Protein AF-A0A929EUP9-F1 (afdb_monomer_lite)

Secondary structure (DSSP, 8-state):
-------PPPPHHHHHHHHHHHTT--HHHHGGGGT--HHHHHHHHHHHHHHHHHHHHTHHHHS---TTSBPTTTT-SBGGGTHHHHHHHHHHHTTT-------------S-HHHHHHHHHHHTT-HHHHHHHHHHHHTT-TT-HHHHHHHHHHHHHTT-HHHHHHHHHHHHHHHHHHHHHHHHHSS-TTS-TT---S---PPPHHHHHHHHHHHHHHHHHHHHS-SSPPHHHHHHHHHHHGGG-TTT----HHHHHHHHHHHHHHHHHHHHHH-GGGHHHHHHHTTS--TGGGGHHHHHTTS--HHHHHHHHHHHTT--HHHHHHHHHHHHHTGGGGHHHHHHHHTS-GGGGGGGHHHHHHTTS---TTHHHHHHHHTT-SSHHHHHHHHHHHHHTT-GGGHHHHHHHHHHTT--HHHHHHHHHHHHHHHHT-

Structure (mmCIF, N/CA/C/O backbone):
data_AF-A0A929EUP9-F1
#
_entry.id   AF-A0A929EUP9-F1
#
loop_
_atom_site.group_PDB
_atom_site.id
_atom_site.type_symbol
_atom_site.label_atom_id
_atom_site.label_alt_id
_atom_site.label_comp_id
_atom_site.label_asym_id
_atom_site.label_entity_id
_atom_site.label_seq_id
_atom_site.pdbx_PDB_ins_code
_atom_site.Cartn_x
_atom_site.Cartn_y
_atom_site.Cartn_z
_atom_site.occupancy
_atom_site.B_iso_or_equiv
_atom_site.auth_seq_id
_atom_site.auth_comp_id
_atom_site.auth_asym_id
_atom_site.auth_atom_id
_atom_site.pdbx_PDB_model_num
ATOM 1 N N . MET A 1 1 ? 38.931 -21.159 -28.386 1.00 38.53 1 MET A N 1
ATOM 2 C CA . MET A 1 1 ? 38.441 -22.359 -27.683 1.00 38.53 1 MET A CA 1
ATOM 3 C C . MET A 1 1 ? 38.674 -22.171 -26.197 1.00 38.53 1 MET A C 1
ATOM 5 O O . MET A 1 1 ? 39.786 -22.392 -25.753 1.00 38.53 1 MET A O 1
ATOM 9 N N . THR A 1 2 ? 37.642 -21.732 -25.485 1.00 30.33 2 THR A N 1
ATOM 10 C CA . THR A 1 2 ? 37.364 -22.009 -24.064 1.00 30.33 2 THR A CA 1
ATOM 11 C C . THR A 1 2 ? 35.873 -21.713 -23.930 1.00 30.33 2 THR A C 1
ATOM 13 O O . THR A 1 2 ? 35.467 -20.565 -24.103 1.00 30.33 2 THR A O 1
ATOM 16 N N . GLY A 1 3 ? 35.066 -22.769 -23.839 1.00 29.06 3 GLY A N 1
ATOM 17 C CA . GLY A 1 3 ? 33.610 -22.702 -23.905 1.00 29.06 3 GLY A CA 1
ATOM 18 C C . GLY A 1 3 ? 33.009 -22.044 -22.670 1.00 29.06 3 GLY A C 1
ATOM 19 O O . GLY A 1 3 ? 33.471 -22.262 -21.555 1.00 29.06 3 GLY A O 1
ATOM 20 N N . THR A 1 4 ? 31.974 -21.240 -22.878 1.00 31.95 4 THR A N 1
ATOM 21 C CA . THR A 1 4 ? 31.010 -20.888 -21.838 1.00 31.95 4 THR A CA 1
ATOM 22 C C . THR A 1 4 ? 30.019 -22.041 -21.746 1.00 31.95 4 THR A C 1
ATOM 24 O O . THR A 1 4 ? 29.118 -22.153 -22.574 1.00 31.95 4 THR A O 1
ATOM 27 N N . GLU A 1 5 ? 30.252 -22.949 -20.802 1.00 34.91 5 GLU A N 1
ATOM 28 C CA . GLU A 1 5 ? 29.296 -23.997 -20.451 1.00 34.91 5 GLU A CA 1
ATOM 29 C C . GLU A 1 5 ? 28.011 -23.370 -19.893 1.00 34.91 5 GLU A C 1
ATOM 31 O O . GLU A 1 5 ? 28.046 -22.418 -19.109 1.00 34.91 5 GLU A O 1
ATOM 36 N N . ASN A 1 6 ? 26.876 -23.918 -20.326 1.00 35.62 6 ASN A N 1
ATOM 37 C CA . ASN A 1 6 ? 25.557 -23.704 -19.743 1.00 35.62 6 ASN A CA 1
ATOM 38 C C . ASN A 1 6 ? 25.628 -23.944 -18.228 1.00 35.62 6 ASN A C 1
ATOM 40 O O . ASN A 1 6 ? 25.787 -25.083 -17.797 1.00 35.62 6 ASN A O 1
ATOM 44 N N . GLN A 1 7 ? 25.497 -22.898 -17.411 1.00 40.84 7 GLN A N 1
ATOM 45 C CA . GLN A 1 7 ? 25.284 -23.085 -15.977 1.00 40.84 7 GLN A CA 1
ATOM 46 C C . GLN A 1 7 ? 23.821 -23.481 -15.757 1.00 40.84 7 GLN A C 1
ATOM 48 O O . GLN A 1 7 ? 22.925 -22.634 -15.755 1.00 40.84 7 GLN A O 1
ATOM 53 N N . GLU A 1 8 ? 23.583 -24.786 -15.623 1.00 44.03 8 GLU A N 1
ATOM 54 C CA . GLU A 1 8 ? 22.341 -25.329 -15.076 1.00 44.03 8 GLU A CA 1
ATOM 55 C C . GLU A 1 8 ? 22.069 -24.697 -13.702 1.00 44.03 8 GLU A C 1
ATOM 57 O O . GLU A 1 8 ? 22.981 -24.514 -12.892 1.00 44.03 8 GLU A O 1
ATOM 62 N N . LYS A 1 9 ? 20.807 -24.331 -13.435 1.00 50.84 9 LYS A N 1
ATOM 63 C CA . LYS A 1 9 ? 20.396 -23.863 -12.104 1.00 50.84 9 LYS A CA 1
ATOM 64 C C . LYS A 1 9 ? 20.738 -24.959 -11.079 1.00 50.84 9 LYS A C 1
ATOM 66 O O . LYS A 1 9 ? 20.392 -26.113 -11.337 1.00 50.84 9 LYS A O 1
ATOM 71 N N . PRO A 1 10 ? 21.377 -24.625 -9.940 1.00 63.28 10 PRO A N 1
ATOM 72 C CA . PRO A 1 10 ? 21.731 -25.623 -8.937 1.00 63.28 10 PRO A CA 1
ATOM 73 C C . PRO A 1 10 ? 20.479 -26.372 -8.466 1.00 63.28 10 PRO A C 1
ATOM 75 O O . PRO A 1 10 ? 19.405 -25.773 -8.344 1.00 63.28 10 PRO A O 1
ATOM 78 N N . SER A 1 11 ? 20.611 -27.681 -8.213 1.00 74.44 11 SER A N 1
ATOM 79 C CA . SER A 1 11 ? 19.519 -28.464 -7.626 1.00 74.44 11 SER A CA 1
ATOM 80 C C . SER A 1 11 ? 19.137 -27.889 -6.263 1.00 74.44 11 SER A C 1
ATOM 82 O O . SER A 1 11 ? 19.916 -27.173 -5.629 1.00 74.44 11 SER A O 1
ATOM 84 N N . LYS A 1 12 ? 17.929 -28.207 -5.792 1.00 69.75 12 LYS A N 1
ATOM 85 C CA . LYS A 1 12 ? 17.449 -27.730 -4.493 1.00 69.75 12 LYS A CA 1
ATOM 86 C C . LYS A 1 12 ? 18.395 -28.130 -3.353 1.00 69.75 12 LYS A C 1
ATOM 88 O O . LYS A 1 12 ? 18.677 -27.290 -2.506 1.00 69.75 12 LYS A O 1
ATOM 93 N N . GLU A 1 13 ? 18.938 -29.352 -3.372 1.00 71.69 13 GLU A N 1
ATOM 94 C CA . GLU A 1 13 ? 19.883 -29.793 -2.338 1.00 71.69 13 GLU A CA 1
ATOM 95 C C . GLU A 1 13 ? 21.207 -29.016 -2.401 1.00 71.69 13 GLU A C 1
ATOM 97 O O . GLU A 1 13 ? 21.739 -28.613 -1.370 1.00 71.69 13 GLU A O 1
ATOM 102 N N . VAL A 1 14 ? 21.717 -28.740 -3.607 1.00 80.50 14 VAL A N 1
ATOM 103 C CA . VAL A 1 14 ? 22.942 -27.944 -3.797 1.00 80.50 14 VAL A CA 1
ATOM 104 C C . VAL A 1 14 ? 22.726 -26.492 -3.365 1.00 80.50 14 VAL A C 1
ATOM 106 O O . VAL A 1 14 ? 23.603 -25.901 -2.742 1.00 80.50 14 VAL A O 1
ATOM 109 N N . LEU A 1 15 ? 21.554 -25.918 -3.642 1.00 77.31 15 LEU A N 1
ATOM 110 C CA . LEU A 1 15 ? 21.199 -24.572 -3.198 1.00 77.31 15 LEU A CA 1
ATOM 111 C C . LEU A 1 15 ? 21.109 -24.477 -1.669 1.00 77.31 15 LEU A C 1
ATOM 113 O O . LEU A 1 15 ? 21.605 -23.514 -1.093 1.00 77.31 15 LEU A O 1
ATOM 117 N N . GLU A 1 16 ? 20.513 -25.470 -1.007 1.00 76.06 16 GLU A N 1
ATOM 118 C CA . GLU A 1 16 ? 20.456 -25.538 0.458 1.00 76.06 16 GLU A CA 1
ATOM 119 C C . GLU A 1 16 ? 21.857 -25.672 1.074 1.00 76.06 16 GLU A C 1
ATOM 121 O O . GLU A 1 16 ? 22.168 -24.971 2.035 1.00 76.06 16 GLU A O 1
ATOM 126 N N . ALA A 1 17 ? 22.736 -26.489 0.485 1.00 77.06 17 ALA A N 1
ATOM 127 C CA . ALA A 1 17 ? 24.129 -26.606 0.918 1.00 77.06 17 ALA A CA 1
ATOM 128 C C . ALA A 1 17 ? 24.923 -25.301 0.735 1.00 77.06 17 ALA A C 1
ATOM 130 O O . ALA A 1 17 ? 25.685 -24.919 1.622 1.00 77.06 17 ALA A O 1
ATOM 131 N N . ILE A 1 18 ? 24.710 -24.587 -0.377 1.00 79.38 18 ILE A N 1
ATOM 132 C CA . ILE A 1 18 ? 25.283 -23.253 -0.600 1.00 79.38 18 ILE A CA 1
ATOM 133 C C . ILE A 1 18 ? 24.827 -22.284 0.498 1.00 79.38 18 ILE A C 1
ATOM 135 O O . ILE A 1 18 ? 25.647 -21.573 1.070 1.00 79.38 18 ILE A O 1
ATOM 139 N N . LEU A 1 19 ? 23.529 -22.254 0.817 1.00 72.75 19 LEU A N 1
ATOM 140 C CA . LEU A 1 19 ? 22.991 -21.349 1.837 1.00 72.75 19 LEU A CA 1
ATOM 141 C C . LEU A 1 19 ? 23.551 -21.655 3.232 1.00 72.75 19 LEU A C 1
ATOM 143 O O . LEU A 1 19 ? 23.944 -20.724 3.926 1.00 72.75 19 LEU A O 1
ATOM 147 N N . GLN A 1 20 ? 23.685 -22.932 3.604 1.00 72.50 20 GLN A N 1
ATOM 148 C CA . GLN A 1 20 ? 24.290 -23.327 4.883 1.00 72.50 20 GLN A CA 1
ATOM 149 C C . GLN A 1 20 ? 25.752 -22.876 5.004 1.00 72.50 20 GLN A C 1
ATOM 151 O O . GLN A 1 20 ? 26.173 -22.441 6.073 1.00 72.50 20 GLN A O 1
ATOM 156 N N . VAL A 1 21 ? 26.527 -22.941 3.914 1.00 73.81 21 VAL A N 1
ATOM 157 C CA . VAL A 1 21 ? 27.906 -22.424 3.890 1.00 73.81 21 VAL A CA 1
ATOM 158 C C . VAL A 1 21 ? 27.926 -20.897 4.012 1.00 73.81 21 VAL A C 1
ATOM 160 O O . VAL A 1 21 ? 28.718 -20.353 4.777 1.00 73.81 21 VAL A O 1
ATOM 163 N N . VAL A 1 22 ? 27.022 -20.195 3.322 1.00 70.44 22 VAL A N 1
ATOM 164 C CA . VAL A 1 22 ? 26.893 -18.726 3.405 1.00 70.44 22 VAL A CA 1
ATOM 165 C C . VAL A 1 22 ? 26.478 -18.257 4.805 1.00 70.44 22 VAL A C 1
ATOM 167 O O . VAL A 1 22 ? 26.899 -17.190 5.244 1.00 70.44 22 VAL A O 1
ATOM 170 N N . GLU A 1 23 ? 25.698 -19.057 5.528 1.00 63.09 23 GLU A N 1
ATOM 171 C CA . GLU A 1 23 ? 25.285 -18.806 6.916 1.00 63.09 23 GLU A CA 1
ATOM 172 C C . GLU A 1 23 ? 26.379 -19.137 7.954 1.00 63.09 23 GLU A C 1
ATOM 174 O O . GLU A 1 23 ? 26.149 -19.016 9.158 1.00 63.09 23 GLU A O 1
ATOM 179 N N . GLY A 1 24 ? 27.585 -19.508 7.505 1.00 60.47 24 GLY A N 1
ATOM 180 C CA . GLY A 1 24 ? 28.748 -19.771 8.359 1.00 60.47 24 GLY A CA 1
ATOM 181 C C . GLY A 1 24 ? 28.980 -21.247 8.690 1.00 60.47 24 GLY A C 1
ATOM 182 O O . GLY A 1 24 ? 29.793 -21.559 9.560 1.00 60.47 24 GLY A O 1
ATOM 183 N N . GLY A 1 25 ? 28.280 -22.165 8.020 1.00 73.00 25 GLY A N 1
ATOM 184 C CA . GLY A 1 25 ? 28.493 -23.604 8.147 1.00 73.00 25 GLY A CA 1
ATOM 185 C C . GLY A 1 25 ? 29.810 -24.075 7.517 1.00 73.00 25 GLY A C 1
ATOM 186 O O . GLY A 1 25 ? 30.283 -23.512 6.531 1.00 73.00 25 GLY A O 1
ATOM 187 N N . ASN A 1 26 ? 30.405 -25.133 8.077 1.00 81.88 26 ASN A N 1
ATOM 188 C CA . ASN A 1 26 ? 31.692 -25.672 7.628 1.00 81.88 26 ASN A CA 1
ATOM 189 C C . ASN A 1 26 ? 31.560 -26.414 6.275 1.00 81.88 26 ASN A C 1
ATOM 191 O O . ASN A 1 26 ? 30.918 -27.470 6.229 1.00 81.88 26 ASN A O 1
ATOM 195 N N . PRO A 1 27 ? 32.205 -25.947 5.185 1.00 77.88 27 PRO A N 1
ATOM 196 C CA . PRO A 1 27 ? 32.137 -26.608 3.880 1.00 77.88 27 PRO A CA 1
ATOM 197 C C . PRO A 1 27 ? 32.634 -28.060 3.889 1.00 77.88 27 PRO A C 1
ATOM 199 O O . PRO A 1 27 ? 32.141 -28.866 3.102 1.00 77.88 27 PRO A O 1
ATOM 202 N N . GLU A 1 28 ? 33.565 -28.419 4.782 1.00 85.31 28 GLU A N 1
ATOM 203 C CA . GLU A 1 28 ? 34.079 -29.794 4.9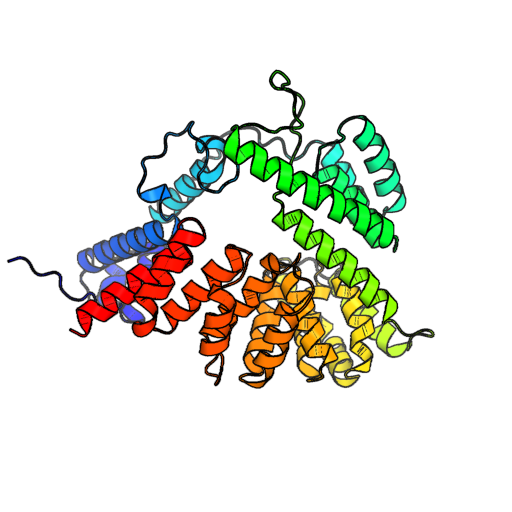01 1.00 85.31 28 GLU A CA 1
ATOM 204 C C . GLU A 1 28 ? 33.029 -30.785 5.431 1.00 85.31 28 GLU A C 1
ATOM 206 O O . GLU A 1 28 ? 33.095 -31.976 5.130 1.00 85.31 28 GLU A O 1
ATOM 211 N N . GLU A 1 29 ? 32.034 -30.299 6.175 1.00 81.44 29 GLU A N 1
ATOM 212 C CA . GLU A 1 29 ? 30.949 -31.112 6.738 1.00 81.44 29 GLU A CA 1
ATOM 213 C C . GLU A 1 29 ? 29.713 -31.140 5.831 1.00 81.44 29 GLU A C 1
ATOM 215 O O . GLU A 1 29 ? 28.975 -32.126 5.805 1.00 81.44 29 GLU A O 1
ATOM 220 N N . ILE A 1 30 ? 29.492 -30.069 5.065 1.00 83.06 30 ILE A N 1
ATOM 221 C CA . ILE A 1 30 ? 28.288 -29.877 4.248 1.00 83.06 30 ILE A CA 1
ATOM 222 C C . ILE A 1 30 ? 28.460 -30.471 2.843 1.00 83.06 30 ILE A C 1
ATOM 224 O O . ILE A 1 30 ? 27.531 -31.088 2.319 1.00 83.06 30 ILE A O 1
ATOM 228 N N . ALA A 1 31 ? 29.644 -30.342 2.234 1.0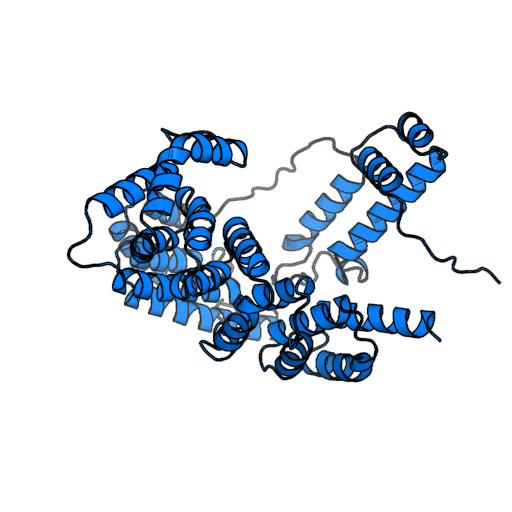0 86.25 31 ALA A N 1
ATOM 229 C CA . ALA A 1 31 ? 29.890 -30.784 0.858 1.00 86.25 31 ALA A CA 1
ATOM 230 C C . ALA A 1 31 ? 29.639 -32.287 0.600 1.00 86.25 31 ALA A C 1
ATOM 232 O O . ALA A 1 31 ? 29.034 -32.606 -0.432 1.00 86.25 31 ALA A O 1
ATOM 233 N N . PRO A 1 32 ? 29.962 -33.218 1.527 1.00 90.25 32 PRO A N 1
ATOM 234 C CA . PRO A 1 32 ? 29.643 -34.635 1.349 1.00 90.25 32 PRO A CA 1
ATOM 235 C C . PRO A 1 32 ? 28.140 -34.923 1.200 1.00 90.25 32 PRO A C 1
ATOM 237 O O . PRO A 1 32 ? 27.776 -35.858 0.488 1.00 90.25 32 PRO A O 1
ATOM 240 N N . ASN A 1 33 ? 27.265 -34.113 1.813 1.00 86.06 33 ASN A N 1
ATOM 241 C CA . ASN A 1 33 ? 25.807 -34.316 1.791 1.00 86.06 33 ASN A CA 1
ATOM 242 C C . ASN A 1 33 ? 25.190 -34.067 0.410 1.00 86.06 33 ASN A C 1
ATOM 244 O O . ASN A 1 33 ? 24.115 -34.582 0.108 1.00 86.06 33 ASN A O 1
ATOM 248 N N . VAL A 1 34 ? 25.887 -33.305 -0.432 1.00 84.88 34 VAL A N 1
ATOM 249 C CA . VAL A 1 34 ? 25.492 -32.999 -1.813 1.00 84.88 34 VAL A CA 1
ATOM 250 C C . VAL A 1 34 ? 26.440 -33.619 -2.841 1.00 84.88 34 VAL A C 1
ATOM 252 O O . VAL A 1 34 ? 26.381 -33.292 -4.023 1.00 84.88 34 VAL A O 1
ATOM 255 N N . GLY A 1 35 ? 27.315 -34.534 -2.404 1.00 86.62 35 GLY A N 1
ATOM 256 C CA . GLY A 1 35 ? 28.262 -35.233 -3.274 1.00 86.62 35 GLY A CA 1
ATOM 257 C C . GLY A 1 35 ? 29.318 -34.323 -3.910 1.00 86.62 35 GLY A C 1
ATOM 258 O O . GLY A 1 35 ? 29.815 -34.643 -4.989 1.00 86.62 35 GLY A O 1
ATOM 259 N N . MET A 1 36 ? 29.644 -33.197 -3.270 1.00 84.19 36 MET A N 1
ATOM 260 C CA . MET A 1 36 ? 30.631 -32.224 -3.741 1.00 84.19 36 MET A CA 1
ATOM 261 C C . MET A 1 36 ? 31.908 -32.267 -2.902 1.00 84.19 36 MET A C 1
ATOM 263 O O . MET A 1 36 ? 31.907 -32.695 -1.748 1.00 84.19 36 MET A O 1
ATOM 267 N N . ASP A 1 37 ? 33.004 -31.782 -3.479 1.00 92.31 37 ASP A N 1
ATOM 268 C CA . ASP A 1 37 ? 34.200 -31.447 -2.711 1.00 92.31 37 ASP A CA 1
ATOM 269 C C . ASP A 1 37 ? 34.022 -30.112 -1.958 1.00 92.31 37 ASP A C 1
ATOM 271 O O . ASP A 1 37 ? 33.328 -29.203 -2.422 1.00 92.31 37 ASP A O 1
ATOM 275 N N . ALA A 1 38 ? 34.674 -29.976 -0.800 1.00 81.38 38 ALA A N 1
ATOM 276 C CA . ALA A 1 38 ? 34.570 -28.792 0.052 1.00 81.38 38 ALA A CA 1
ATOM 277 C C . ALA A 1 38 ? 35.045 -27.507 -0.647 1.00 81.38 38 ALA A C 1
ATOM 279 O O . ALA A 1 38 ? 34.415 -26.460 -0.494 1.00 81.38 38 ALA A O 1
ATOM 280 N N . GLN A 1 39 ? 36.107 -27.574 -1.464 1.00 83.31 39 GLN A N 1
ATOM 281 C CA . GLN A 1 39 ? 36.567 -26.419 -2.242 1.00 83.31 39 GLN A CA 1
ATOM 282 C C . GLN A 1 39 ? 35.589 -26.075 -3.364 1.00 83.31 39 GLN A C 1
ATOM 284 O O . GLN A 1 39 ? 35.393 -24.899 -3.666 1.00 83.31 39 GLN A O 1
ATOM 289 N N . GLN A 1 40 ? 34.953 -27.082 -3.968 1.00 81.44 40 GLN A N 1
ATOM 290 C CA . GLN A 1 40 ? 33.934 -26.867 -4.996 1.00 81.44 40 GLN A CA 1
ATOM 291 C C . GLN A 1 40 ? 32.691 -26.189 -4.416 1.00 81.44 40 GLN A C 1
ATOM 293 O O . GLN A 1 40 ? 32.207 -25.219 -4.999 1.00 81.44 40 GLN A O 1
ATOM 298 N N . LEU A 1 41 ? 32.204 -26.648 -3.258 1.00 82.44 41 LEU A N 1
ATOM 299 C CA . LEU A 1 41 ? 31.053 -26.041 -2.592 1.00 82.44 41 LEU A CA 1
ATOM 300 C C . LEU A 1 41 ? 31.367 -24.622 -2.097 1.00 82.44 41 LEU A C 1
ATOM 302 O O . LEU A 1 41 ? 30.536 -23.730 -2.261 1.00 82.44 41 LEU A O 1
ATOM 306 N N . ALA A 1 42 ? 32.567 -24.383 -1.559 1.00 77.00 42 ALA A N 1
ATOM 307 C CA . ALA A 1 42 ? 33.007 -23.046 -1.157 1.00 77.00 42 ALA A CA 1
ATOM 308 C C . ALA A 1 42 ? 33.059 -22.080 -2.355 1.00 77.00 42 ALA A C 1
ATOM 310 O O . ALA A 1 42 ? 32.447 -21.016 -2.316 1.00 77.00 42 ALA A O 1
ATOM 311 N N . ALA A 1 43 ? 33.686 -22.486 -3.466 1.00 79.25 43 ALA A N 1
ATOM 312 C CA . ALA A 1 43 ? 33.773 -21.662 -4.673 1.00 79.25 43 ALA A CA 1
ATOM 313 C C . ALA A 1 43 ? 32.394 -21.381 -5.300 1.00 79.25 43 ALA A C 1
ATOM 315 O O . ALA A 1 43 ? 32.143 -20.291 -5.821 1.00 79.25 43 ALA A O 1
ATOM 316 N N . LEU A 1 44 ? 31.486 -22.359 -5.245 1.00 79.31 44 LEU A N 1
ATOM 317 C CA . LEU A 1 44 ? 30.114 -22.204 -5.720 1.00 79.31 44 LEU A CA 1
ATOM 318 C C . LEU A 1 44 ? 29.308 -21.261 -4.817 1.00 79.31 44 LEU A C 1
ATOM 320 O O . LEU A 1 44 ? 28.549 -20.434 -5.323 1.00 79.31 44 LEU A O 1
ATOM 324 N N . SER A 1 45 ? 29.520 -21.340 -3.503 1.00 76.31 45 SER A N 1
ATOM 325 C CA . SER A 1 45 ? 28.910 -20.440 -2.520 1.00 76.31 45 SER A CA 1
ATOM 326 C C . SER A 1 45 ? 29.385 -18.999 -2.714 1.00 76.31 45 SER A C 1
ATOM 328 O O . SER A 1 45 ? 28.556 -18.093 -2.794 1.00 76.31 45 SER A O 1
ATOM 330 N N . ASP A 1 46 ? 30.687 -18.793 -2.929 1.00 74.19 46 ASP A N 1
ATOM 331 C CA . ASP A 1 46 ? 31.271 -17.486 -3.257 1.00 74.19 46 ASP A CA 1
ATOM 332 C C . ASP A 1 46 ? 30.695 -16.911 -4.560 1.00 74.19 46 ASP A C 1
ATOM 334 O O . ASP A 1 46 ? 30.309 -15.741 -4.626 1.00 74.19 46 ASP A O 1
ATOM 338 N N . SER A 1 47 ? 30.581 -17.740 -5.603 1.00 75.12 47 SER A N 1
ATOM 339 C CA . SER A 1 47 ? 29.979 -17.343 -6.881 1.00 75.12 47 SER A CA 1
ATOM 340 C C . SER A 1 47 ? 28.496 -16.989 -6.733 1.00 75.12 47 SER A C 1
ATOM 342 O O . SER A 1 47 ? 28.028 -16.037 -7.358 1.00 75.12 47 SER A O 1
ATOM 344 N N . TYR A 1 48 ? 27.750 -17.727 -5.908 1.00 73.88 48 TYR A N 1
ATOM 345 C CA . TYR A 1 48 ? 26.334 -17.472 -5.637 1.00 73.88 48 TYR A CA 1
ATOM 346 C C . TYR A 1 48 ? 26.131 -16.160 -4.870 1.00 73.88 48 TYR A C 1
ATOM 348 O O . TYR A 1 48 ? 25.290 -15.339 -5.244 1.00 73.88 48 TYR A O 1
ATOM 356 N N . VAL A 1 49 ? 26.956 -15.913 -3.851 1.00 64.62 49 VAL A N 1
ATOM 357 C CA . VAL A 1 49 ? 27.016 -14.644 -3.115 1.00 64.62 49 VAL A CA 1
ATOM 358 C C . VAL A 1 49 ? 27.341 -13.484 -4.054 1.00 64.62 49 VAL A C 1
ATOM 360 O O . VAL A 1 49 ? 26.644 -12.470 -4.036 1.00 64.62 49 VAL A O 1
ATOM 363 N N . GLN A 1 50 ? 28.340 -13.638 -4.924 1.00 64.81 50 GLN A N 1
ATOM 364 C CA . GLN A 1 50 ? 28.737 -12.611 -5.888 1.00 64.81 50 GLN A CA 1
ATOM 365 C C . GLN A 1 50 ? 27.632 -12.319 -6.916 1.00 64.81 50 GLN A C 1
ATOM 367 O O . GLN A 1 50 ? 27.333 -11.158 -7.199 1.00 64.81 50 GLN A O 1
ATOM 372 N N . GLN A 1 51 ? 26.965 -13.350 -7.436 1.00 67.38 51 GLN A N 1
ATOM 373 C CA . GLN A 1 51 ? 25.848 -13.196 -8.369 1.00 67.38 51 GLN A CA 1
ATOM 374 C C . GLN A 1 51 ? 24.646 -12.506 -7.703 1.00 67.38 51 GLN A C 1
ATOM 376 O O . GLN A 1 51 ? 24.035 -11.604 -8.285 1.00 67.38 51 GLN A O 1
ATOM 381 N N . LYS A 1 52 ? 24.328 -12.878 -6.457 1.00 63.41 52 LYS A N 1
ATOM 382 C CA . LYS A 1 52 ? 23.261 -12.255 -5.662 1.00 63.41 52 LYS A CA 1
ATOM 383 C C . LYS A 1 52 ? 23.606 -10.805 -5.302 1.00 63.41 52 LYS A C 1
ATOM 385 O O . LYS A 1 52 ? 22.737 -9.942 -5.397 1.00 63.41 52 LYS A O 1
ATOM 390 N N . TYR A 1 53 ? 24.869 -10.509 -4.984 1.00 56.19 53 TYR A N 1
ATOM 391 C CA . TYR A 1 53 ? 25.389 -9.155 -4.752 1.00 56.19 53 TYR A CA 1
ATOM 392 C C . TYR A 1 53 ? 25.196 -8.249 -5.976 1.00 56.19 53 TYR A C 1
ATOM 394 O O . TYR A 1 53 ? 24.675 -7.139 -5.864 1.00 56.19 53 TYR A O 1
ATOM 402 N N . GLU A 1 54 ? 25.573 -8.732 -7.162 1.00 59.75 54 GLU A N 1
ATOM 403 C CA . GLU A 1 54 ? 25.418 -7.996 -8.421 1.00 59.75 54 GLU A CA 1
ATOM 404 C C . GLU A 1 54 ? 23.946 -7.794 -8.798 1.00 59.75 54 GLU A C 1
ATOM 406 O O . GLU A 1 54 ? 23.576 -6.728 -9.297 1.00 59.75 54 GLU A O 1
ATOM 411 N N . SER A 1 55 ? 23.096 -8.782 -8.507 1.00 59.38 55 SER A N 1
ATOM 412 C CA . SER A 1 55 ? 21.649 -8.685 -8.702 1.00 59.38 55 SER A CA 1
ATOM 413 C C . SER A 1 55 ? 20.984 -7.689 -7.748 1.00 59.38 55 SER A C 1
ATOM 415 O O . SER A 1 55 ? 20.065 -6.988 -8.162 1.00 59.38 55 SER A O 1
ATOM 417 N N . LEU A 1 56 ? 21.416 -7.621 -6.484 1.00 53.56 56 LEU A N 1
ATOM 418 C CA . LEU A 1 56 ? 20.822 -6.750 -5.461 1.00 53.56 56 LEU A CA 1
ATOM 419 C C . LEU A 1 56 ? 21.233 -5.278 -5.610 1.00 53.56 56 LEU A C 1
ATOM 421 O O . LEU A 1 56 ? 20.479 -4.391 -5.219 1.00 53.56 56 LEU A O 1
ATOM 425 N N . LEU A 1 57 ? 22.421 -5.006 -6.158 1.00 54.25 57 LEU A N 1
ATOM 426 C CA . LEU A 1 57 ? 23.003 -3.657 -6.197 1.00 54.25 57 LEU A CA 1
ATOM 427 C C . LEU A 1 57 ? 23.057 -3.028 -7.595 1.00 54.25 57 LEU A C 1
ATOM 429 O O . LEU A 1 57 ? 23.357 -1.837 -7.718 1.00 54.25 57 LEU A O 1
ATOM 433 N N . GLY A 1 58 ? 22.776 -3.796 -8.651 1.00 62.28 58 GLY A N 1
ATOM 434 C CA . GLY A 1 58 ? 22.678 -3.289 -10.021 1.00 62.28 58 GLY A CA 1
ATOM 435 C C . GLY A 1 58 ? 23.910 -2.486 -10.474 1.00 62.28 58 GLY A C 1
ATOM 436 O O . GLY A 1 58 ? 25.057 -2.868 -10.236 1.00 62.28 58 GLY A O 1
ATOM 437 N N . GLU A 1 59 ? 23.697 -1.346 -11.143 1.00 47.72 59 GLU A N 1
ATOM 438 C CA . GLU A 1 59 ? 24.782 -0.493 -11.667 1.00 47.72 59 GLU A CA 1
ATOM 439 C C . GLU A 1 59 ? 25.710 0.091 -10.588 1.00 47.72 59 GLU A C 1
ATOM 441 O O . GLU A 1 59 ? 26.867 0.402 -10.887 1.00 47.72 59 GLU A O 1
ATOM 446 N N . ALA A 1 60 ? 25.255 0.189 -9.332 1.00 50.12 60 ALA A N 1
ATOM 447 C CA . ALA A 1 60 ? 26.061 0.695 -8.218 1.00 50.12 60 ALA A CA 1
ATOM 448 C C . ALA A 1 60 ? 27.213 -0.253 -7.837 1.00 50.12 60 ALA A C 1
ATOM 450 O O . ALA A 1 60 ? 28.212 0.193 -7.278 1.00 50.12 60 ALA A O 1
ATOM 451 N N . ALA A 1 61 ? 27.105 -1.548 -8.164 1.00 51.94 61 ALA A N 1
ATOM 452 C CA . ALA A 1 61 ? 28.213 -2.496 -8.044 1.00 51.94 61 ALA A CA 1
ATOM 453 C C . ALA A 1 61 ? 29.206 -2.397 -9.220 1.00 51.94 61 ALA A C 1
ATOM 455 O O . ALA A 1 61 ? 30.388 -2.697 -9.048 1.00 51.94 61 ALA A O 1
ATOM 456 N N . LYS A 1 62 ? 28.747 -1.956 -10.403 1.00 48.47 62 LYS A N 1
ATOM 457 C CA . LYS A 1 62 ? 29.546 -1.890 -11.643 1.00 48.47 62 LYS A CA 1
ATOM 458 C C . LYS A 1 62 ? 30.306 -0.576 -11.815 1.00 48.47 62 LYS A C 1
ATOM 460 O O . LYS A 1 62 ? 31.397 -0.573 -12.382 1.00 48.47 62 LYS A O 1
ATOM 465 N N . ARG A 1 63 ? 29.772 0.541 -11.316 1.00 53.31 63 ARG A N 1
ATOM 466 C CA . ARG A 1 63 ? 30.499 1.816 -11.240 1.00 53.31 63 ARG A CA 1
ATOM 467 C C . ARG A 1 63 ? 31.201 1.902 -9.890 1.00 53.31 63 ARG A C 1
ATOM 469 O O . ARG A 1 63 ? 30.561 1.799 -8.851 1.00 53.31 63 ARG A O 1
ATOM 476 N N . LYS A 1 64 ? 32.519 2.126 -9.887 1.00 57.25 64 LYS A N 1
ATOM 477 C CA . LYS A 1 64 ? 33.261 2.532 -8.682 1.00 57.25 64 LYS A CA 1
ATOM 478 C C . LYS A 1 64 ? 32.806 3.940 -8.267 1.00 57.25 64 LYS A C 1
ATOM 480 O O . LYS A 1 64 ? 33.521 4.903 -8.514 1.00 57.25 64 LYS A O 1
ATOM 485 N N . ILE A 1 65 ? 31.612 4.048 -7.685 1.00 68.12 65 ILE A N 1
ATOM 486 C CA . ILE A 1 65 ? 31.071 5.301 -7.156 1.00 68.12 65 ILE A CA 1
ATOM 487 C C . ILE A 1 65 ? 32.016 5.824 -6.076 1.00 68.12 65 ILE A C 1
ATOM 489 O O . ILE A 1 65 ? 32.368 5.120 -5.123 1.00 68.12 65 ILE A O 1
ATOM 493 N N . GLY A 1 66 ? 32.432 7.076 -6.223 1.00 72.94 66 GLY A N 1
ATOM 494 C CA . GLY A 1 66 ? 33.225 7.778 -5.229 1.00 72.94 66 GLY A CA 1
ATOM 495 C C . GLY A 1 66 ? 32.421 7.997 -3.945 1.00 72.94 66 GLY A C 1
ATOM 496 O O . GLY A 1 66 ? 31.256 8.373 -3.973 1.00 72.94 66 GLY A O 1
ATOM 497 N N . ARG A 1 67 ? 33.046 7.834 -2.770 1.00 73.62 67 ARG A N 1
ATOM 498 C CA . ARG A 1 67 ? 32.383 7.989 -1.449 1.00 73.62 67 ARG A CA 1
ATOM 499 C C . ARG A 1 67 ? 31.639 9.326 -1.271 1.00 73.62 67 ARG A C 1
ATOM 501 O O . ARG A 1 67 ? 30.686 9.398 -0.499 1.00 73.62 67 ARG A O 1
ATOM 508 N N . ASN A 1 68 ? 32.081 10.389 -1.942 1.00 74.44 68 ASN A N 1
ATOM 509 C CA . ASN A 1 68 ? 31.463 11.717 -1.877 1.00 74.44 68 ASN A CA 1
ATOM 510 C C . ASN A 1 68 ? 30.500 12.017 -3.038 1.00 74.44 68 ASN A C 1
ATOM 512 O O . ASN A 1 68 ? 29.893 13.084 -3.012 1.00 74.44 68 ASN A O 1
ATOM 516 N N . GLU A 1 69 ? 30.372 11.128 -4.025 1.00 78.62 69 GLU A N 1
ATOM 517 C CA . GLU A 1 69 ? 29.448 11.301 -5.150 1.00 78.62 69 GLU A CA 1
ATOM 518 C C . GLU A 1 69 ? 27.989 11.148 -4.691 1.00 78.62 69 GLU A C 1
ATOM 520 O O . GLU A 1 69 ? 27.741 10.520 -3.656 1.00 78.62 69 GLU A O 1
ATOM 525 N N . PRO A 1 70 ? 27.018 11.719 -5.422 1.00 74.25 70 PRO A N 1
ATOM 526 C CA . PRO A 1 70 ? 25.599 11.509 -5.158 1.00 74.25 70 PRO A CA 1
ATOM 527 C C . PRO A 1 70 ? 25.231 10.023 -5.176 1.00 74.25 70 PRO A C 1
ATOM 529 O O . PRO A 1 70 ? 25.707 9.251 -6.008 1.00 74.25 70 PRO A O 1
ATOM 532 N N . CYS A 1 71 ? 24.386 9.605 -4.237 1.00 76.94 71 CYS A N 1
ATOM 533 C CA . CYS A 1 71 ? 23.962 8.217 -4.146 1.00 76.94 71 CYS A CA 1
ATOM 534 C C . CYS A 1 71 ? 22.984 7.859 -5.277 1.00 76.94 71 CYS A C 1
ATOM 536 O O . CYS A 1 71 ? 21.935 8.485 -5.414 1.00 76.94 71 CYS A O 1
ATOM 538 N N . THR A 1 72 ? 23.263 6.786 -6.020 1.00 72.12 72 THR A N 1
ATOM 539 C CA . THR A 1 72 ? 22.430 6.319 -7.147 1.00 72.12 72 THR A CA 1
ATOM 540 C C . THR A 1 72 ? 21.066 5.758 -6.756 1.00 72.12 72 THR A C 1
ATOM 542 O O . THR A 1 72 ? 20.248 5.501 -7.628 1.00 72.12 72 THR A O 1
ATOM 545 N N . CYS A 1 73 ? 20.777 5.604 -5.462 1.00 65.75 73 CYS A N 1
ATOM 546 C CA . CYS A 1 73 ? 19.433 5.248 -4.991 1.00 65.75 73 CYS A CA 1
ATOM 547 C C . CYS A 1 73 ? 18.409 6.393 -5.105 1.00 65.75 73 CYS A C 1
ATOM 549 O O . CYS A 1 73 ? 17.266 6.214 -4.705 1.00 65.75 73 CYS A O 1
ATOM 551 N N . GLY A 1 74 ? 18.826 7.577 -5.573 1.00 56.16 74 GLY A N 1
ATOM 552 C CA . GLY A 1 74 ? 17.943 8.734 -5.743 1.00 56.16 74 GLY A CA 1
ATOM 553 C C . GLY A 1 74 ? 17.731 9.573 -4.480 1.00 56.16 74 GLY A C 1
ATOM 554 O O . GLY A 1 74 ? 16.983 10.537 -4.516 1.00 56.16 74 GLY A O 1
ATOM 555 N N . SER A 1 75 ? 18.415 9.267 -3.372 1.00 65.88 75 SER A N 1
ATOM 556 C CA . SER A 1 75 ? 18.242 9.983 -2.095 1.00 65.88 75 SER A CA 1
ATOM 557 C C . SER A 1 75 ? 18.898 11.365 -2.017 1.00 65.88 75 SER A C 1
ATOM 559 O O . SER A 1 75 ? 18.811 12.013 -0.976 1.00 65.88 75 SER A O 1
ATOM 561 N N . GLY A 1 76 ? 19.680 11.762 -3.026 1.00 66.62 76 GLY A N 1
ATOM 562 C CA . GLY A 1 76 ? 20.470 13.002 -3.042 1.00 66.62 76 GLY A CA 1
ATOM 563 C C . GLY A 1 76 ? 21.649 13.062 -2.055 1.00 66.62 76 GLY A C 1
ATOM 564 O O . GLY A 1 76 ? 22.621 13.793 -2.236 1.00 66.62 76 GLY A O 1
ATOM 565 N N . LYS A 1 77 ? 21.664 12.225 -1.020 1.00 73.31 77 LYS A N 1
ATOM 566 C CA . LYS A 1 77 ? 22.775 12.152 -0.065 1.00 73.31 77 LYS A CA 1
ATOM 567 C C . LYS A 1 77 ? 24.064 11.701 -0.763 1.00 73.31 77 LYS A C 1
ATOM 569 O O . LYS A 1 77 ? 24.044 10.865 -1.667 1.00 73.31 77 LYS A O 1
ATOM 574 N N . LYS A 1 78 ? 25.218 12.175 -0.273 1.00 72.31 78 LYS A N 1
ATOM 575 C CA . LYS A 1 78 ? 26.530 11.600 -0.639 1.00 72.31 78 LYS A CA 1
ATOM 576 C C . LYS A 1 78 ? 26.487 10.092 -0.404 1.00 72.31 78 LYS A C 1
ATOM 578 O O . LYS A 1 78 ? 25.973 9.668 0.630 1.00 72.31 78 LYS A O 1
ATOM 583 N N . TYR A 1 79 ? 27.067 9.292 -1.293 1.00 76.31 79 TYR A N 1
ATOM 584 C CA . TYR A 1 79 ? 27.038 7.832 -1.219 1.00 76.31 79 TYR A CA 1
ATOM 585 C C . TYR A 1 79 ? 27.464 7.323 0.166 1.00 76.31 79 TYR A C 1
ATOM 587 O O . TYR A 1 79 ? 26.755 6.512 0.762 1.00 76.31 79 TYR A O 1
ATOM 595 N N . LYS A 1 80 ? 28.515 7.913 0.761 1.00 71.06 80 LYS A N 1
ATOM 596 C CA . LYS A 1 80 ? 28.966 7.613 2.136 1.00 71.06 80 LYS A CA 1
ATOM 597 C C . LYS A 1 80 ? 27.938 7.847 3.247 1.00 71.06 80 LYS A C 1
ATOM 599 O O . LYS A 1 80 ? 28.046 7.233 4.299 1.00 71.06 80 LYS A O 1
ATOM 604 N N . LYS A 1 81 ? 26.978 8.746 3.027 1.00 73.25 81 LYS A N 1
ATOM 605 C CA . LYS A 1 81 ? 25.901 9.116 3.960 1.00 73.25 81 LYS A CA 1
ATOM 606 C C . LYS A 1 81 ? 24.574 8.415 3.642 1.00 73.25 81 LYS A C 1
ATOM 608 O O . LYS A 1 81 ? 23.552 8.738 4.240 1.00 73.25 81 LYS A O 1
ATOM 613 N N . CYS A 1 82 ? 24.561 7.514 2.665 1.00 78.44 82 CYS A N 1
ATOM 614 C CA . CYS A 1 82 ? 23.359 6.808 2.254 1.00 78.44 82 CYS A CA 1
ATOM 615 C C . CYS A 1 82 ? 23.652 5.325 2.053 1.00 78.44 82 CYS A C 1
ATOM 617 O O . CYS A 1 82 ? 23.810 4.597 3.031 1.00 78.44 82 CYS A O 1
ATOM 619 N N . CYS A 1 83 ? 23.735 4.863 0.809 1.00 75.75 83 CYS A N 1
ATOM 620 C CA . CYS A 1 83 ? 23.805 3.438 0.544 1.00 75.75 83 CYS A CA 1
ATOM 621 C C . CYS A 1 83 ? 25.179 2.826 0.804 1.00 75.75 83 CYS A C 1
ATOM 623 O O . CYS A 1 83 ? 25.233 1.612 0.930 1.00 75.75 83 CYS A O 1
ATOM 625 N N . LEU A 1 84 ? 26.261 3.605 0.964 1.00 77.25 84 LEU A N 1
ATOM 626 C CA . LEU A 1 84 ? 27.587 3.033 1.235 1.00 77.25 84 LEU A CA 1
ATOM 627 C C . LEU A 1 84 ? 27.565 2.132 2.471 1.00 77.25 84 LEU A C 1
ATOM 629 O O . LEU A 1 84 ? 28.002 0.999 2.365 1.00 77.25 84 LEU A O 1
ATOM 633 N N . ARG A 1 85 ? 26.992 2.584 3.594 1.00 68.31 85 ARG A N 1
ATOM 634 C CA . ARG A 1 85 ? 26.904 1.771 4.820 1.00 68.31 85 ARG A CA 1
ATOM 635 C C . ARG A 1 85 ? 26.031 0.535 4.628 1.00 68.31 85 ARG A C 1
ATOM 637 O O . ARG A 1 85 ? 26.366 -0.527 5.125 1.00 68.31 85 ARG A O 1
ATOM 644 N N . LYS A 1 86 ? 24.928 0.647 3.878 1.00 64.62 86 LYS A N 1
ATOM 645 C CA . LYS A 1 86 ? 24.074 -0.506 3.539 1.00 64.62 86 LYS A CA 1
ATOM 646 C C . LYS A 1 86 ? 24.834 -1.516 2.675 1.00 64.62 86 LYS A C 1
ATOM 648 O O . LYS A 1 86 ? 24.699 -2.714 2.877 1.00 64.62 86 LYS A O 1
ATOM 653 N N . HIS A 1 87 ? 25.654 -1.030 1.747 1.00 69.44 87 HIS A N 1
ATOM 654 C CA . HIS A 1 87 ? 26.471 -1.852 0.861 1.00 69.44 87 HIS A CA 1
ATOM 655 C C . HIS A 1 87 ? 27.681 -2.451 1.595 1.00 69.44 87 HIS A C 1
ATOM 657 O O . HIS A 1 87 ? 28.021 -3.596 1.336 1.00 69.44 87 HIS A O 1
ATOM 663 N N . GLU A 1 88 ? 28.318 -1.715 2.510 1.00 64.38 88 GLU A N 1
ATOM 664 C CA . GLU A 1 88 ? 29.395 -2.191 3.393 1.00 64.38 88 GLU A CA 1
ATOM 665 C C . GLU A 1 88 ? 28.857 -3.250 4.360 1.00 64.38 88 GLU A C 1
ATOM 667 O O . GLU A 1 88 ? 29.381 -4.355 4.380 1.00 64.38 88 GLU A O 1
ATOM 672 N N . LYS A 1 89 ? 27.716 -2.997 5.010 1.00 58.78 89 LYS A N 1
ATOM 673 C CA . LYS A 1 89 ? 27.023 -3.963 5.872 1.00 58.78 89 LYS A CA 1
ATOM 674 C C . LYS A 1 89 ? 26.594 -5.223 5.119 1.00 58.78 89 LYS A C 1
ATOM 676 O O . LYS A 1 89 ? 26.712 -6.317 5.651 1.00 58.78 89 LYS A O 1
ATOM 681 N N . LEU A 1 90 ? 26.126 -5.091 3.873 1.00 59.75 90 LEU A N 1
ATOM 682 C CA . LEU A 1 90 ? 25.819 -6.237 3.011 1.00 59.75 90 LEU A CA 1
ATOM 683 C C . LEU A 1 90 ? 27.093 -6.996 2.599 1.00 59.75 90 LEU A C 1
ATOM 685 O O . LEU A 1 90 ? 27.071 -8.217 2.530 1.00 59.75 90 LEU A O 1
ATOM 689 N N . LYS A 1 91 ? 28.214 -6.300 2.357 1.00 58.00 91 LYS A N 1
ATOM 690 C CA . LYS A 1 91 ? 29.520 -6.937 2.101 1.00 58.00 91 LYS A CA 1
ATOM 691 C C . LYS A 1 91 ? 30.062 -7.668 3.326 1.00 58.00 91 LYS A C 1
ATOM 693 O O . LYS A 1 91 ? 30.684 -8.705 3.153 1.00 58.00 91 LYS A O 1
ATOM 698 N N . GLU A 1 92 ? 29.863 -7.122 4.519 1.00 57.53 92 GLU A N 1
ATOM 699 C CA . GLU A 1 92 ? 30.310 -7.693 5.794 1.00 57.53 92 GLU A CA 1
ATOM 700 C C . GLU A 1 92 ? 29.459 -8.905 6.185 1.00 57.53 92 GLU A C 1
ATOM 702 O O . GLU A 1 92 ? 30.018 -9.966 6.447 1.00 57.53 92 GLU A O 1
ATOM 707 N N . LEU A 1 93 ? 28.122 -8.807 6.084 1.00 53.75 93 LEU A N 1
ATOM 708 C CA . LEU A 1 93 ? 27.216 -9.952 6.269 1.00 53.75 93 LEU A CA 1
ATOM 709 C C . LEU A 1 93 ? 27.580 -11.122 5.349 1.00 53.75 93 LEU A C 1
ATOM 711 O O . LEU A 1 93 ? 27.481 -12.274 5.747 1.00 53.75 93 LEU A O 1
ATOM 715 N N . MET A 1 94 ? 27.995 -10.822 4.118 1.00 53.53 94 MET A N 1
ATOM 716 C CA . MET A 1 94 ? 28.336 -11.840 3.126 1.00 53.53 94 MET A CA 1
ATOM 717 C C . MET A 1 94 ? 29.785 -12.338 3.201 1.00 53.53 94 MET A C 1
ATOM 719 O O . MET A 1 94 ? 30.140 -13.238 2.449 1.00 53.53 94 MET A O 1
ATOM 723 N N . ARG A 1 95 ? 30.624 -11.780 4.085 1.00 54.09 95 ARG A N 1
ATOM 724 C CA . ARG A 1 95 ? 32.006 -12.241 4.322 1.00 54.09 95 ARG A CA 1
ATOM 725 C C . ARG A 1 95 ? 32.171 -13.044 5.611 1.00 54.09 95 ARG A C 1
ATOM 727 O O . ARG A 1 95 ? 33.272 -13.509 5.871 1.00 54.09 95 ARG A O 1
ATOM 734 N N . GLY A 1 96 ? 31.116 -13.197 6.415 1.00 52.31 96 GLY A N 1
ATOM 735 C CA . GLY A 1 96 ? 31.146 -13.994 7.649 1.00 52.31 96 GLY A CA 1
ATOM 736 C C . GLY A 1 96 ? 32.078 -13.460 8.748 1.00 52.31 96 GLY A C 1
ATOM 737 O O . GLY A 1 96 ? 32.244 -14.109 9.776 1.00 52.31 96 GLY A O 1
ATOM 738 N N . GLU A 1 97 ? 32.679 -12.283 8.570 1.00 46.50 97 GLU A N 1
ATOM 739 C CA . GLU A 1 97 ? 33.519 -11.629 9.571 1.00 46.50 97 GLU A CA 1
ATOM 740 C C . GLU A 1 97 ? 32.645 -10.688 10.405 1.00 46.50 97 GLU A C 1
ATOM 742 O O . GLU A 1 97 ? 32.330 -9.581 9.969 1.00 46.50 97 GLU A O 1
ATOM 747 N N . VAL A 1 98 ? 32.234 -11.110 11.606 1.00 36.59 98 VAL A N 1
ATOM 748 C CA . VAL A 1 98 ? 31.604 -10.195 12.568 1.00 36.59 98 VAL A CA 1
ATOM 749 C C . VAL A 1 98 ? 32.245 -10.345 13.945 1.00 36.59 98 VAL A C 1
ATOM 751 O O . VAL A 1 98 ? 31.939 -11.272 14.690 1.00 36.59 98 VAL A O 1
ATOM 754 N N . ASP A 1 99 ? 33.101 -9.385 14.292 1.00 34.75 99 ASP A N 1
ATOM 755 C CA . ASP A 1 99 ? 33.253 -8.932 15.674 1.00 34.75 99 ASP A CA 1
ATOM 756 C C . ASP A 1 99 ? 32.503 -7.600 15.799 1.00 34.75 99 ASP A C 1
ATOM 758 O O . ASP A 1 99 ? 32.733 -6.656 15.036 1.00 34.75 99 ASP A O 1
ATOM 762 N N . PHE A 1 100 ? 31.539 -7.549 16.716 1.00 36.00 100 PHE A N 1
ATOM 763 C CA . PHE A 1 100 ? 30.680 -6.389 16.918 1.00 36.00 100 PHE A CA 1
ATOM 764 C C . PHE A 1 100 ? 31.413 -5.339 17.749 1.00 36.00 100 PHE A C 1
ATOM 766 O O . PHE A 1 100 ? 31.244 -5.258 18.966 1.00 36.00 100 PHE A O 1
ATOM 773 N N . GLN A 1 101 ? 32.156 -4.460 17.084 1.00 34.25 101 GLN A N 1
ATOM 774 C CA . GLN A 1 101 ? 32.451 -3.148 17.650 1.00 34.25 101 GLN A CA 1
ATOM 775 C C . GLN A 1 101 ? 31.521 -2.112 17.022 1.00 34.25 101 GLN A C 1
ATOM 777 O O . GLN A 1 101 ? 31.618 -1.797 15.838 1.00 34.25 101 GLN A O 1
ATOM 782 N N . GLN A 1 102 ? 30.588 -1.603 17.832 1.00 32.38 102 GLN A N 1
ATOM 783 C CA . GLN A 1 102 ? 29.781 -0.436 17.482 1.00 32.38 102 GLN A CA 1
ATOM 784 C C . GLN A 1 102 ? 30.718 0.753 17.226 1.00 32.38 102 GLN A C 1
ATOM 786 O O . GLN A 1 102 ? 31.483 1.111 18.124 1.00 32.38 102 GLN A O 1
ATOM 791 N N . PRO A 1 103 ? 30.677 1.394 16.047 1.00 35.59 103 PRO A N 1
ATOM 792 C CA . PRO A 1 103 ? 31.330 2.677 15.874 1.00 35.59 103 PRO A CA 1
ATOM 793 C C . PRO A 1 103 ? 30.540 3.740 16.644 1.00 35.59 103 PRO A C 1
ATOM 795 O O . PRO A 1 103 ? 29.346 3.927 16.407 1.00 35.59 103 PRO A O 1
ATOM 798 N N . GLU A 1 104 ? 31.223 4.453 17.536 1.00 44.03 104 GLU A N 1
ATOM 799 C CA . GLU A 1 104 ? 30.761 5.711 18.123 1.00 44.03 104 GLU A CA 1
ATOM 800 C C . GLU A 1 104 ? 30.660 6.789 17.024 1.00 44.03 104 GLU A C 1
ATOM 802 O O . GLU A 1 104 ? 31.620 7.494 16.730 1.00 44.03 104 GLU A O 1
ATOM 807 N N . GLU A 1 105 ? 29.494 6.942 16.399 1.00 41.25 105 GLU A N 1
ATOM 808 C CA . GLU A 1 105 ? 29.086 8.200 15.764 1.00 41.25 105 GLU A CA 1
ATOM 809 C C . GLU A 1 105 ? 27.625 8.451 16.138 1.00 41.25 105 GLU A C 1
ATOM 811 O O . GLU A 1 105 ? 26.766 7.618 15.856 1.00 41.25 105 GLU A O 1
ATOM 816 N N . ALA A 1 106 ? 27.360 9.579 16.801 1.00 44.75 106 ALA A N 1
ATOM 817 C CA . ALA A 1 106 ? 26.040 9.977 17.270 1.00 44.75 106 ALA A CA 1
ATOM 818 C C . ALA A 1 106 ? 25.026 10.018 16.112 1.00 44.75 106 ALA A C 1
ATOM 820 O O . ALA A 1 106 ? 24.976 10.971 15.333 1.00 44.75 106 ALA A O 1
ATOM 821 N N . ASP A 1 107 ? 24.219 8.963 16.009 1.00 44.88 107 ASP A N 1
ATOM 822 C CA . ASP A 1 107 ? 22.892 9.000 15.406 1.00 44.88 107 ASP A CA 1
ATOM 823 C C . ASP A 1 107 ? 22.020 9.812 16.367 1.00 44.88 107 ASP A C 1
ATOM 825 O O . ASP A 1 107 ? 21.311 9.269 17.214 1.00 44.88 107 ASP A O 1
ATOM 829 N N . GLU A 1 108 ? 22.170 11.138 16.345 1.00 55.34 108 GLU A N 1
ATOM 830 C CA . GLU A 1 108 ? 21.144 11.986 16.935 1.00 55.34 108 GLU A CA 1
ATOM 831 C C . GLU A 1 108 ? 19.884 11.685 16.126 1.00 55.34 108 GLU A C 1
ATOM 833 O O . GLU A 1 108 ? 19.825 11.975 14.929 1.00 55.34 108 GLU A O 1
ATOM 838 N N . GLY A 1 109 ? 18.940 10.981 16.756 1.00 62.91 109 GLY A N 1
ATOM 839 C CA . GLY A 1 109 ? 17.666 10.609 16.160 1.00 62.91 109 GLY A CA 1
ATOM 840 C C . GLY A 1 109 ? 16.895 11.828 15.634 1.00 62.91 109 GLY A C 1
ATOM 841 O O . GLY A 1 109 ? 17.402 12.953 15.606 1.00 62.91 109 GLY A O 1
ATOM 842 N N . PRO A 1 110 ? 15.641 11.649 15.190 1.00 76.25 110 PRO A N 1
ATOM 843 C CA . PRO A 1 110 ? 14.836 12.800 14.803 1.00 76.25 110 PRO A CA 1
ATOM 844 C C . PRO A 1 110 ? 14.850 13.854 15.930 1.00 76.25 110 PRO A C 1
ATOM 846 O O . PRO A 1 110 ? 14.846 13.480 17.106 1.00 76.25 110 PRO A O 1
ATOM 849 N N . PRO A 1 111 ? 14.903 15.158 15.594 1.00 84.19 111 PRO A N 1
ATOM 850 C CA . PRO A 1 111 ? 14.922 16.215 16.597 1.00 84.19 111 PRO A CA 1
ATOM 851 C C . PRO A 1 111 ? 13.787 16.056 17.612 1.00 84.19 111 PRO A C 1
ATOM 853 O O . PRO A 1 111 ? 12.712 15.572 17.262 1.00 84.19 111 PRO A O 1
ATOM 856 N N . GLU A 1 112 ? 13.988 16.525 18.844 1.00 88.75 112 GLU A N 1
ATOM 857 C CA . GLU A 1 112 ? 12.996 16.404 19.925 1.00 88.75 112 GLU A CA 1
ATOM 858 C C . GLU A 1 112 ? 11.608 16.924 19.517 1.00 88.75 112 GLU A C 1
ATOM 860 O O . GLU A 1 112 ? 10.592 16.328 19.869 1.00 88.75 112 GLU A O 1
ATOM 865 N N . TYR A 1 113 ? 11.553 17.983 18.699 1.00 87.94 113 TYR A N 1
ATOM 866 C CA . TYR A 1 113 ? 10.283 18.517 18.209 1.00 87.94 113 TYR A CA 1
ATOM 867 C C . TYR A 1 113 ? 9.528 17.543 17.289 1.00 87.94 113 TYR A C 1
ATOM 869 O O . TYR A 1 113 ? 8.303 17.512 17.285 1.00 87.94 113 TYR A O 1
ATOM 877 N N . VAL A 1 114 ? 10.245 16.718 16.523 1.00 89.31 114 VAL A N 1
ATOM 878 C CA . VAL A 1 114 ? 9.644 15.675 15.684 1.00 89.31 114 VAL A CA 1
ATOM 879 C C . VAL A 1 114 ? 9.143 14.532 16.560 1.00 89.31 114 VAL A C 1
ATOM 881 O O . VAL A 1 114 ? 8.013 14.084 16.386 1.00 89.31 114 VAL A O 1
ATOM 884 N N . LEU A 1 115 ? 9.965 14.087 17.519 1.00 88.62 115 LEU A N 1
ATOM 885 C CA . LEU A 1 115 ? 9.593 13.024 18.459 1.00 88.62 115 LEU A CA 1
ATOM 886 C C . LEU A 1 115 ? 8.314 13.379 19.215 1.00 88.62 115 LEU A C 1
ATOM 888 O O . LEU A 1 115 ? 7.379 12.588 19.230 1.00 88.62 115 LEU A O 1
ATOM 892 N N . LYS A 1 116 ? 8.221 14.610 19.726 1.00 93.12 116 LYS A N 1
ATOM 893 C CA . LYS A 1 116 ? 7.024 15.094 20.413 1.00 93.12 116 LYS A CA 1
ATOM 894 C C . LYS A 1 116 ? 5.770 15.050 19.531 1.00 93.12 116 LYS A C 1
ATOM 896 O O . LYS A 1 116 ? 4.696 14.724 20.030 1.00 93.12 116 LYS A O 1
ATOM 901 N N . GLY A 1 117 ? 5.885 15.370 18.240 1.00 90.44 117 GLY A N 1
ATOM 902 C CA . GLY A 1 117 ? 4.770 15.257 17.295 1.00 90.44 117 GLY A CA 1
ATOM 903 C C . GLY A 1 117 ? 4.265 13.817 17.169 1.00 90.44 117 GLY A C 1
ATOM 904 O O . GLY A 1 117 ? 3.065 13.569 17.283 1.00 90.44 117 GLY A O 1
ATOM 905 N N . PHE A 1 118 ? 5.183 12.860 17.022 1.00 87.50 118 PHE A N 1
ATOM 906 C CA . PHE A 1 118 ? 4.841 11.437 16.965 1.00 87.50 118 PHE A CA 1
ATOM 907 C C . PHE A 1 118 ? 4.299 10.893 18.291 1.00 87.50 118 PHE A C 1
ATOM 909 O O . PHE A 1 118 ? 3.357 10.105 18.271 1.00 87.50 118 PHE A O 1
ATOM 916 N N . ASP A 1 119 ? 4.821 11.347 19.431 1.00 87.94 119 ASP A N 1
ATOM 917 C CA . ASP A 1 119 ? 4.318 10.959 20.753 1.00 87.94 119 ASP A CA 1
ATOM 918 C C . ASP A 1 119 ? 2.869 11.426 20.968 1.00 87.94 119 ASP A C 1
ATOM 920 O O . ASP A 1 119 ? 2.055 10.688 21.526 1.00 87.94 119 ASP A O 1
ATOM 924 N N . LEU A 1 120 ? 2.509 12.624 20.485 1.00 90.31 120 LEU A N 1
ATOM 925 C CA . LEU A 1 120 ? 1.127 13.117 20.537 1.00 90.31 120 LEU A CA 1
ATOM 926 C C . LEU A 1 120 ? 0.180 12.248 19.699 1.00 90.31 120 LEU A C 1
ATOM 928 O O . LEU A 1 120 ? -0.905 11.917 20.176 1.00 90.31 120 LEU A O 1
ATOM 932 N N . LEU A 1 121 ? 0.596 11.842 18.493 1.00 86.62 121 LEU A N 1
ATOM 933 C CA . LEU A 1 121 ? -0.176 10.914 17.658 1.00 86.62 121 LEU A CA 1
ATOM 934 C C . LEU A 1 121 ? -0.336 9.549 18.332 1.00 86.62 121 LEU A C 1
ATOM 936 O O . LEU A 1 121 ? -1.447 9.037 18.424 1.00 86.62 121 LEU A O 1
ATOM 940 N N . ALA A 1 122 ? 0.757 8.975 18.840 1.00 83.06 122 ALA A N 1
ATOM 941 C CA . ALA A 1 122 ? 0.738 7.678 19.512 1.00 83.06 122 ALA A CA 1
ATOM 942 C C . ALA A 1 122 ? -0.136 7.690 20.777 1.00 83.06 122 ALA A C 1
ATOM 944 O O . ALA A 1 122 ? -0.772 6.689 21.100 1.00 83.06 122 ALA A O 1
ATOM 945 N N . GLY A 1 123 ? -0.194 8.828 21.476 1.00 84.00 123 GLY A N 1
ATOM 946 C CA . GLY A 1 123 ? -1.065 9.038 22.631 1.00 84.00 123 GLY A CA 1
ATOM 947 C C . GLY A 1 123 ? -2.532 9.329 22.295 1.00 84.00 123 GLY A C 1
ATOM 948 O O . GLY A 1 123 ? -3.324 9.482 23.220 1.00 84.00 123 GLY A O 1
ATOM 949 N N . GLY A 1 124 ? -2.907 9.438 21.014 1.00 87.81 124 GLY A N 1
ATOM 950 C CA . GLY A 1 124 ? -4.266 9.795 20.591 1.00 87.81 124 GLY A CA 1
ATOM 951 C C . GLY A 1 124 ? -4.633 11.270 20.811 1.00 87.81 124 GLY A C 1
ATOM 952 O O . GLY A 1 124 ? -5.799 11.645 20.697 1.00 87.81 124 GLY A O 1
ATOM 953 N N . ASN A 1 125 ? -3.655 12.126 21.121 1.00 95.25 125 ASN A N 1
ATOM 954 C CA . ASN A 1 125 ? -3.856 13.547 21.413 1.00 95.25 125 ASN A CA 1
ATOM 955 C C . ASN A 1 125 ? -3.871 14.364 20.110 1.00 95.25 125 ASN A C 1
ATOM 957 O O . ASN A 1 125 ? -3.031 15.240 19.895 1.00 95.25 125 ASN A O 1
ATOM 961 N N . HIS A 1 126 ? -4.799 14.042 19.204 1.00 94.62 126 HIS A N 1
ATOM 962 C CA . HIS A 1 126 ? -4.804 14.568 17.834 1.00 94.62 126 HIS A CA 1
ATOM 963 C C . HIS A 1 126 ? -4.989 16.091 17.779 1.00 94.62 126 HIS A C 1
ATOM 965 O O . HIS A 1 126 ? -4.264 16.762 17.049 1.00 94.62 126 HIS A O 1
ATOM 971 N N . ASP A 1 127 ? -5.876 16.662 18.597 1.00 96.12 127 ASP A N 1
ATOM 972 C CA . ASP A 1 127 ? -6.089 18.117 18.637 1.00 96.12 127 ASP A CA 1
ATOM 973 C C . ASP A 1 127 ? -4.823 18.865 19.088 1.00 96.12 127 ASP A C 1
ATOM 975 O O . ASP A 1 127 ? -4.450 19.893 18.516 1.00 96.12 127 ASP A O 1
ATOM 979 N N . GLU A 1 128 ? -4.110 18.319 20.079 1.00 97.62 128 GLU A N 1
ATOM 980 C CA . GLU A 1 128 ? -2.824 18.860 20.526 1.00 97.62 128 GLU A CA 1
ATOM 981 C C . GLU A 1 128 ? -1.749 18.713 19.444 1.00 97.62 128 GLU A C 1
ATOM 983 O O . GLU A 1 128 ? -0.978 19.648 19.227 1.00 97.62 128 GLU A O 1
ATOM 988 N N . ALA A 1 129 ? -1.722 17.585 18.725 1.00 97.19 129 ALA A N 1
ATOM 989 C CA . ALA A 1 129 ? -0.816 17.367 17.597 1.00 97.19 129 ALA A CA 1
ATOM 990 C C . ALA A 1 129 ? -1.054 18.383 16.467 1.00 97.19 129 ALA A C 1
ATOM 992 O O . ALA A 1 129 ? -0.089 18.930 15.933 1.00 97.19 129 ALA A O 1
ATOM 993 N N . VAL A 1 130 ? -2.317 18.696 16.146 1.00 97.81 130 VAL A N 1
ATOM 994 C CA . VAL A 1 130 ? -2.681 19.721 15.153 1.00 97.81 130 VAL A CA 1
ATOM 995 C C . VAL A 1 130 ? -2.164 21.095 15.576 1.00 97.81 130 VAL A C 1
ATOM 997 O O . VAL A 1 130 ? -1.513 21.778 14.782 1.00 97.81 130 VAL A O 1
ATOM 1000 N N . VAL A 1 131 ? -2.432 21.521 16.814 1.00 97.56 131 VAL A N 1
ATOM 1001 C CA . VAL A 1 131 ? -1.961 22.824 17.319 1.00 97.56 131 VAL A CA 1
ATOM 1002 C C . VAL A 1 131 ? -0.434 22.881 17.314 1.00 97.56 131 VAL A C 1
ATOM 1004 O O . VAL A 1 131 ? 0.148 23.859 16.846 1.00 97.56 131 VAL A O 1
ATOM 1007 N N . TYR A 1 132 ? 0.211 21.815 17.787 1.00 97.25 132 TYR A N 1
ATOM 1008 C CA . TYR A 1 132 ? 1.661 21.715 17.870 1.00 97.25 132 TYR A CA 1
ATOM 1009 C C . TYR A 1 132 ? 2.338 21.776 16.495 1.00 97.25 132 TYR A C 1
ATOM 1011 O O . TYR A 1 132 ? 3.282 22.543 16.306 1.00 97.25 132 TYR A O 1
ATOM 1019 N N . ALA A 1 133 ? 1.837 21.018 15.517 1.00 96.88 133 ALA A N 1
ATOM 1020 C CA . ALA A 1 133 ? 2.384 21.023 14.168 1.00 96.88 133 ALA A CA 1
ATOM 1021 C C . ALA A 1 133 ? 2.207 22.391 13.485 1.00 96.88 133 ALA A C 1
ATOM 1023 O O . ALA A 1 133 ? 3.152 22.892 12.883 1.00 96.88 133 ALA A O 1
ATOM 1024 N N . ASN A 1 134 ? 1.047 23.043 13.632 1.00 97.00 134 ASN A N 1
ATOM 1025 C CA . ASN A 1 134 ? 0.812 24.373 13.056 1.00 97.00 134 ASN A CA 1
ATOM 1026 C C . ASN A 1 134 ? 1.756 25.452 13.616 1.00 97.00 134 ASN A C 1
ATOM 1028 O O . ASN A 1 134 ? 2.243 26.292 12.858 1.00 97.00 134 ASN A O 1
ATOM 1032 N N . ASP A 1 135 ? 2.044 25.425 14.920 1.00 96.38 135 ASP A N 1
ATOM 1033 C CA . ASP A 1 135 ? 3.025 26.333 15.529 1.00 96.38 135 ASP A CA 1
ATOM 1034 C C . ASP A 1 135 ? 4.425 26.109 14.932 1.00 96.38 135 ASP A C 1
ATOM 1036 O O . ASP A 1 135 ? 5.081 27.048 14.469 1.00 96.38 135 ASP A O 1
ATOM 1040 N N . LEU A 1 136 ? 4.845 24.843 14.824 1.00 94.44 136 LEU A N 1
ATOM 1041 C CA . LEU A 1 136 ? 6.141 24.494 14.248 1.00 94.44 136 LEU A CA 1
ATOM 1042 C C . LEU A 1 136 ? 6.264 24.859 12.765 1.00 94.44 136 LEU A C 1
ATOM 1044 O O . LEU A 1 136 ? 7.353 25.251 12.347 1.00 94.44 136 LEU A O 1
ATOM 1048 N N . LEU A 1 137 ? 5.187 24.790 11.977 1.00 94.38 137 LEU A N 1
ATOM 1049 C CA . LEU A 1 137 ? 5.204 25.174 10.558 1.00 94.38 137 LEU A CA 1
ATOM 1050 C C . LEU A 1 137 ? 5.518 26.661 10.339 1.00 94.38 137 LEU A C 1
ATOM 1052 O O . LEU A 1 137 ? 5.995 27.028 9.268 1.00 94.38 137 LEU A O 1
ATOM 1056 N N . SER A 1 138 ? 5.341 27.512 11.354 1.00 90.19 138 SER A N 1
ATOM 1057 C CA . SER A 1 138 ? 5.804 28.907 11.295 1.00 90.19 138 SER A CA 1
ATOM 1058 C C . SER A 1 138 ? 7.334 29.018 11.322 1.00 90.19 138 SER A C 1
ATOM 1060 O O . SER A 1 138 ? 7.893 29.989 10.814 1.00 90.19 138 SER A O 1
ATOM 1062 N N . THR A 1 139 ? 8.014 28.030 11.912 1.00 89.06 139 THR A N 1
ATOM 1063 C CA . THR A 1 139 ? 9.479 27.991 12.061 1.00 89.06 139 THR A CA 1
ATOM 1064 C C . THR A 1 139 ? 10.136 27.077 11.023 1.00 89.06 139 THR A C 1
ATOM 1066 O O . THR A 1 139 ? 11.201 27.398 10.502 1.00 89.06 139 THR A O 1
ATOM 1069 N N . TYR A 1 140 ? 9.493 25.955 10.695 1.00 91.19 140 TYR A N 1
ATOM 1070 C CA . TYR A 1 140 ? 9.987 24.905 9.804 1.00 91.19 140 TYR A CA 1
ATOM 1071 C C . TYR A 1 140 ? 8.947 24.582 8.714 1.00 91.19 140 TYR A C 1
ATOM 1073 O O . TYR A 1 140 ? 8.422 23.469 8.669 1.00 91.19 140 TYR A O 1
ATOM 1081 N N . PRO A 1 141 ? 8.625 25.537 7.822 1.00 91.88 141 PRO A N 1
ATOM 1082 C CA . PRO A 1 141 ? 7.525 25.397 6.862 1.00 91.88 141 PRO A CA 1
ATOM 1083 C C . PRO A 1 141 ? 7.709 24.253 5.859 1.00 91.88 141 PRO A C 1
ATOM 1085 O O . PRO A 1 141 ? 6.733 23.798 5.266 1.00 91.88 141 PRO A O 1
ATOM 1088 N N . GLU A 1 142 ? 8.940 23.778 5.666 1.00 91.88 142 GLU A N 1
ATOM 1089 C CA . GLU A 1 142 ? 9.281 22.772 4.656 1.00 91.88 142 GLU A CA 1
ATOM 1090 C C . GLU A 1 142 ? 9.592 21.384 5.222 1.00 91.88 142 GLU A C 1
ATOM 1092 O O . GLU A 1 142 ? 9.915 20.483 4.452 1.00 91.88 142 GLU A O 1
ATOM 1097 N N . ASP A 1 143 ? 9.511 21.182 6.541 1.00 91.81 143 ASP A N 1
ATOM 1098 C CA . ASP A 1 143 ? 9.804 19.870 7.120 1.00 91.81 143 ASP A CA 1
ATOM 1099 C C . ASP A 1 143 ? 8.607 18.924 6.986 1.00 91.81 143 ASP A C 1
ATOM 1101 O O . ASP A 1 143 ? 7.580 19.073 7.656 1.00 91.81 143 ASP A O 1
ATOM 1105 N N . ASP A 1 144 ? 8.750 17.912 6.134 1.00 94.44 144 ASP A N 1
ATOM 1106 C CA . ASP A 1 144 ? 7.676 16.971 5.836 1.00 94.44 144 ASP A CA 1
ATOM 1107 C C . ASP A 1 144 ? 7.247 16.140 7.039 1.00 94.44 144 ASP A C 1
ATOM 1109 O O . ASP A 1 144 ? 6.107 15.690 7.077 1.00 94.44 144 ASP A O 1
ATOM 1113 N N . ARG A 1 145 ? 8.092 15.976 8.061 1.00 94.06 145 ARG A N 1
ATOM 1114 C CA . ARG A 1 145 ? 7.716 15.219 9.267 1.00 94.06 145 ARG A CA 1
ATOM 1115 C C . ARG A 1 145 ? 6.679 15.975 10.102 1.00 94.06 145 ARG A C 1
ATOM 1117 O O . ARG A 1 145 ? 5.853 15.357 10.775 1.00 94.06 145 ARG A O 1
ATOM 1124 N N . ILE A 1 146 ? 6.693 17.308 10.041 1.00 95.69 146 ILE A N 1
ATOM 1125 C CA . ILE A 1 146 ? 5.701 18.163 10.707 1.00 95.69 146 ILE A CA 1
ATOM 1126 C C . ILE A 1 146 ? 4.386 18.132 9.928 1.00 95.69 146 ILE A C 1
ATOM 1128 O O . ILE A 1 146 ? 3.327 17.939 10.523 1.00 95.69 146 ILE A O 1
ATOM 1132 N N . HIS A 1 147 ? 4.450 18.254 8.598 1.00 98.19 147 HIS A N 1
ATOM 1133 C CA . HIS A 1 147 ? 3.271 18.098 7.738 1.00 98.19 147 HIS A CA 1
ATOM 1134 C C . HIS A 1 147 ? 2.644 16.710 7.880 1.00 98.19 147 HIS A C 1
ATOM 1136 O O . HIS A 1 147 ? 1.425 16.594 7.892 1.00 98.19 147 HIS A O 1
ATOM 1142 N N . ASP A 1 148 ? 3.460 15.665 8.021 1.00 95.94 148 ASP A N 1
ATOM 1143 C CA . ASP A 1 148 ? 3.002 14.293 8.250 1.00 95.94 148 ASP A CA 1
ATOM 1144 C C . ASP A 1 148 ? 2.262 14.170 9.582 1.00 95.94 148 ASP A C 1
ATOM 1146 O O . ASP A 1 148 ? 1.165 13.614 9.645 1.00 95.94 148 ASP A O 1
ATOM 1150 N N . THR A 1 149 ? 2.819 14.777 10.635 1.00 95.75 149 THR A N 1
ATOM 1151 C CA . THR A 1 149 ? 2.153 14.861 11.939 1.00 95.75 149 THR A CA 1
ATOM 1152 C C . THR A 1 149 ? 0.790 15.542 11.810 1.00 95.75 149 THR A C 1
ATOM 1154 O O . THR A 1 149 ? -0.209 15.020 12.303 1.00 95.75 149 THR A O 1
ATOM 1157 N N . LEU A 1 150 ? 0.731 16.676 11.104 1.00 98.25 150 LEU A N 1
ATOM 1158 C CA . LEU A 1 150 ? -0.503 17.427 10.897 1.00 98.25 150 LEU A CA 1
ATOM 1159 C C . LEU A 1 150 ? -1.536 16.629 10.087 1.00 98.25 150 LEU A C 1
ATOM 1161 O O . LEU A 1 150 ? -2.680 16.517 10.516 1.00 98.25 150 LEU A O 1
ATOM 1165 N N . ALA A 1 151 ? -1.143 16.050 8.950 1.00 97.81 151 ALA A N 1
ATOM 1166 C CA . ALA A 1 151 ? -2.032 15.262 8.097 1.00 97.81 151 ALA A CA 1
ATOM 1167 C C . ALA A 1 151 ? -2.576 14.028 8.830 1.00 97.81 151 ALA A C 1
ATOM 1169 O O . ALA A 1 151 ? -3.772 13.748 8.768 1.00 97.81 151 ALA A O 1
ATOM 1170 N N . SER A 1 152 ? -1.712 13.324 9.567 1.00 95.00 152 SER A N 1
ATOM 1171 C CA . SER A 1 152 ? -2.093 12.150 10.355 1.00 95.00 152 SER A CA 1
ATOM 1172 C C . SER A 1 152 ? -3.059 12.513 11.486 1.00 95.00 152 SER A C 1
ATOM 1174 O O . SER A 1 152 ? -4.032 11.795 11.707 1.00 95.00 152 SER A O 1
ATOM 1176 N N . ALA A 1 153 ? -2.840 13.643 12.166 1.00 96.38 153 ALA A N 1
ATOM 1177 C CA . ALA A 1 153 ? -3.741 14.123 13.210 1.00 96.38 153 ALA A CA 1
ATOM 1178 C C . ALA A 1 153 ? -5.113 14.529 12.645 1.00 96.38 153 ALA A C 1
ATOM 1180 O O . ALA A 1 153 ? -6.136 14.120 13.184 1.00 96.38 153 ALA A O 1
ATOM 1181 N N . GLN A 1 154 ? -5.145 15.269 11.529 1.00 97.69 154 GLN A N 1
ATOM 1182 C CA . GLN A 1 154 ? -6.395 15.653 10.858 1.00 97.69 154 GLN A CA 1
ATOM 1183 C C . GLN A 1 154 ? -7.188 14.421 10.397 1.00 97.69 154 GLN A C 1
ATOM 1185 O O . GLN A 1 154 ? -8.383 14.313 10.674 1.00 97.69 154 GLN A O 1
ATOM 1190 N N . LEU A 1 155 ? -6.514 13.446 9.776 1.00 95.25 155 LEU A N 1
ATOM 1191 C CA . LEU A 1 155 ? -7.111 12.164 9.394 1.00 95.25 155 LEU A CA 1
ATOM 1192 C C . LEU A 1 155 ? -7.742 11.456 10.601 1.00 95.25 155 LEU A C 1
ATOM 1194 O O . LEU A 1 155 ? -8.887 11.012 10.530 1.00 95.25 155 LEU A O 1
ATOM 1198 N N . ALA A 1 156 ? -7.007 11.366 11.710 1.00 91.81 156 ALA A N 1
ATOM 1199 C CA . ALA A 1 156 ? -7.462 10.688 12.918 1.00 91.81 156 ALA A CA 1
ATOM 1200 C C . ALA A 1 156 ? -8.615 11.420 13.634 1.00 91.81 156 ALA A C 1
ATOM 1202 O O . ALA A 1 156 ? -9.426 10.775 14.297 1.00 91.81 156 ALA A O 1
ATOM 1203 N N . SER A 1 157 ? -8.727 12.740 13.464 1.00 93.81 157 SER A N 1
ATOM 1204 C CA . SER A 1 157 ? -9.857 13.552 13.939 1.00 93.81 157 SER A CA 1
ATOM 1205 C C . SER A 1 157 ? -11.060 13.570 12.978 1.00 93.81 157 SER A C 1
ATOM 1207 O O . SER A 1 157 ? -12.042 14.258 13.249 1.00 93.81 157 SER A O 1
ATOM 1209 N N . GLY A 1 158 ? -11.018 12.833 11.860 1.00 94.44 158 GLY A N 1
ATOM 1210 C CA . GLY A 1 158 ? -12.096 12.807 10.859 1.00 94.44 158 GLY A CA 1
ATOM 1211 C C . GLY A 1 158 ? -12.163 14.056 9.970 1.00 94.44 158 GLY A C 1
ATOM 1212 O O . GLY A 1 158 ? -13.125 14.246 9.227 1.00 94.44 158 GLY A O 1
ATOM 1213 N N . GLN A 1 159 ? -11.135 14.901 10.019 1.00 97.38 159 GLN A N 1
ATOM 1214 C CA . GLN A 1 159 ? -10.989 16.105 9.205 1.00 97.38 159 GLN A CA 1
ATOM 1215 C C . GLN A 1 159 ? -10.343 15.756 7.859 1.00 97.38 159 GLN A C 1
ATOM 1217 O O . GLN A 1 159 ? -9.184 16.064 7.570 1.00 97.38 159 GLN A O 1
ATOM 1222 N N . TYR A 1 160 ? -11.094 15.005 7.051 1.00 97.50 160 TYR A N 1
ATOM 1223 C CA . TYR A 1 160 ? -10.577 14.398 5.826 1.00 97.50 160 TYR A CA 1
ATOM 1224 C C . TYR A 1 160 ? -10.189 15.421 4.758 1.00 97.50 160 TYR A C 1
ATOM 1226 O O . TYR A 1 160 ? -9.190 15.222 4.074 1.00 97.50 160 TYR A O 1
ATOM 1234 N N . ASP A 1 161 ? -10.964 16.496 4.603 1.00 98.38 161 ASP A N 1
ATOM 1235 C CA . ASP A 1 161 ? -10.701 17.515 3.582 1.00 98.38 161 ASP A CA 1
ATOM 1236 C C . ASP A 1 161 ? -9.400 18.269 3.882 1.00 98.38 161 ASP A C 1
ATOM 1238 O O . ASP A 1 161 ? -8.560 18.436 2.999 1.00 98.38 161 ASP A O 1
ATOM 1242 N N . GLU A 1 162 ? -9.168 18.608 5.150 1.00 98.31 162 GLU A N 1
ATOM 1243 C CA . GLU A 1 162 ? -7.923 19.224 5.600 1.00 98.31 162 GLU A CA 1
ATOM 1244 C C . GLU A 1 162 ? -6.715 18.303 5.368 1.00 98.31 162 GLU A C 1
ATOM 1246 O O . GLU A 1 162 ? -5.682 18.739 4.855 1.00 98.31 162 GLU A O 1
ATOM 1251 N N . ALA A 1 163 ? -6.838 17.015 5.705 1.00 98.31 163 ALA A N 1
ATOM 1252 C CA . ALA A 1 163 ? -5.779 16.034 5.472 1.00 98.31 163 ALA A CA 1
ATOM 1253 C C . ALA A 1 163 ? -5.500 15.814 3.970 1.00 98.31 163 ALA A C 1
ATOM 1255 O O . ALA A 1 163 ? -4.339 15.689 3.571 1.00 98.31 163 ALA A O 1
ATOM 1256 N N . ILE A 1 164 ? -6.542 15.812 3.126 1.00 98.56 164 ILE A N 1
ATOM 1257 C CA . ILE A 1 164 ? -6.428 15.720 1.662 1.00 98.56 164 ILE A CA 1
ATOM 1258 C C . ILE A 1 164 ? -5.622 16.897 1.120 1.00 98.56 164 ILE A C 1
ATOM 1260 O O . ILE A 1 164 ? -4.684 16.689 0.348 1.00 98.56 164 ILE A O 1
ATOM 1264 N N . ASP A 1 165 ? -5.962 18.117 1.534 1.00 98.56 165 ASP A N 1
ATOM 1265 C CA . ASP A 1 165 ? -5.305 19.329 1.051 1.00 98.56 165 ASP A CA 1
ATOM 1266 C C . ASP A 1 165 ? -3.816 19.348 1.420 1.00 98.56 165 ASP A C 1
ATOM 1268 O O . ASP A 1 165 ? -2.975 19.677 0.575 1.00 98.56 165 ASP A O 1
ATOM 1272 N N . ILE A 1 166 ? -3.467 18.919 2.640 1.00 98.56 166 ILE A N 1
ATOM 1273 C CA . ILE A 1 166 ? -2.069 18.797 3.076 1.00 98.56 166 ILE A CA 1
ATOM 1274 C C . ILE A 1 166 ? -1.325 17.776 2.212 1.00 98.56 166 ILE A C 1
ATOM 1276 O O . ILE A 1 166 ? -0.309 18.120 1.602 1.00 98.56 166 ILE A O 1
ATOM 1280 N N . CYS A 1 167 ? -1.825 16.539 2.118 1.00 98.44 167 CYS A N 1
ATOM 1281 C CA . CYS A 1 167 ? -1.150 15.471 1.380 1.00 98.44 167 CYS A CA 1
ATOM 1282 C C . CYS A 1 167 ? -0.986 15.814 -0.105 1.00 98.44 167 CYS A C 1
ATOM 1284 O O . CYS A 1 167 ? 0.091 15.619 -0.670 1.00 98.44 167 CYS A O 1
ATOM 1286 N N . ARG A 1 168 ? -2.020 16.385 -0.733 1.00 98.50 168 ARG A N 1
ATOM 1287 C CA . ARG A 1 168 ? -1.978 16.812 -2.136 1.00 98.50 168 ARG A CA 1
ATOM 1288 C C . ARG A 1 168 ? -0.959 17.927 -2.363 1.00 98.50 168 ARG A C 1
ATOM 1290 O O . ARG A 1 168 ? -0.185 17.869 -3.317 1.00 98.50 168 ARG A O 1
ATOM 1297 N N . SER A 1 169 ? -0.947 18.930 -1.485 1.00 98.31 169 SER A N 1
ATOM 1298 C CA . SER A 1 169 ? 0.006 20.042 -1.547 1.00 98.31 169 SER A CA 1
ATOM 1299 C C . SER A 1 169 ? 1.446 19.549 -1.395 1.00 98.31 169 SER A C 1
ATOM 1301 O O . SER A 1 169 ? 2.310 19.869 -2.215 1.00 98.31 169 SER A O 1
ATOM 1303 N N . ARG A 1 170 ? 1.709 18.698 -0.396 1.00 98.25 170 ARG A N 1
ATOM 1304 C CA . ARG A 1 170 ? 3.054 18.164 -0.157 1.00 98.25 170 ARG A CA 1
ATOM 1305 C C . ARG A 1 170 ? 3.508 17.178 -1.229 1.00 98.25 170 ARG A C 1
ATOM 1307 O O . ARG A 1 170 ? 4.686 17.187 -1.575 1.00 98.25 170 ARG A O 1
ATOM 1314 N N . TRP A 1 171 ? 2.597 16.420 -1.841 1.00 97.94 171 TRP A N 1
ATOM 1315 C CA . TRP A 1 171 ? 2.909 15.617 -3.026 1.00 97.94 171 TRP A CA 1
ATOM 1316 C C . TRP A 1 171 ? 3.415 16.485 -4.186 1.00 97.94 171 TRP A C 1
ATOM 1318 O O . TRP A 1 171 ? 4.452 16.182 -4.779 1.00 97.94 171 TRP A O 1
ATOM 1328 N N . GLN A 1 172 ? 2.746 17.608 -4.463 1.00 97.31 172 GLN A N 1
ATOM 1329 C CA . GLN A 1 172 ? 3.177 18.544 -5.502 1.00 97.31 172 GLN A CA 1
ATOM 1330 C C . GLN A 1 172 ? 4.546 19.166 -5.180 1.00 97.31 172 GLN A C 1
ATOM 1332 O O . GLN A 1 172 ? 5.428 19.188 -6.041 1.00 97.31 172 GLN A O 1
ATOM 1337 N N . VAL A 1 173 ? 4.762 19.593 -3.930 1.00 96.12 173 VAL A N 1
ATOM 1338 C CA . VAL A 1 173 ? 6.068 20.101 -3.473 1.00 96.12 173 VAL A CA 1
ATOM 1339 C C . VAL A 1 173 ? 7.163 19.052 -3.651 1.00 96.12 173 VAL A C 1
ATOM 1341 O O . VAL A 1 173 ? 8.221 19.364 -4.191 1.00 96.12 173 VAL A O 1
ATOM 1344 N N . ALA A 1 174 ? 6.913 17.802 -3.264 1.00 94.75 174 ALA A N 1
ATOM 1345 C CA . ALA A 1 174 ? 7.886 16.728 -3.402 1.00 94.75 174 ALA A CA 1
ATOM 1346 C C . ALA A 1 174 ? 8.237 16.452 -4.874 1.00 94.75 174 ALA A C 1
ATOM 1348 O O . ALA A 1 174 ? 9.406 16.216 -5.190 1.00 94.75 174 ALA A O 1
ATOM 1349 N N . LYS A 1 175 ? 7.263 16.510 -5.800 1.00 92.88 175 LYS A N 1
ATOM 1350 C CA . LYS A 1 175 ? 7.518 16.362 -7.249 1.00 92.88 175 LYS A CA 1
ATOM 1351 C C . LYS A 1 175 ? 8.418 17.474 -7.781 1.00 92.88 175 LYS A C 1
ATOM 1353 O O . LYS A 1 175 ? 9.346 17.202 -8.549 1.00 92.88 175 LYS A O 1
ATOM 1358 N N . GLU A 1 176 ? 8.162 18.708 -7.364 1.00 94.31 176 GLU A N 1
ATOM 1359 C CA . GLU A 1 176 ? 8.970 19.871 -7.736 1.00 94.31 176 GLU A CA 1
ATOM 1360 C C . GLU A 1 176 ? 10.383 19.779 -7.152 1.00 94.31 176 GLU A C 1
ATOM 1362 O O . GLU A 1 176 ? 11.352 19.920 -7.896 1.00 94.31 176 GLU A O 1
ATOM 1367 N N . GLU A 1 177 ? 10.513 19.442 -5.865 1.00 90.56 177 GLU A N 1
ATOM 1368 C CA . GLU A 1 177 ? 11.807 19.226 -5.206 1.00 90.56 177 GLU A CA 1
ATOM 1369 C C . GLU A 1 177 ? 12.604 18.107 -5.876 1.00 90.56 177 GLU A C 1
ATOM 1371 O O . GLU A 1 177 ? 13.779 18.298 -6.179 1.00 90.56 177 GLU A O 1
ATOM 1376 N N . LYS A 1 178 ? 11.985 16.956 -6.175 1.00 86.88 178 LYS A N 1
ATOM 1377 C CA . LYS A 1 178 ? 12.650 15.842 -6.873 1.00 86.88 178 LYS A CA 1
ATOM 1378 C C . LYS A 1 178 ? 13.160 16.281 -8.244 1.00 86.88 178 LYS A C 1
ATOM 1380 O O . LYS A 1 178 ? 14.313 16.011 -8.576 1.00 86.88 178 LYS A O 1
ATOM 1385 N N . SER A 1 179 ? 12.325 16.970 -9.021 1.00 87.12 179 SER A N 1
ATOM 1386 C CA . SER A 1 179 ? 12.683 17.436 -10.366 1.00 87.12 179 SER A CA 1
ATOM 1387 C C . SER A 1 179 ? 13.831 18.445 -10.318 1.00 87.12 179 SER A C 1
ATOM 1389 O O . SER A 1 179 ? 14.841 18.271 -10.999 1.00 87.12 179 SER A O 1
ATOM 1391 N N . PHE A 1 180 ? 13.720 19.452 -9.447 1.00 86.75 180 PHE A N 1
ATOM 1392 C CA . PHE A 1 180 ? 14.743 20.478 -9.277 1.00 86.75 180 PHE A CA 1
ATOM 1393 C C . PHE A 1 180 ? 16.060 19.885 -8.773 1.00 86.75 180 PHE A C 1
ATOM 1395 O O . PHE A 1 180 ? 17.125 20.204 -9.302 1.00 86.75 180 PHE A O 1
ATOM 1402 N N . TYR A 1 181 ? 15.997 18.987 -7.789 1.00 82.06 181 TYR A N 1
ATOM 1403 C CA . TYR A 1 181 ? 17.170 18.349 -7.208 1.00 82.06 181 TYR A CA 1
ATOM 1404 C C . TYR A 1 181 ? 17.928 17.499 -8.232 1.00 82.06 181 TYR A C 1
ATOM 1406 O O . TYR A 1 181 ? 19.157 17.537 -8.266 1.00 82.06 181 TYR A O 1
ATOM 1414 N N . VAL A 1 182 ? 17.224 16.745 -9.084 1.00 76.69 182 VAL A N 1
ATOM 1415 C CA . VAL A 1 182 ? 17.849 15.945 -10.153 1.00 76.69 182 VAL A CA 1
ATOM 1416 C C . VAL A 1 182 ? 18.626 16.830 -11.132 1.00 76.69 182 VAL A C 1
ATOM 1418 O O . VAL A 1 182 ? 19.703 16.438 -11.578 1.00 76.69 182 VAL A O 1
ATOM 1421 N N . GLU A 1 183 ? 18.116 18.023 -11.434 1.00 81.19 183 GLU A N 1
ATOM 1422 C CA . GLU A 1 183 ? 18.753 18.965 -12.358 1.00 81.19 183 GLU A CA 1
ATOM 1423 C C . GLU A 1 183 ? 19.895 19.772 -11.706 1.00 81.19 183 GLU A C 1
ATOM 1425 O O . GLU A 1 183 ? 20.937 19.985 -12.327 1.00 81.19 183 GLU A O 1
ATOM 1430 N N . HIS A 1 184 ? 19.740 20.185 -10.443 1.00 80.81 184 HIS A N 1
ATOM 1431 C CA . HIS A 1 184 ? 20.612 21.182 -9.804 1.00 80.81 184 HIS A CA 1
ATOM 1432 C C . HIS A 1 184 ? 21.473 20.644 -8.648 1.00 80.81 184 HIS A C 1
ATOM 1434 O O . HIS A 1 184 ? 22.373 21.340 -8.170 1.00 80.81 184 HIS A O 1
ATOM 1440 N N . GLY A 1 185 ? 21.203 19.433 -8.156 1.00 78.19 185 GLY A N 1
ATOM 1441 C CA . GLY A 1 185 ? 21.943 18.782 -7.068 1.00 78.19 185 GLY A CA 1
ATOM 1442 C C . GLY A 1 185 ? 21.742 19.384 -5.670 1.00 78.19 185 GLY A C 1
ATOM 1443 O O . GLY A 1 185 ? 22.508 19.063 -4.759 1.00 78.19 185 GLY A O 1
ATOM 1444 N N . HIS A 1 186 ? 20.750 20.259 -5.488 1.00 80.88 186 HIS A N 1
ATOM 1445 C CA . HIS A 1 186 ? 20.375 20.868 -4.207 1.00 80.88 186 HIS A CA 1
ATOM 1446 C C . HIS A 1 186 ? 18.859 21.103 -4.132 1.00 80.88 186 HIS A C 1
ATOM 1448 O O . HIS A 1 186 ? 18.180 21.039 -5.153 1.00 80.88 186 HIS A O 1
ATOM 1454 N N . HIS A 1 187 ? 18.334 21.345 -2.928 1.00 83.56 187 HIS A N 1
ATOM 1455 C CA . HIS A 1 187 ? 16.907 21.600 -2.697 1.00 83.56 187 HIS A CA 1
ATOM 1456 C C . HIS A 1 187 ? 16.523 23.027 -3.088 1.00 83.56 187 HIS A C 1
ATOM 1458 O O . HIS A 1 187 ? 17.239 23.966 -2.743 1.00 83.56 187 HIS A O 1
ATOM 1464 N N . GLN A 1 188 ? 15.393 23.186 -3.780 1.00 86.62 188 GLN A N 1
ATOM 1465 C CA . GLN A 1 188 ? 14.937 24.486 -4.289 1.00 86.62 188 GLN A CA 1
ATOM 1466 C C . GLN A 1 188 ? 14.517 25.413 -3.147 1.00 86.62 188 GLN A C 1
ATOM 1468 O O . GLN A 1 188 ? 14.766 26.617 -3.181 1.00 86.62 188 GLN A O 1
ATOM 1473 N N . ARG A 1 189 ? 13.853 24.837 -2.142 1.00 87.12 189 ARG A N 1
ATOM 1474 C CA . ARG A 1 189 ? 13.248 25.557 -1.014 1.00 87.12 189 ARG A CA 1
ATOM 1475 C C . ARG A 1 189 ? 14.183 25.763 0.175 1.00 87.12 189 ARG A C 1
ATOM 1477 O O . ARG A 1 189 ? 13.776 26.371 1.160 1.00 87.12 189 ARG A O 1
ATOM 1484 N N . LEU A 1 190 ? 15.427 25.287 0.093 1.00 82.44 190 LEU A N 1
ATOM 1485 C CA . LEU A 1 190 ? 16.436 25.520 1.126 1.00 82.44 190 LEU A CA 1
ATOM 1486 C C . LEU A 1 190 ? 17.425 26.603 0.681 1.00 82.44 190 LEU A C 1
ATOM 1488 O O . LEU A 1 190 ? 17.850 26.602 -0.477 1.00 82.44 190 LEU A O 1
ATOM 1492 N N . PRO A 1 191 ? 17.834 27.521 1.575 1.00 74.12 191 PRO A N 1
ATOM 1493 C CA . PRO A 1 191 ? 18.852 28.501 1.227 1.00 74.12 191 PRO A CA 1
ATOM 1494 C C . PRO A 1 191 ? 20.193 27.813 0.925 1.00 74.12 191 PRO A C 1
ATOM 1496 O O . PRO A 1 191 ? 20.586 26.871 1.609 1.00 74.12 191 PRO A O 1
ATOM 1499 N N . GLN A 1 192 ? 20.929 28.313 -0.073 1.00 65.75 192 GLN A N 1
ATOM 1500 C CA . GLN A 1 192 ? 22.202 27.713 -0.509 1.00 65.75 192 GLN A CA 1
ATOM 1501 C C . GLN A 1 192 ? 23.301 27.748 0.567 1.00 65.75 192 GLN A C 1
ATOM 1503 O O . GLN A 1 192 ? 24.165 26.871 0.588 1.00 65.75 192 GLN A O 1
ATOM 1508 N N . ASP A 1 193 ? 23.239 28.738 1.461 1.00 63.16 193 ASP A N 1
ATOM 1509 C CA . ASP A 1 193 ? 24.240 28.991 2.503 1.00 63.16 193 ASP A CA 1
ATOM 1510 C C . ASP A 1 193 ? 23.782 28.546 3.902 1.00 63.16 193 ASP A C 1
ATOM 1512 O O . ASP A 1 193 ? 24.527 28.700 4.873 1.00 63.16 193 ASP A O 1
ATOM 1516 N N . ASP A 1 194 ? 22.560 28.023 4.033 1.00 51.50 194 ASP A N 1
ATOM 1517 C CA . ASP A 1 194 ? 21.980 27.729 5.338 1.00 51.50 194 ASP A CA 1
ATOM 1518 C C . ASP A 1 194 ? 22.319 26.307 5.802 1.00 51.50 194 ASP A C 1
ATOM 1520 O O . ASP A 1 194 ? 21.984 25.299 5.180 1.00 51.50 194 ASP A O 1
ATOM 1524 N N . THR A 1 195 ? 23.000 26.249 6.946 1.00 49.09 195 THR A N 1
ATOM 1525 C CA . THR A 1 195 ? 23.184 25.049 7.772 1.00 49.09 195 THR A CA 1
ATOM 1526 C C . THR A 1 195 ? 21.960 24.748 8.639 1.00 49.09 195 THR A C 1
ATOM 1528 O O . THR A 1 195 ? 22.058 23.915 9.543 1.00 49.09 195 THR A O 1
ATOM 1531 N N . GLY A 1 196 ? 20.854 25.470 8.420 1.00 45.62 196 GLY A N 1
ATOM 1532 C CA . GLY A 1 196 ? 19.562 25.330 9.074 1.00 45.62 196 GLY A CA 1
ATOM 1533 C C . GLY A 1 196 ? 19.243 23.863 9.295 1.00 45.62 196 GLY A C 1
ATOM 1534 O O . GLY A 1 196 ? 19.442 23.038 8.400 1.00 45.62 196 GLY A O 1
ATOM 1535 N N . GLY A 1 197 ? 18.870 23.542 10.539 1.00 55.41 197 GLY A N 1
ATOM 1536 C CA . GLY A 1 197 ? 18.715 22.173 11.030 1.00 55.41 197 GLY A CA 1
ATOM 1537 C C . GLY A 1 197 ? 17.942 21.281 10.053 1.00 55.41 197 GLY A C 1
ATOM 1538 O O . GLY A 1 197 ? 17.197 21.790 9.225 1.00 55.41 197 GLY A O 1
ATOM 1539 N N . PRO A 1 198 ? 18.121 19.953 10.119 1.00 63.72 198 PRO A N 1
ATOM 1540 C CA . PRO A 1 198 ? 17.875 19.048 9.001 1.00 63.72 198 PRO A CA 1
ATOM 1541 C C . PRO A 1 198 ? 16.399 19.025 8.580 1.00 63.72 198 PRO A C 1
ATOM 1543 O O . PRO A 1 198 ? 15.653 18.163 9.047 1.00 63.72 198 PRO A O 1
ATOM 1546 N N . VAL A 1 199 ? 16.006 19.947 7.690 1.00 75.31 199 VAL A N 1
ATOM 1547 C CA . VAL A 1 199 ? 14.714 19.934 7.003 1.00 75.31 199 VAL A CA 1
ATOM 1548 C C . VAL A 1 199 ? 14.652 18.640 6.218 1.00 75.31 199 VAL A C 1
ATOM 1550 O O . VAL A 1 199 ? 15.574 18.291 5.471 1.00 75.31 199 VAL A O 1
ATOM 1553 N N . HIS A 1 200 ? 13.586 17.894 6.449 1.00 84.00 200 HIS A N 1
ATOM 1554 C CA . HIS A 1 200 ? 13.414 16.588 5.857 1.00 84.00 200 HIS A CA 1
ATOM 1555 C C . HIS A 1 200 ? 12.356 16.642 4.762 1.00 84.00 200 HIS A C 1
ATOM 1557 O O . HIS A 1 200 ? 11.207 16.953 5.048 1.00 84.00 200 HIS A O 1
ATOM 1563 N N . PHE A 1 201 ? 12.747 16.298 3.534 1.00 86.62 201 PHE A N 1
ATOM 1564 C CA . PHE A 1 201 ? 11.818 16.074 2.430 1.00 86.62 201 PHE A CA 1
ATOM 1565 C C . PHE A 1 201 ? 11.589 14.578 2.243 1.00 86.62 201 PHE A C 1
ATOM 1567 O O . PHE A 1 201 ? 12.544 13.799 2.138 1.00 86.62 201 PHE A O 1
ATOM 1574 N N . TYR A 1 202 ? 10.327 14.184 2.177 1.00 88.69 202 TYR A N 1
ATOM 1575 C CA . TYR A 1 202 ? 9.919 12.860 1.754 1.00 88.69 202 TYR A CA 1
ATOM 1576 C C . TYR A 1 202 ? 9.961 12.745 0.222 1.00 88.69 202 TYR A C 1
ATOM 1578 O O . TYR A 1 202 ? 9.763 13.731 -0.493 1.00 88.69 202 TYR A O 1
ATOM 1586 N N . PRO A 1 203 ? 10.208 11.537 -0.313 1.00 88.44 203 PRO A N 1
ATOM 1587 C CA . PRO A 1 203 ? 9.993 11.260 -1.727 1.00 88.44 203 PRO A CA 1
ATOM 1588 C C . PRO A 1 203 ? 8.524 11.503 -2.131 1.00 88.44 203 PRO A C 1
ATOM 1590 O O . PRO A 1 203 ? 7.632 11.309 -1.299 1.00 88.44 203 PRO A O 1
ATOM 1593 N N . PRO A 1 204 ? 8.237 11.873 -3.396 1.00 91.31 204 PRO A N 1
ATOM 1594 C CA . PRO A 1 204 ? 6.864 12.042 -3.879 1.00 91.31 204 PRO A CA 1
ATOM 1595 C C . PRO A 1 204 ? 5.967 10.839 -3.616 1.00 91.31 204 PRO A C 1
ATOM 1597 O O . PRO A 1 204 ? 4.801 11.012 -3.281 1.00 91.31 204 PRO A O 1
ATOM 1600 N N . GLU A 1 205 ? 6.519 9.634 -3.727 1.00 88.19 205 GLU A N 1
ATOM 1601 C CA . GLU A 1 205 ? 5.801 8.374 -3.563 1.00 88.19 205 GLU A CA 1
ATOM 1602 C C . GLU A 1 205 ? 5.199 8.270 -2.150 1.00 88.19 205 GLU A C 1
ATOM 1604 O O . GLU A 1 205 ? 4.045 7.889 -1.992 1.00 88.19 205 GLU A O 1
ATOM 1609 N N . THR A 1 206 ? 5.921 8.734 -1.125 1.00 89.50 206 THR A N 1
ATOM 1610 C CA . THR A 1 206 ? 5.444 8.741 0.268 1.00 89.50 206 THR A CA 1
ATOM 1611 C C . THR A 1 206 ? 4.245 9.669 0.470 1.00 89.50 206 THR A C 1
ATOM 1613 O O . THR A 1 206 ? 3.307 9.328 1.189 1.00 89.50 206 THR A O 1
ATOM 1616 N N . TRP A 1 207 ? 4.244 10.846 -0.162 1.00 96.50 207 TRP A N 1
ATOM 1617 C CA . TRP A 1 207 ? 3.093 11.751 -0.103 1.00 96.50 207 TRP A CA 1
ATOM 1618 C C . TRP A 1 207 ? 1.928 11.276 -0.970 1.00 96.50 207 TRP A C 1
ATOM 1620 O O . TRP A 1 207 ? 0.778 11.461 -0.577 1.00 96.50 207 TRP A O 1
ATOM 1630 N N . LEU A 1 208 ? 2.209 10.624 -2.101 1.00 96.06 208 LEU A N 1
ATOM 1631 C CA . LEU A 1 208 ? 1.194 10.020 -2.962 1.00 96.06 208 LEU A CA 1
ATOM 1632 C C . LEU A 1 208 ? 0.435 8.899 -2.234 1.00 96.06 208 LEU A C 1
ATOM 1634 O O . LEU A 1 208 ? -0.793 8.858 -2.277 1.00 96.06 208 LEU A O 1
ATOM 1638 N N . GLU A 1 209 ? 1.154 8.042 -1.505 1.00 94.00 209 GLU A N 1
ATOM 1639 C CA . GLU A 1 209 ? 0.583 6.993 -0.648 1.00 94.00 209 GLU A CA 1
ATOM 1640 C C . GLU A 1 209 ? -0.324 7.582 0.435 1.00 94.00 209 GLU A C 1
ATOM 1642 O O . GLU A 1 209 ? -1.480 7.181 0.578 1.00 94.00 209 GLU A O 1
ATOM 1647 N N . LYS A 1 210 ? 0.168 8.584 1.175 1.00 95.50 210 LYS A N 1
ATOM 1648 C CA . LYS A 1 210 ? -0.626 9.271 2.206 1.00 95.50 210 LYS A CA 1
ATOM 1649 C C . LYS A 1 210 ? -1.862 9.939 1.612 1.00 95.50 210 LYS A C 1
ATOM 1651 O O . LYS A 1 210 ? -2.936 9.864 2.202 1.00 95.50 210 LYS A O 1
ATOM 1656 N N . TYR A 1 211 ? -1.733 10.556 0.439 1.00 98.06 211 TYR A N 1
ATOM 1657 C CA . TYR A 1 211 ? -2.862 11.166 -0.253 1.00 98.06 211 TYR A CA 1
ATOM 1658 C C . TYR A 1 211 ? -3.935 10.125 -0.596 1.00 98.06 211 TYR A C 1
ATOM 1660 O O . TYR A 1 211 ? -5.114 10.334 -0.299 1.00 98.06 211 TYR A O 1
ATOM 1668 N N . TRP A 1 212 ? -3.527 8.975 -1.135 1.00 97.38 212 TRP A N 1
ATOM 1669 C CA . TRP A 1 212 ? -4.438 7.874 -1.430 1.00 97.38 212 TRP A CA 1
ATOM 1670 C C . TRP A 1 212 ? -5.147 7.349 -0.174 1.00 97.38 212 TRP A C 1
ATOM 1672 O O . TRP A 1 212 ? -6.371 7.209 -0.174 1.00 97.38 212 TRP A O 1
ATOM 1682 N N . ILE A 1 213 ? -4.405 7.126 0.917 1.00 95.75 213 ILE A N 1
ATOM 1683 C CA . ILE A 1 213 ? -4.961 6.639 2.189 1.00 95.75 213 ILE A CA 1
ATOM 1684 C C . ILE A 1 213 ? -6.036 7.591 2.721 1.00 95.75 213 ILE A C 1
ATOM 1686 O O . ILE A 1 213 ? -7.111 7.132 3.101 1.00 95.75 213 ILE A O 1
ATOM 1690 N N . VAL A 1 214 ? -5.794 8.907 2.719 1.00 97.44 214 VAL A N 1
ATOM 1691 C CA . VAL A 1 214 ? -6.777 9.880 3.229 1.00 97.44 214 VAL A CA 1
ATOM 1692 C C . VAL A 1 214 ? -8.023 9.938 2.335 1.00 97.44 214 VAL A C 1
ATOM 1694 O O . VAL A 1 214 ? -9.138 9.966 2.858 1.00 97.44 214 VAL A O 1
ATOM 1697 N N . LEU A 1 215 ? -7.866 9.899 1.004 1.00 97.44 215 LEU A N 1
ATOM 1698 C CA . LEU A 1 215 ? -9.009 9.821 0.083 1.00 97.44 215 LEU A CA 1
ATOM 1699 C C . LEU A 1 215 ? -9.867 8.589 0.374 1.00 97.44 215 LEU A C 1
ATOM 1701 O O . LEU A 1 215 ? -11.085 8.697 0.512 1.00 97.44 215 LEU A O 1
ATOM 1705 N N . LYS A 1 216 ? -9.229 7.423 0.512 1.00 96.81 216 LYS A N 1
ATOM 1706 C CA . LYS A 1 216 ? -9.940 6.185 0.826 1.00 96.81 216 LYS A CA 1
ATOM 1707 C C . LYS A 1 216 ? -10.565 6.223 2.213 1.00 96.81 216 LYS A C 1
ATOM 1709 O O . LYS A 1 216 ? -11.699 5.796 2.350 1.00 96.81 216 LYS A O 1
ATOM 1714 N N . ALA A 1 217 ? -9.905 6.789 3.220 1.00 96.56 217 ALA A N 1
ATOM 1715 C CA . ALA A 1 217 ? -10.487 6.934 4.553 1.00 96.56 217 ALA A CA 1
ATOM 1716 C C . ALA A 1 217 ? -11.783 7.762 4.537 1.00 96.56 217 ALA A C 1
ATOM 1718 O O . ALA A 1 217 ? -12.752 7.382 5.194 1.00 96.56 217 ALA A O 1
ATOM 1719 N N .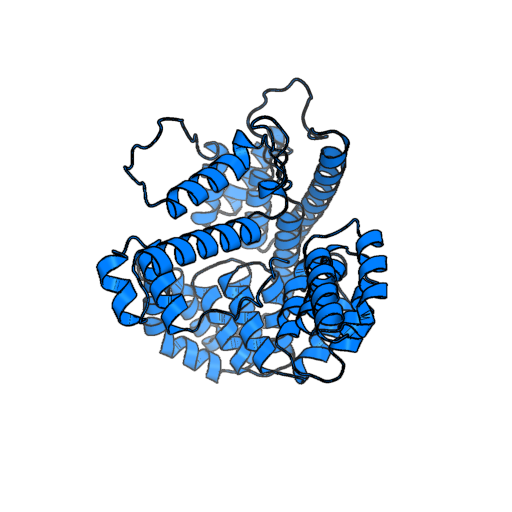 LYS A 1 218 ? -11.834 8.839 3.740 1.00 97.62 218 LYS A N 1
ATOM 1720 C CA . LYS A 1 218 ? -13.055 9.629 3.524 1.00 97.62 218 LYS A CA 1
ATOM 1721 C C . LYS A 1 218 ? -14.168 8.800 2.879 1.00 97.62 218 LYS A C 1
ATOM 1723 O O . LYS A 1 218 ? -15.300 8.817 3.361 1.00 97.62 218 LYS A O 1
ATOM 1728 N N . ASP A 1 219 ? -13.847 8.069 1.812 1.00 96.50 219 ASP A N 1
ATOM 1729 C CA . ASP A 1 219 ? -14.811 7.210 1.112 1.00 96.50 219 ASP A CA 1
ATOM 1730 C C . ASP A 1 219 ? -15.327 6.096 2.031 1.00 96.50 219 ASP A C 1
ATOM 1732 O O . ASP A 1 219 ? -16.530 5.866 2.137 1.00 96.50 219 ASP A O 1
ATOM 1736 N N . TYR A 1 220 ? -14.419 5.443 2.756 1.00 96.31 220 TYR A N 1
ATOM 1737 C CA . TYR A 1 220 ? -14.736 4.385 3.704 1.00 96.31 220 TYR A CA 1
ATOM 1738 C C . TYR A 1 220 ? -15.660 4.901 4.796 1.00 96.31 220 TYR A C 1
ATOM 1740 O O . TYR A 1 220 ? -16.652 4.243 5.107 1.00 96.31 220 TYR A O 1
ATOM 1748 N N . HIS A 1 221 ? -15.383 6.078 5.360 1.00 95.62 221 HIS A N 1
ATOM 1749 C CA . HIS A 1 221 ? -16.263 6.696 6.346 1.00 95.62 221 HIS A CA 1
ATOM 1750 C C . HIS A 1 221 ? -17.678 6.909 5.792 1.00 95.62 221 HIS A C 1
ATOM 1752 O O . HIS A 1 221 ? -18.657 6.595 6.465 1.00 95.62 221 HIS A O 1
ATOM 1758 N N . ALA A 1 222 ? -17.796 7.357 4.539 1.00 96.12 222 ALA A N 1
ATOM 1759 C CA . ALA A 1 222 ? -19.084 7.557 3.878 1.00 96.12 222 ALA A CA 1
ATOM 1760 C C . ALA A 1 222 ? -19.859 6.250 3.614 1.00 96.12 222 ALA A C 1
ATOM 1762 O O . ALA A 1 222 ? -21.078 6.290 3.447 1.00 96.12 222 ALA A O 1
ATOM 1763 N N . PHE A 1 223 ? -19.185 5.096 3.580 1.00 94.38 223 PHE A N 1
ATOM 1764 C CA . PHE A 1 223 ? -19.835 3.789 3.439 1.00 94.38 223 PHE A CA 1
ATOM 1765 C C . PHE A 1 223 ? -20.427 3.252 4.744 1.00 94.38 223 PHE A C 1
ATOM 1767 O O . PHE A 1 223 ? -21.211 2.301 4.701 1.00 94.38 223 PHE A O 1
ATOM 1774 N N . LEU A 1 224 ? -20.058 3.814 5.898 1.00 95.44 224 LEU A N 1
ATOM 1775 C CA . LEU A 1 224 ? -20.497 3.307 7.192 1.00 95.44 224 LEU A CA 1
ATOM 1776 C C . LEU A 1 224 ? -22.014 3.535 7.380 1.00 95.44 224 LEU A C 1
ATOM 1778 O O . LEU A 1 224 ? -22.474 4.671 7.254 1.00 95.44 224 LEU A O 1
ATOM 1782 N N . PRO A 1 225 ? -22.810 2.492 7.692 1.00 96.38 225 PRO A N 1
ATOM 1783 C CA . PRO A 1 225 ? -24.249 2.650 7.890 1.00 96.38 225 PRO A CA 1
ATOM 1784 C C . PRO A 1 225 ? -24.594 3.564 9.073 1.00 96.38 225 PRO A C 1
ATOM 1786 O O . PRO A 1 225 ? -23.961 3.487 10.126 1.00 96.38 225 PRO A O 1
ATOM 1789 N N . ASP A 1 226 ? -25.653 4.365 8.928 1.00 94.44 226 ASP A N 1
ATOM 1790 C CA . ASP A 1 226 ? -26.263 5.142 10.014 1.00 94.44 226 ASP A CA 1
ATOM 1791 C C . ASP A 1 226 ? -27.779 4.837 10.095 1.00 94.44 226 ASP A C 1
ATOM 1793 O O . ASP A 1 226 ? -28.519 5.185 9.166 1.00 94.44 226 ASP A O 1
ATOM 1797 N N . PRO A 1 227 ? -28.270 4.152 11.154 1.00 95.31 227 PRO A N 1
ATOM 1798 C CA . PRO A 1 227 ? -27.523 3.694 12.327 1.00 95.31 227 PRO A CA 1
ATOM 1799 C C . PRO A 1 227 ? -26.634 2.474 12.039 1.00 95.31 227 PRO A C 1
ATOM 1801 O O . PRO A 1 227 ? -26.950 1.636 11.194 1.00 95.31 227 PRO A O 1
ATOM 1804 N N . GLN A 1 228 ? -25.551 2.350 12.808 1.00 97.44 228 GLN A N 1
ATOM 1805 C CA . GLN A 1 228 ? -24.654 1.194 12.760 1.00 97.44 228 GLN A CA 1
ATOM 1806 C C . GLN A 1 228 ? -25.300 -0.060 13.368 1.00 97.44 228 GLN A C 1
ATOM 1808 O O . GLN A 1 228 ? -26.037 0.018 14.355 1.00 97.44 228 GLN A O 1
ATOM 1813 N N . ASP A 1 229 ? -24.963 -1.226 12.817 1.00 98.12 229 ASP A N 1
ATOM 1814 C CA . ASP A 1 229 ? -25.295 -2.527 13.388 1.00 98.12 229 ASP A CA 1
ATOM 1815 C C . ASP A 1 229 ? -24.450 -2.754 14.656 1.00 98.12 229 ASP A C 1
ATOM 1817 O O . ASP A 1 229 ? -23.213 -2.763 14.587 1.00 98.12 229 ASP A O 1
ATOM 1821 N N . PRO A 1 230 ? -25.086 -2.927 15.828 1.00 97.88 230 PRO A N 1
ATOM 1822 C CA . PRO A 1 230 ? -24.372 -3.020 17.094 1.00 97.88 230 PRO A CA 1
ATOM 1823 C C . PRO A 1 230 ? -23.522 -4.289 17.213 1.00 97.88 230 PRO A C 1
ATOM 1825 O O . PRO A 1 230 ? -22.515 -4.265 17.919 1.00 97.88 230 PRO A O 1
ATOM 1828 N N . GLU A 1 231 ? -23.894 -5.383 16.546 1.00 98.19 231 GLU A N 1
ATOM 1829 C CA . GLU A 1 231 ? -23.154 -6.641 16.624 1.00 98.19 231 GLU A CA 1
ATOM 1830 C C . GLU A 1 231 ? -21.922 -6.610 15.720 1.00 98.19 231 GLU A C 1
ATOM 1832 O O . GLU A 1 231 ? -20.829 -6.951 16.171 1.00 98.19 231 GLU A O 1
ATOM 1837 N N . ILE A 1 232 ? -22.056 -6.117 14.484 1.00 98.38 232 ILE A N 1
ATOM 1838 C CA . ILE A 1 232 ? -20.900 -5.947 13.587 1.00 98.38 232 ILE A CA 1
ATOM 1839 C C . ILE A 1 232 ? -19.901 -4.970 14.206 1.00 98.38 232 ILE A C 1
ATOM 1841 O O . ILE A 1 232 ? -18.700 -5.252 14.251 1.00 98.38 232 ILE A O 1
ATOM 1845 N N . LYS A 1 233 ? -20.398 -3.855 14.759 1.00 98.12 233 LYS A N 1
ATOM 1846 C CA . LYS A 1 233 ? -19.562 -2.899 15.483 1.00 98.12 233 LYS A CA 1
ATOM 1847 C C . LYS A 1 233 ? -18.810 -3.570 16.636 1.00 98.12 233 LYS A C 1
ATOM 1849 O O . LYS A 1 233 ? -17.600 -3.403 16.738 1.00 98.12 233 LYS A O 1
ATOM 1854 N N . ARG A 1 234 ? -19.496 -4.357 17.472 1.00 98.50 234 ARG A N 1
ATOM 1855 C CA . ARG A 1 234 ? -18.875 -5.072 18.599 1.00 98.50 234 ARG A CA 1
ATOM 1856 C C . ARG A 1 234 ? -17.761 -6.018 18.138 1.00 98.50 234 ARG A C 1
ATOM 1858 O O . ARG A 1 234 ? -16.736 -6.117 18.807 1.00 98.50 234 ARG A O 1
ATOM 1865 N N . LEU A 1 235 ? -17.950 -6.719 17.019 1.00 98.69 235 LEU A N 1
ATOM 1866 C CA . LEU A 1 235 ? -16.933 -7.615 16.457 1.00 98.69 235 LEU A CA 1
ATOM 1867 C C . LEU A 1 235 ? -15.703 -6.856 15.955 1.00 98.69 235 LEU A C 1
ATOM 1869 O O . LEU A 1 235 ? -14.578 -7.304 16.166 1.00 98.69 235 LEU A O 1
ATOM 1873 N N . VAL A 1 236 ? -15.909 -5.710 15.309 1.00 98.06 236 VAL A N 1
ATOM 1874 C CA . VAL A 1 236 ? -14.818 -4.858 14.815 1.00 98.06 236 VAL A CA 1
ATOM 1875 C C . VAL A 1 236 ? -14.071 -4.210 15.980 1.00 98.06 236 VAL A C 1
ATOM 1877 O O . VAL A 1 236 ? -12.842 -4.205 15.972 1.00 98.06 236 VAL A O 1
ATOM 1880 N N . ASP A 1 237 ? -14.784 -3.766 17.016 1.00 97.94 237 ASP A N 1
ATOM 1881 C CA . ASP A 1 237 ? -14.181 -3.263 18.252 1.00 97.94 237 ASP A CA 1
ATOM 1882 C C . ASP A 1 237 ? -13.332 -4.362 18.935 1.00 97.94 237 ASP A C 1
ATOM 1884 O O . ASP A 1 237 ? -12.206 -4.097 19.357 1.00 97.94 237 ASP A O 1
ATOM 1888 N N . GLU A 1 238 ? -13.804 -5.621 18.981 1.00 98.38 238 GLU A N 1
ATOM 1889 C CA . GLU A 1 238 ? -13.001 -6.749 19.492 1.00 98.38 238 GLU A CA 1
ATOM 1890 C C . GLU A 1 238 ? -11.786 -7.037 18.598 1.00 98.38 238 GLU A C 1
ATOM 1892 O O . GLU A 1 238 ? -10.702 -7.291 19.118 1.00 98.38 238 GLU A O 1
ATOM 1897 N N . LEU A 1 239 ? -11.914 -6.959 17.269 1.00 98.12 239 LEU A N 1
ATOM 1898 C CA . LEU A 1 239 ? -10.776 -7.099 16.354 1.00 98.12 239 LEU A CA 1
ATOM 1899 C C . LEU A 1 239 ? -9.713 -6.016 16.616 1.00 98.12 239 LEU A C 1
ATOM 1901 O O . LEU A 1 239 ? -8.517 -6.310 16.625 1.00 98.12 239 LEU A O 1
ATOM 1905 N N . GLN A 1 240 ? -10.135 -4.776 16.886 1.00 96.44 240 GLN A N 1
ATOM 1906 C CA . GLN A 1 240 ? -9.242 -3.655 17.193 1.00 96.44 240 GLN A CA 1
ATOM 1907 C C . GLN A 1 240 ? -8.465 -3.828 18.504 1.00 96.44 240 GLN A C 1
ATOM 1909 O O . GLN A 1 240 ? -7.403 -3.222 18.656 1.00 96.44 240 GLN A O 1
ATOM 1914 N N . THR A 1 241 ? -8.895 -4.721 19.404 1.00 96.50 241 THR A N 1
ATOM 1915 C CA . THR A 1 241 ? -8.103 -5.086 20.593 1.00 96.50 241 THR A CA 1
ATOM 1916 C C . THR A 1 241 ? -6.764 -5.735 20.240 1.00 96.50 241 THR A C 1
ATOM 1918 O O . THR A 1 241 ? -5.872 -5.765 21.082 1.00 96.50 241 THR A O 1
ATOM 1921 N N . ALA A 1 242 ? -6.559 -6.180 18.991 1.00 93.75 242 ALA A N 1
ATOM 1922 C CA . ALA A 1 242 ? -5.240 -6.568 18.488 1.00 93.75 242 ALA A CA 1
ATOM 1923 C C . ALA A 1 242 ? -4.180 -5.468 18.689 1.00 93.75 242 ALA A C 1
ATOM 1925 O O . ALA A 1 242 ? -2.989 -5.763 18.790 1.00 93.75 242 ALA A O 1
ATOM 1926 N N . ASN A 1 243 ? -4.598 -4.203 18.740 1.00 90.62 243 ASN A N 1
ATOM 1927 C CA . ASN A 1 243 ? -3.710 -3.056 18.901 1.00 90.62 243 ASN A CA 1
ATOM 1928 C C . ASN A 1 243 ? -3.282 -2.824 20.359 1.00 90.62 243 ASN A C 1
ATOM 1930 O O . ASN A 1 243 ? -2.355 -2.054 20.596 1.00 90.62 243 ASN A O 1
ATOM 1934 N N . ASP A 1 244 ? -3.915 -3.496 21.323 1.00 90.31 244 ASP A N 1
ATOM 1935 C CA . ASP A 1 244 ? -3.577 -3.398 22.741 1.00 90.31 244 ASP A CA 1
ATOM 1936 C C . ASP A 1 244 ? -2.241 -4.108 23.020 1.00 90.31 244 ASP A C 1
ATOM 1938 O O . ASP A 1 244 ? -2.138 -5.339 23.014 1.00 90.31 244 ASP A O 1
ATOM 1942 N N . LEU A 1 245 ? -1.197 -3.309 23.246 1.00 87.25 245 LEU A N 1
ATOM 1943 C CA . LEU A 1 245 ? 0.154 -3.795 23.523 1.00 87.25 245 LEU A CA 1
ATOM 1944 C C . LEU A 1 245 ? 0.313 -4.346 24.949 1.00 87.25 245 LEU A C 1
ATOM 1946 O O . LEU A 1 245 ? 1.241 -5.117 25.185 1.00 87.25 245 LEU A O 1
ATOM 1950 N N . GLU A 1 246 ? -0.573 -3.998 25.887 1.00 90.69 246 GLU A N 1
ATOM 1951 C CA . GLU A 1 246 ? -0.582 -4.594 27.228 1.00 90.69 246 GLU A CA 1
ATOM 1952 C C . GLU A 1 246 ? -1.187 -6.001 27.180 1.00 90.69 246 GLU A C 1
ATOM 1954 O O . GLU A 1 246 ? -0.640 -6.939 27.768 1.00 90.69 246 GLU A O 1
ATOM 1959 N N . ARG A 1 247 ? -2.277 -6.174 26.419 1.00 93.38 247 ARG A N 1
ATOM 1960 C CA . ARG A 1 247 ? -2.892 -7.485 26.151 1.00 93.38 247 ARG A CA 1
ATOM 1961 C C . ARG A 1 247 ? -1.983 -8.374 25.301 1.00 93.38 247 ARG A C 1
ATOM 1963 O O . ARG A 1 247 ? -1.897 -9.578 25.553 1.00 93.38 247 ARG A O 1
ATOM 1970 N N . PHE A 1 248 ? -1.302 -7.797 24.312 1.00 91.31 248 PHE A N 1
ATOM 1971 C CA . PHE A 1 248 ? -0.456 -8.516 23.359 1.00 91.31 248 PHE A CA 1
ATOM 1972 C C . PHE A 1 248 ? 0.968 -7.925 23.283 1.00 91.31 248 PHE A C 1
ATOM 1974 O O . PHE A 1 248 ? 1.310 -7.238 22.313 1.00 91.31 248 PHE A O 1
ATOM 1981 N N . PRO A 1 249 ? 1.839 -8.219 24.267 1.00 86.00 249 PRO A N 1
ATOM 1982 C CA . PRO A 1 249 ? 3.176 -7.626 24.345 1.00 86.00 249 PRO A CA 1
ATOM 1983 C C . PRO A 1 249 ? 4.167 -8.206 23.326 1.00 86.00 249 PRO A C 1
ATOM 1985 O O . PRO A 1 249 ? 5.201 -7.596 23.052 1.00 86.00 249 PRO A O 1
ATOM 1988 N N . ALA A 1 250 ? 3.886 -9.391 22.770 1.00 84.31 250 ALA A N 1
ATOM 1989 C CA . ALA A 1 250 ? 4.744 -9.998 21.761 1.00 84.31 250 ALA A CA 1
ATOM 1990 C C . ALA A 1 250 ? 4.721 -9.171 20.465 1.00 84.31 250 ALA A C 1
ATOM 1992 O O . ALA A 1 250 ? 3.673 -8.686 20.026 1.00 84.31 250 ALA A O 1
ATOM 1993 N N . GLN A 1 251 ? 5.895 -9.033 19.851 1.00 82.19 251 GLN A N 1
ATOM 1994 C CA . GLN A 1 251 ? 6.110 -8.297 18.606 1.00 82.19 251 GLN A CA 1
ATOM 1995 C C . GLN A 1 251 ? 6.418 -9.255 17.451 1.00 82.19 251 GLN A C 1
ATOM 1997 O O . GLN A 1 251 ? 6.612 -10.455 17.660 1.00 82.19 251 GLN A O 1
ATOM 2002 N N . GLN A 1 252 ? 6.517 -8.705 16.237 1.00 81.44 252 GLN A N 1
ATOM 2003 C CA . GLN A 1 252 ? 6.889 -9.446 15.028 1.00 81.44 252 GLN A CA 1
ATOM 20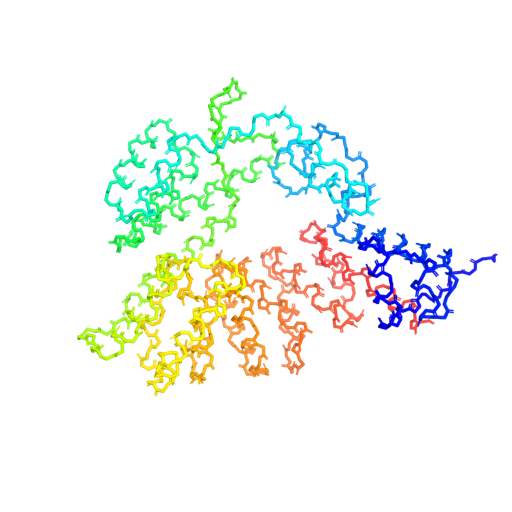04 C C . GLN A 1 252 ? 5.962 -10.657 14.796 1.00 81.44 252 GLN A C 1
ATOM 2006 O O . GLN A 1 252 ? 4.783 -10.623 15.150 1.00 81.44 252 GLN A O 1
ATOM 2011 N N . GLU A 1 253 ? 6.488 -11.723 14.200 1.00 83.88 253 GLU A N 1
ATOM 2012 C CA . GLU A 1 253 ? 5.749 -12.939 13.853 1.00 83.88 253 GLU A CA 1
ATOM 2013 C C . GLU A 1 253 ? 5.087 -13.605 15.069 1.00 83.88 253 GLU A C 1
ATOM 2015 O O . GLU A 1 253 ? 3.917 -13.974 15.010 1.00 83.88 253 GLU A O 1
ATOM 2020 N N . GLN A 1 254 ? 5.776 -13.661 16.215 1.00 85.69 254 GLN A N 1
ATOM 2021 C CA . GLN A 1 254 ? 5.197 -14.196 17.452 1.00 85.69 254 GLN A CA 1
ATOM 2022 C C . GLN A 1 254 ? 3.991 -13.368 17.921 1.00 85.69 254 GLN A C 1
ATOM 2024 O O . GLN A 1 254 ? 2.988 -13.920 18.374 1.00 85.69 254 GLN A O 1
ATOM 2029 N N . GLY A 1 255 ? 4.084 -12.041 17.803 1.00 89.06 255 GLY A N 1
ATOM 2030 C CA . GLY A 1 255 ? 2.989 -11.127 18.101 1.00 89.06 255 GLY A CA 1
ATOM 2031 C C . GLY A 1 255 ? 1.788 -11.313 17.181 1.00 89.06 255 GLY A C 1
ATOM 2032 O O . GLY A 1 255 ? 0.651 -11.217 17.650 1.00 89.06 255 GLY A O 1
ATOM 2033 N N . LEU A 1 256 ? 2.029 -11.592 15.898 1.00 87.94 256 LEU A N 1
ATOM 2034 C CA . LEU A 1 256 ? 0.975 -11.850 14.922 1.00 87.94 256 LEU A CA 1
ATOM 2035 C C . LEU A 1 256 ? 0.238 -13.157 15.226 1.00 87.94 256 LEU A C 1
ATOM 2037 O O . LEU A 1 256 ? -0.988 -13.153 15.314 1.00 87.94 256 LEU A O 1
ATOM 2041 N N . GLU A 1 257 ? 0.970 -14.251 15.445 1.00 91.06 257 GLU A N 1
ATOM 2042 C CA . GLU A 1 257 ? 0.369 -15.560 15.724 1.00 91.06 257 GLU A CA 1
ATOM 2043 C C . GLU A 1 257 ? -0.412 -15.560 17.046 1.00 91.06 257 GLU A C 1
ATOM 2045 O O . GLU A 1 257 ? -1.544 -16.037 17.088 1.00 91.06 257 GLU A O 1
ATOM 2050 N N . GLN A 1 258 ? 0.109 -14.910 18.095 1.00 94.69 258 GLN A N 1
ATOM 2051 C CA . GLN A 1 258 ? -0.616 -14.759 19.363 1.00 94.69 258 GLN A CA 1
ATOM 2052 C C . GLN A 1 258 ? -1.982 -14.075 19.172 1.00 94.69 258 GLN A C 1
ATOM 2054 O O . GLN A 1 258 ? -2.994 -14.514 19.724 1.00 94.69 258 GLN A O 1
ATOM 2059 N N . ARG A 1 259 ? -2.020 -12.985 18.397 1.00 96.94 259 ARG A N 1
ATOM 2060 C CA . ARG A 1 259 ? -3.255 -12.242 18.104 1.00 96.94 259 ARG A CA 1
ATOM 2061 C C . ARG A 1 259 ? -4.202 -13.064 17.241 1.00 96.94 259 ARG A C 1
ATOM 2063 O O . ARG A 1 259 ? -5.399 -13.082 17.509 1.00 96.94 259 ARG A O 1
ATOM 2070 N N . LYS A 1 260 ? -3.668 -13.770 16.244 1.00 94.56 260 LYS A N 1
ATOM 2071 C CA . LYS A 1 260 ? -4.427 -14.642 15.345 1.00 94.56 260 LYS A CA 1
ATOM 2072 C C . LYS A 1 260 ? -5.132 -15.764 16.102 1.00 94.56 260 LYS A C 1
ATOM 2074 O O . LYS A 1 260 ? -6.317 -15.981 15.877 1.00 94.56 260 LYS A O 1
ATOM 2079 N N . GLU A 1 261 ? -4.443 -16.432 17.026 1.00 96.69 261 GLU A N 1
ATOM 2080 C CA . GLU A 1 261 ? -5.039 -17.468 17.878 1.00 96.69 261 GLU A CA 1
ATOM 2081 C C . GLU A 1 261 ? -6.121 -16.889 18.798 1.00 96.69 261 GLU A C 1
ATOM 2083 O O . GLU A 1 261 ? -7.226 -17.426 18.880 1.00 96.69 261 GLU A O 1
ATOM 2088 N N . ALA A 1 262 ? -5.827 -15.769 19.465 1.00 97.81 262 ALA A N 1
ATOM 2089 C CA . ALA A 1 262 ? -6.749 -15.148 20.413 1.00 97.81 262 ALA A CA 1
ATOM 2090 C C . ALA A 1 262 ? -8.018 -14.587 19.747 1.00 97.81 262 ALA A C 1
ATOM 2092 O O . ALA A 1 262 ? -9.092 -14.630 20.345 1.00 97.81 262 ALA A O 1
ATOM 2093 N N . LEU A 1 263 ? -7.897 -14.060 18.525 1.00 98.25 263 LEU A N 1
ATOM 2094 C CA . LEU A 1 263 ? -8.983 -13.411 17.786 1.00 98.25 263 LEU A CA 1
ATOM 2095 C C . LEU A 1 263 ? -9.636 -14.322 16.741 1.00 98.25 263 LEU A C 1
ATOM 2097 O O . LEU A 1 263 ? -10.566 -13.879 16.068 1.00 98.25 263 LEU A O 1
ATOM 2101 N N . ALA A 1 264 ? -9.220 -15.588 16.623 1.00 98.25 264 ALA A N 1
ATOM 2102 C CA . ALA A 1 264 ? -9.803 -16.540 15.675 1.00 98.25 264 ALA A CA 1
ATOM 2103 C C . ALA A 1 264 ? -11.346 -16.607 15.745 1.00 98.25 264 ALA A C 1
ATOM 2105 O O . ALA A 1 264 ? -11.973 -16.493 14.691 1.00 98.25 264 ALA A O 1
ATOM 2106 N N . PRO A 1 265 ? -11.996 -16.671 16.931 1.00 98.44 265 PRO A N 1
ATOM 2107 C CA . PRO A 1 265 ? -13.459 -16.673 17.001 1.00 98.44 265 PRO A CA 1
ATOM 2108 C C . PRO A 1 265 ? -14.092 -15.396 16.435 1.00 98.44 265 PRO A C 1
ATOM 2110 O O . PRO A 1 265 ? -15.116 -15.467 15.761 1.00 98.44 265 PRO A O 1
ATOM 2113 N N . THR A 1 266 ? -13.484 -14.234 16.689 1.00 98.56 266 THR A N 1
ATOM 2114 C CA . THR A 1 266 ? -13.953 -12.935 16.184 1.00 98.56 266 THR A CA 1
ATOM 2115 C C . THR A 1 266 ? -13.795 -12.850 14.669 1.00 98.56 266 THR A C 1
ATOM 2117 O O . THR A 1 266 ? -14.721 -12.435 13.978 1.00 98.56 266 THR A O 1
ATOM 2120 N N . ILE A 1 267 ? -12.650 -13.292 14.141 1.00 98.44 267 ILE A N 1
ATOM 2121 C CA . ILE A 1 267 ? -12.369 -13.341 12.700 1.00 98.44 267 ILE A CA 1
ATOM 2122 C C . ILE A 1 267 ? -13.366 -14.268 11.992 1.00 98.44 267 ILE A C 1
ATOM 2124 O O . ILE A 1 267 ? -13.913 -13.900 10.952 1.00 98.44 267 ILE A O 1
ATOM 2128 N N . ASP A 1 268 ? -13.647 -15.442 12.560 1.00 98.38 268 ASP A N 1
ATOM 2129 C CA . ASP A 1 268 ? -14.609 -16.392 11.996 1.00 98.38 268 ASP A CA 1
ATOM 2130 C C . ASP A 1 268 ? -16.043 -15.852 12.037 1.00 98.38 268 ASP A C 1
ATOM 2132 O O . ASP A 1 268 ? -16.795 -16.028 11.078 1.00 98.38 268 ASP A O 1
ATOM 2136 N N . GLN A 1 269 ? -16.424 -15.152 13.110 1.00 98.38 269 GLN A N 1
ATOM 2137 C CA . GLN A 1 269 ? -17.724 -14.484 13.200 1.00 98.38 269 GLN A CA 1
ATOM 2138 C C . GLN A 1 269 ? -17.851 -13.358 12.171 1.00 98.38 269 GLN A C 1
ATOM 2140 O O . GLN A 1 269 ? -18.866 -13.291 11.485 1.00 98.38 269 GLN A O 1
ATOM 2145 N N . LEU A 1 270 ? -16.816 -12.530 11.991 1.00 98.44 270 LEU A N 1
ATOM 2146 C CA . LEU A 1 270 ? -16.793 -11.499 10.948 1.00 98.44 270 LEU A CA 1
ATOM 2147 C C . LEU A 1 270 ? -16.970 -12.118 9.558 1.00 98.44 270 LEU A C 1
ATOM 2149 O O . LEU A 1 270 ? -17.843 -11.690 8.811 1.00 98.44 270 LEU A O 1
ATOM 2153 N N . LYS A 1 271 ? -16.244 -13.199 9.246 1.00 98.12 271 LYS A N 1
ATOM 2154 C CA . LYS A 1 271 ? -16.419 -13.943 7.987 1.00 98.12 271 LYS A CA 1
ATOM 2155 C C . LYS A 1 271 ? -17.854 -14.454 7.792 1.00 98.12 271 LYS A C 1
ATOM 2157 O O . LYS A 1 271 ? -18.353 -14.435 6.671 1.00 98.12 271 LYS A O 1
ATOM 2162 N N . GLN A 1 272 ? -18.529 -14.874 8.864 1.00 97.69 272 GLN A N 1
ATOM 2163 C CA . GLN A 1 272 ? -19.920 -15.344 8.820 1.00 97.69 272 GLN A CA 1
ATOM 2164 C C . GLN A 1 272 ? -20.954 -14.222 8.666 1.00 97.69 272 GLN A C 1
ATOM 2166 O O . GLN A 1 272 ? -22.005 -14.473 8.079 1.00 97.69 272 GLN A O 1
ATOM 2171 N N . VAL A 1 273 ? -20.673 -13.006 9.157 1.00 97.00 273 VAL A N 1
ATOM 2172 C CA . VAL A 1 273 ? -21.529 -11.825 8.918 1.00 97.00 273 VAL A CA 1
ATOM 2173 C C . VAL A 1 273 ? -21.678 -11.574 7.418 1.00 97.00 273 VAL A C 1
ATOM 2175 O O . VAL A 1 273 ? -22.764 -11.245 6.947 1.00 97.00 273 VAL A O 1
ATOM 2178 N N . GLY A 1 274 ? -20.605 -11.780 6.655 1.00 95.69 274 GLY A N 1
ATOM 2179 C CA . GLY A 1 274 ? -20.621 -11.600 5.211 1.00 95.69 274 GLY A CA 1
ATOM 2180 C C . GLY A 1 274 ? -20.380 -10.143 4.786 1.00 95.69 274 GLY A C 1
ATOM 2181 O O . GLY A 1 274 ? -19.834 -9.347 5.553 1.00 95.69 274 GLY A O 1
ATOM 2182 N N . PRO A 1 275 ? -20.767 -9.772 3.551 1.00 96.88 275 PRO A N 1
ATOM 2183 C CA . PRO A 1 275 ? -20.418 -8.485 2.941 1.00 96.88 275 PRO A CA 1
ATOM 2184 C C . PRO A 1 275 ? -20.854 -7.238 3.728 1.00 96.88 275 PRO A C 1
ATOM 2186 O O . PRO A 1 275 ? -20.239 -6.185 3.570 1.00 96.88 275 PRO A O 1
ATOM 2189 N N . ASP A 1 276 ? -21.856 -7.349 4.601 1.00 97.19 276 ASP A N 1
ATOM 2190 C CA . ASP A 1 276 ? -22.326 -6.248 5.454 1.00 97.19 276 ASP A CA 1
ATOM 2191 C C . ASP A 1 276 ? -21.259 -5.781 6.465 1.00 97.19 276 ASP A C 1
ATOM 2193 O O . ASP A 1 276 ? -21.309 -4.650 6.948 1.00 97.19 276 ASP A O 1
ATOM 2197 N N . ALA A 1 277 ? -20.244 -6.609 6.747 1.00 98.06 277 ALA A N 1
ATOM 2198 C CA . ALA A 1 277 ? -19.106 -6.232 7.583 1.00 98.06 277 ALA A CA 1
ATOM 2199 C C . ALA A 1 277 ? -18.091 -5.323 6.870 1.00 98.06 277 ALA A C 1
ATOM 2201 O O . ALA A 1 277 ? -17.289 -4.669 7.539 1.00 98.06 277 ALA A O 1
ATOM 2202 N N . ILE A 1 278 ? -18.094 -5.268 5.531 1.00 98.31 278 ILE A N 1
ATOM 2203 C CA . ILE A 1 278 ? -17.064 -4.564 4.751 1.00 98.31 278 ILE A CA 1
ATOM 2204 C C . ILE A 1 278 ? -16.951 -3.081 5.152 1.00 98.31 278 ILE A C 1
ATOM 2206 O O . ILE A 1 278 ? -15.837 -2.677 5.488 1.00 98.31 278 ILE A O 1
ATOM 2210 N N . PRO A 1 279 ? -18.030 -2.268 5.220 1.00 97.94 279 PRO A N 1
ATOM 2211 C CA . PRO A 1 279 ? -17.902 -0.853 5.586 1.00 97.94 279 PRO A CA 1
ATOM 2212 C C . PRO A 1 279 ? -17.252 -0.610 6.953 1.00 97.94 279 PRO A C 1
ATOM 2214 O O . PRO A 1 279 ? -16.566 0.393 7.141 1.00 97.94 279 PRO A O 1
ATOM 2217 N N . TYR A 1 280 ? -17.426 -1.540 7.895 1.00 98.06 280 TYR A N 1
ATOM 2218 C CA . TYR A 1 280 ? -16.831 -1.459 9.227 1.00 98.06 280 TYR A CA 1
ATOM 2219 C C . TYR A 1 280 ? -15.355 -1.866 9.214 1.00 98.06 280 TYR A C 1
ATOM 2221 O O . TYR A 1 280 ? -14.520 -1.188 9.809 1.00 98.06 280 TYR A O 1
ATOM 2229 N N . LEU A 1 281 ? -15.016 -2.942 8.496 1.00 97.94 281 LEU A N 1
ATOM 2230 C CA . LEU A 1 281 ? -13.636 -3.412 8.338 1.00 97.94 281 LEU A CA 1
ATOM 2231 C C . LEU A 1 281 ? -12.754 -2.369 7.646 1.00 97.94 281 LEU A C 1
ATOM 2233 O O . LEU A 1 281 ? -11.593 -2.202 8.011 1.00 97.94 281 LEU A O 1
ATOM 2237 N N . LEU A 1 282 ? -13.309 -1.631 6.683 1.00 97.00 282 LEU A N 1
ATOM 2238 C CA . LEU A 1 282 ? -12.591 -0.570 5.982 1.00 97.00 282 LEU A CA 1
ATOM 2239 C C . LEU A 1 282 ? -12.169 0.582 6.904 1.00 97.00 282 LEU A C 1
ATOM 2241 O O . LEU A 1 282 ? -11.106 1.162 6.687 1.00 97.00 282 LEU A O 1
ATOM 2245 N N . GLN A 1 283 ? -12.916 0.862 7.981 1.00 95.06 283 GLN A N 1
ATOM 2246 C CA . GLN A 1 283 ? -12.516 1.887 8.957 1.00 95.06 283 GLN A CA 1
ATOM 2247 C C . GLN A 1 283 ? -11.173 1.552 9.619 1.00 95.06 283 GLN A C 1
ATOM 2249 O O . GLN A 1 283 ? -10.367 2.446 9.880 1.00 95.06 283 GLN A O 1
ATOM 2254 N N . VAL A 1 284 ? -10.905 0.259 9.838 1.00 94.44 284 VAL A N 1
ATOM 2255 C CA . VAL A 1 284 ? -9.666 -0.246 10.454 1.00 94.44 284 VAL A CA 1
ATOM 2256 C C . VAL A 1 284 ? -8.442 0.028 9.574 1.00 94.44 284 VAL A C 1
ATOM 2258 O O . VAL A 1 284 ? -7.331 0.127 10.086 1.00 94.44 284 VAL A O 1
ATOM 2261 N N . MET A 1 285 ? -8.634 0.183 8.262 1.00 92.06 285 MET A N 1
ATOM 2262 C CA . MET A 1 285 ? -7.543 0.323 7.294 1.00 92.06 285 MET A CA 1
ATOM 2263 C C . MET A 1 285 ? -6.986 1.743 7.184 1.00 92.06 285 MET A C 1
ATOM 2265 O O . MET A 1 285 ? -5.899 1.918 6.638 1.00 92.06 285 MET A O 1
ATOM 2269 N N . SER A 1 286 ? -7.697 2.745 7.708 1.00 78.19 286 SER A N 1
ATOM 2270 C CA . SER A 1 286 ? -7.280 4.158 7.677 1.00 78.19 286 SER A CA 1
ATOM 2271 C C . SER A 1 286 ? -5.947 4.426 8.390 1.00 78.19 286 SER A C 1
ATOM 2273 O O . SER A 1 286 ? -5.293 5.431 8.116 1.00 78.19 286 SER A O 1
ATOM 2275 N N . GLN A 1 287 ? -5.522 3.520 9.276 1.00 77.56 287 GLN A N 1
ATOM 2276 C CA . GLN A 1 287 ? -4.239 3.566 9.966 1.00 77.56 287 GLN A CA 1
ATOM 2277 C C . GLN A 1 287 ? -3.613 2.171 10.000 1.00 77.56 287 GLN A C 1
ATOM 2279 O O . GLN A 1 287 ? -4.283 1.174 10.287 1.00 77.56 287 GLN A O 1
ATOM 2284 N N . PHE A 1 288 ? -2.304 2.088 9.755 1.00 81.12 288 PHE A N 1
ATOM 2285 C CA . PHE A 1 288 ? -1.590 0.827 9.913 1.00 81.12 288 PHE A CA 1
ATOM 2286 C C . PHE A 1 288 ? -1.602 0.390 11.379 1.00 81.12 288 PHE A C 1
ATOM 2288 O O . PHE A 1 288 ? -1.160 1.117 12.267 1.00 81.12 288 PHE A O 1
ATOM 2295 N N . SER A 1 289 ? -2.101 -0.816 11.627 1.00 86.75 289 SER A N 1
ATOM 2296 C CA . SER A 1 289 ? -2.268 -1.352 12.971 1.00 86.75 289 SER A CA 1
ATOM 2297 C C . SER A 1 289 ? -2.238 -2.881 12.953 1.00 86.75 289 SER A C 1
ATOM 2299 O O . SER A 1 289 ? -2.340 -3.502 11.893 1.00 86.75 289 SER A O 1
ATOM 2301 N N . TRP A 1 290 ? -2.114 -3.513 14.122 1.00 91.00 290 TRP A N 1
ATOM 2302 C CA . TRP A 1 290 ? -2.188 -4.973 14.233 1.00 91.00 290 TRP A CA 1
ATOM 2303 C C . TRP A 1 290 ? -3.535 -5.512 13.747 1.00 91.00 290 TRP A C 1
ATOM 2305 O O . TRP A 1 290 ? -3.577 -6.551 13.096 1.00 91.00 290 TRP A O 1
ATOM 2315 N N . ALA A 1 291 ? -4.624 -4.792 14.016 1.00 93.38 291 ALA A N 1
ATOM 2316 C CA . ALA A 1 291 ? -5.957 -5.154 13.547 1.00 93.38 291 ALA A CA 1
ATOM 2317 C C . ALA A 1 291 ? -6.060 -5.138 12.010 1.00 93.38 291 ALA A C 1
ATOM 2319 O O . ALA A 1 291 ? -6.668 -6.033 11.421 1.00 93.38 291 ALA A O 1
ATOM 2320 N N . ALA A 1 292 ? -5.410 -4.167 11.357 1.00 92.25 292 ALA A N 1
ATOM 2321 C CA . ALA A 1 292 ? -5.407 -4.030 9.899 1.00 92.25 292 ALA A CA 1
ATOM 2322 C C . ALA A 1 292 ? -4.781 -5.241 9.178 1.00 92.25 292 ALA A C 1
ATOM 2324 O O . ALA A 1 292 ? -5.136 -5.524 8.035 1.00 92.25 292 ALA A O 1
ATOM 2325 N N . LEU A 1 293 ? -3.903 -6.004 9.843 1.00 92.56 293 LEU A N 1
ATOM 2326 C CA . LEU A 1 293 ? -3.287 -7.211 9.274 1.00 92.56 293 LEU A CA 1
ATOM 2327 C C . LEU A 1 293 ? -4.297 -8.339 9.007 1.00 92.56 293 LEU A C 1
ATOM 2329 O O . LEU A 1 293 ? -4.042 -9.183 8.154 1.00 92.56 293 LEU A O 1
ATOM 2333 N N . PHE A 1 294 ? -5.438 -8.357 9.704 1.00 95.75 294 PHE A N 1
ATOM 2334 C CA . PHE A 1 294 ? -6.451 -9.412 9.570 1.00 95.75 294 PHE A CA 1
ATOM 2335 C C . PHE A 1 294 ? -7.539 -9.091 8.540 1.00 95.75 294 PHE A C 1
ATOM 2337 O O . PHE A 1 294 ? -8.263 -9.986 8.104 1.00 95.75 294 PHE A O 1
ATOM 2344 N N . VAL A 1 295 ? -7.673 -7.823 8.145 1.00 97.12 295 VAL A N 1
ATOM 2345 C CA . VAL A 1 295 ? -8.746 -7.367 7.253 1.00 97.12 295 VAL A CA 1
ATOM 2346 C C . VAL A 1 295 ? -8.673 -8.006 5.858 1.00 97.12 295 VAL A C 1
ATOM 2348 O O . VAL A 1 295 ? -9.723 -8.459 5.397 1.00 97.12 295 VAL A O 1
ATOM 2351 N N . PRO A 1 296 ? -7.504 -8.133 5.189 1.00 96.88 296 PRO A N 1
ATOM 2352 C CA . PRO A 1 296 ? -7.433 -8.748 3.860 1.00 96.88 296 PRO A CA 1
ATOM 2353 C C . PRO A 1 296 ? -8.015 -10.166 3.805 1.00 96.88 296 PRO A C 1
ATOM 2355 O O . PRO A 1 296 ? -8.816 -10.468 2.923 1.00 96.88 296 PRO A O 1
ATOM 2358 N N . ASP A 1 297 ? -7.683 -11.010 4.786 1.00 96.31 297 ASP A N 1
ATOM 2359 C CA . ASP A 1 297 ? -8.171 -12.393 4.872 1.00 96.31 297 ASP A CA 1
ATOM 2360 C C . ASP A 1 297 ? -9.689 -12.472 5.087 1.00 96.31 297 ASP A C 1
ATOM 2362 O O . ASP A 1 297 ? -10.338 -13.430 4.658 1.00 96.31 297 ASP A O 1
ATOM 2366 N N . ILE A 1 298 ? -10.265 -11.489 5.785 1.00 98.12 298 ILE A N 1
ATOM 2367 C CA . ILE A 1 298 ? -11.710 -11.402 6.003 1.00 98.12 298 ILE A CA 1
ATOM 2368 C C . ILE A 1 298 ? -12.399 -10.935 4.717 1.00 98.12 298 ILE A C 1
ATOM 2370 O O . ILE A 1 298 ? -13.353 -11.572 4.279 1.00 98.12 298 ILE A O 1
ATOM 2374 N N . LEU A 1 299 ? -11.896 -9.876 4.074 1.00 98.06 299 LEU A N 1
ATOM 2375 C CA . LEU A 1 299 ? -12.453 -9.362 2.818 1.00 98.06 299 LEU A CA 1
ATOM 2376 C C . LEU A 1 299 ? -12.423 -10.420 1.709 1.00 98.06 299 LEU A C 1
ATOM 2378 O O . LEU A 1 299 ? -13.422 -10.616 1.017 1.00 98.06 299 LEU A O 1
ATOM 2382 N N . ALA A 1 300 ? -11.315 -11.153 1.582 1.00 96.44 300 ALA A N 1
ATOM 2383 C CA . ALA A 1 300 ? -11.157 -12.214 0.590 1.00 96.44 300 ALA A CA 1
ATOM 2384 C C . ALA A 1 300 ? -12.205 -13.336 0.724 1.00 96.44 300 ALA A C 1
ATOM 2386 O O . ALA A 1 300 ? -12.520 -14.002 -0.261 1.00 96.44 300 ALA A O 1
ATOM 2387 N N . HIS A 1 301 ? -12.793 -13.521 1.912 1.00 96.88 301 HIS A N 1
ATOM 2388 C CA . HIS A 1 301 ? -13.841 -14.515 2.145 1.00 96.88 301 HIS A CA 1
ATOM 2389 C C . HIS A 1 301 ? -15.181 -14.168 1.474 1.00 96.88 301 HIS A C 1
ATOM 2391 O O . HIS A 1 301 ? -15.974 -15.066 1.203 1.00 96.88 301 HIS A O 1
ATOM 2397 N N . TYR A 1 302 ? -15.462 -12.888 1.206 1.00 95.31 302 TYR A N 1
ATOM 2398 C CA . TYR A 1 302 ? -16.793 -12.452 0.770 1.00 95.31 302 TYR A CA 1
ATOM 2399 C C . TYR A 1 302 ? -17.057 -12.611 -0.729 1.00 95.31 302 TYR A C 1
ATOM 2401 O O . TYR A 1 302 ? -18.217 -12.617 -1.132 1.00 95.31 302 TYR A O 1
ATOM 2409 N N . SER A 1 303 ? -16.012 -12.726 -1.556 1.00 86.31 303 SER A N 1
ATOM 2410 C CA . SER A 1 303 ? -16.107 -12.896 -3.020 1.00 86.31 303 SER A CA 1
ATOM 2411 C C . SER A 1 303 ? -17.062 -11.913 -3.736 1.00 86.31 303 SER A C 1
ATOM 2413 O O . SER A 1 303 ? -17.592 -12.228 -4.800 1.00 86.31 303 SER A O 1
ATOM 2415 N N . THR A 1 304 ? -17.304 -10.723 -3.172 1.00 95.88 304 THR A N 1
ATOM 2416 C CA . THR A 1 304 ? -18.132 -9.671 -3.785 1.00 95.88 304 THR A CA 1
ATOM 2417 C C . THR A 1 304 ? -17.277 -8.661 -4.540 1.00 95.88 304 THR A C 1
ATOM 2419 O O . THR A 1 304 ? -16.108 -8.459 -4.216 1.00 95.88 304 THR A O 1
ATOM 2422 N N . GLU A 1 305 ? -17.875 -7.953 -5.502 1.00 96.12 305 GLU A N 1
ATOM 2423 C CA . GLU A 1 305 ? -17.200 -6.853 -6.205 1.00 96.12 305 GLU A CA 1
ATOM 2424 C C . GLU A 1 305 ? -16.652 -5.797 -5.232 1.00 96.12 305 GLU A C 1
ATOM 2426 O O . GLU A 1 305 ? -15.524 -5.339 -5.400 1.00 96.12 305 GLU A O 1
ATOM 2431 N N . MET A 1 306 ? -17.413 -5.448 -4.190 1.00 96.06 306 MET A N 1
ATOM 2432 C CA . MET A 1 306 ? -16.965 -4.484 -3.185 1.00 96.06 306 MET A CA 1
ATOM 2433 C C . MET A 1 306 ? -15.726 -4.988 -2.440 1.00 96.06 306 MET A C 1
ATOM 2435 O O . MET A 1 306 ? -14.767 -4.241 -2.308 1.00 96.06 306 MET A O 1
ATOM 2439 N N . ALA A 1 307 ? -15.695 -6.262 -2.034 1.00 97.50 307 ALA A N 1
ATOM 2440 C CA . ALA A 1 307 ? -14.529 -6.841 -1.372 1.00 97.50 307 ALA A CA 1
ATOM 2441 C C . ALA A 1 307 ? -13.290 -6.879 -2.282 1.00 97.50 307 ALA A C 1
ATOM 2443 O O . ALA A 1 307 ? -12.197 -6.533 -1.838 1.00 97.50 307 ALA A O 1
ATOM 2444 N N . ILE A 1 308 ? -13.457 -7.247 -3.558 1.00 97.62 308 ILE A N 1
ATOM 2445 C CA . ILE A 1 308 ? -12.366 -7.262 -4.545 1.00 97.62 308 ILE A CA 1
ATOM 2446 C C . ILE A 1 308 ? -11.809 -5.849 -4.733 1.00 97.62 308 ILE A C 1
ATOM 2448 O O . ILE A 1 308 ? -10.600 -5.644 -4.625 1.00 97.62 308 ILE A O 1
ATOM 2452 N N . ARG A 1 309 ? -12.684 -4.858 -4.951 1.00 96.62 309 ARG A N 1
ATOM 2453 C CA . ARG A 1 309 ? -12.280 -3.451 -5.091 1.00 96.62 309 ARG A CA 1
ATOM 2454 C C . ARG A 1 309 ? -11.580 -2.945 -3.833 1.00 96.62 309 ARG A C 1
ATOM 2456 O O . ARG A 1 309 ? -10.531 -2.329 -3.953 1.00 96.62 309 ARG A O 1
ATOM 2463 N N . SER A 1 310 ? -12.084 -3.276 -2.646 1.00 97.31 310 SER A N 1
ATOM 2464 C CA . SER A 1 310 ? -11.437 -2.927 -1.381 1.00 97.31 310 SER A CA 1
ATOM 2465 C C . SER A 1 310 ? -10.036 -3.525 -1.240 1.00 97.31 310 SER A C 1
ATOM 2467 O O . SER A 1 310 ? -9.114 -2.811 -0.860 1.00 97.31 310 SER A O 1
ATOM 2469 N N . LEU A 1 311 ? -9.839 -4.805 -1.580 1.00 97.56 311 LEU A N 1
ATOM 2470 C CA . LEU A 1 311 ? -8.507 -5.424 -1.575 1.00 97.56 311 LEU A CA 1
ATOM 2471 C C . LEU A 1 311 ? -7.546 -4.688 -2.514 1.00 97.56 311 LEU A C 1
ATOM 2473 O O . LEU A 1 311 ? -6.405 -4.437 -2.139 1.00 97.56 311 LEU A O 1
ATOM 2477 N N . MET A 1 312 ? -8.013 -4.294 -3.702 1.00 96.81 312 MET A N 1
ATOM 2478 C CA . MET A 1 312 ? -7.210 -3.500 -4.632 1.00 96.81 312 MET A CA 1
ATOM 2479 C C . MET A 1 312 ? -6.855 -2.124 -4.057 1.00 96.81 312 MET A C 1
ATOM 2481 O O . MET A 1 312 ? -5.692 -1.729 -4.071 1.00 96.81 312 MET A O 1
ATOM 2485 N N . GLU A 1 313 ? -7.825 -1.396 -3.510 1.00 96.25 313 GLU A N 1
ATOM 2486 C CA . GLU A 1 313 ? -7.578 -0.076 -2.920 1.00 96.25 313 GLU A CA 1
ATOM 2487 C C . GLU A 1 313 ? -6.580 -0.151 -1.756 1.00 96.25 313 GLU A C 1
ATOM 2489 O O . GLU A 1 313 ? -5.692 0.697 -1.655 1.00 96.25 313 GLU A O 1
ATOM 2494 N N . ILE A 1 314 ? -6.670 -1.201 -0.933 1.00 96.00 314 ILE A N 1
ATOM 2495 C CA . ILE A 1 314 ? -5.748 -1.473 0.176 1.00 96.00 314 ILE A CA 1
ATOM 2496 C C . ILE A 1 314 ? -4.350 -1.861 -0.326 1.00 96.00 314 ILE A C 1
ATOM 2498 O O . ILE A 1 314 ? -3.358 -1.467 0.289 1.00 96.00 314 ILE A O 1
ATOM 2502 N N . THR A 1 315 ? -4.219 -2.587 -1.444 1.00 94.81 315 THR A N 1
ATOM 2503 C CA . THR A 1 315 ? -2.902 -2.896 -2.032 1.00 94.81 315 THR A CA 1
ATOM 2504 C C . THR A 1 315 ? -2.074 -1.629 -2.253 1.00 94.81 315 THR A C 1
ATOM 2506 O O . THR A 1 315 ? -0.864 -1.646 -2.016 1.00 94.81 315 THR A O 1
ATOM 2509 N N . MET A 1 316 ? -2.724 -0.526 -2.629 1.00 94.06 316 MET A N 1
ATOM 2510 C CA . MET A 1 316 ? -2.096 0.772 -2.891 1.00 94.06 316 MET A CA 1
ATOM 2511 C C . MET A 1 316 ? -1.713 1.554 -1.618 1.00 94.06 316 MET A C 1
ATOM 2513 O O . MET A 1 316 ? -1.182 2.653 -1.725 1.00 94.06 316 MET A O 1
ATOM 2517 N N . PHE A 1 317 ? -1.946 1.021 -0.410 1.00 88.38 317 PHE A N 1
ATOM 2518 C CA . PHE A 1 317 ? -1.522 1.666 0.848 1.00 88.38 317 PHE A CA 1
ATOM 2519 C C . PHE A 1 317 ? -0.020 1.478 1.127 1.00 88.38 317 PHE A C 1
ATOM 2521 O O . PHE A 1 317 ? 0.504 2.044 2.083 1.00 88.38 317 PHE A O 1
ATOM 2528 N N . SER A 1 318 ? 0.670 0.655 0.327 1.00 75.31 318 SER A N 1
ATOM 2529 C CA . SER A 1 318 ? 2.103 0.336 0.452 1.00 75.31 318 SER A CA 1
ATOM 2530 C C . SER A 1 318 ? 2.536 -0.237 1.810 1.00 75.31 318 SER A C 1
ATOM 2532 O O . SER A 1 318 ? 3.725 -0.307 2.132 1.00 75.31 318 SER A O 1
ATOM 2534 N N . TYR A 1 319 ? 1.593 -0.737 2.608 1.00 80.25 319 TYR A N 1
ATOM 2535 C CA . TYR A 1 319 ? 1.885 -1.500 3.815 1.00 80.25 319 TYR A CA 1
ATOM 2536 C C . TYR A 1 319 ? 2.346 -2.900 3.414 1.00 80.25 319 TYR A C 1
ATOM 2538 O O . TYR A 1 319 ? 1.513 -3.778 3.219 1.00 80.25 319 TYR A O 1
ATOM 2546 N N . HIS A 1 320 ? 3.661 -3.116 3.293 1.00 74.81 320 HIS A N 1
ATOM 2547 C CA . HIS A 1 320 ? 4.262 -4.319 2.688 1.00 74.81 320 HIS A CA 1
ATOM 2548 C C . HIS A 1 320 ? 3.503 -5.631 2.972 1.00 74.81 320 HIS A C 1
ATOM 2550 O O . HIS A 1 320 ? 3.086 -6.311 2.040 1.00 74.81 320 HIS A O 1
ATOM 2556 N N . PHE A 1 321 ? 3.275 -5.971 4.246 1.00 80.38 321 PHE A N 1
ATOM 2557 C CA . PHE A 1 321 ? 2.574 -7.203 4.635 1.00 80.38 321 PHE A CA 1
ATOM 2558 C C . PHE A 1 321 ? 1.103 -7.243 4.194 1.00 80.38 321 PHE A C 1
ATOM 2560 O O . PHE A 1 321 ? 0.634 -8.271 3.711 1.00 80.38 321 PHE A O 1
ATOM 2567 N N . VAL A 1 322 ? 0.380 -6.131 4.333 1.00 85.75 322 VAL A N 1
ATOM 2568 C CA . VAL A 1 322 ? -1.040 -6.027 3.964 1.00 85.75 322 VAL A CA 1
ATOM 2569 C C . VAL A 1 322 ? -1.193 -6.031 2.445 1.00 85.75 322 VAL A C 1
ATOM 2571 O O . VAL A 1 322 ? -2.022 -6.770 1.917 1.00 85.75 322 VAL A O 1
ATOM 2574 N N . SER A 1 323 ? -0.379 -5.249 1.732 1.00 87.75 323 SER A N 1
ATOM 2575 C CA . SER A 1 323 ? -0.394 -5.177 0.271 1.00 87.75 323 SER A CA 1
ATOM 2576 C C . SER A 1 323 ? -0.073 -6.534 -0.352 1.00 87.75 323 SER A C 1
ATOM 2578 O O . SER A 1 323 ? -0.760 -6.951 -1.282 1.00 87.75 323 SER A O 1
ATOM 2580 N N . GLU A 1 324 ? 0.919 -7.253 0.184 1.00 87.88 324 GLU A N 1
ATOM 2581 C CA . GLU A 1 324 ? 1.260 -8.606 -0.265 1.00 87.88 324 GLU A CA 1
ATOM 2582 C C . GLU A 1 324 ? 0.123 -9.603 0.004 1.00 87.88 324 GLU A C 1
ATOM 2584 O O . GLU A 1 324 ? -0.201 -10.404 -0.873 1.00 87.88 324 GLU A O 1
ATOM 2589 N N . ALA A 1 325 ? -0.520 -9.542 1.175 1.00 90.94 325 ALA A N 1
ATOM 2590 C CA . ALA A 1 325 ? -1.681 -10.378 1.479 1.00 90.94 325 ALA A CA 1
ATOM 2591 C C . ALA A 1 325 ? -2.845 -10.109 0.510 1.00 90.94 325 ALA A C 1
ATOM 2593 O O . ALA A 1 325 ? -3.414 -11.048 -0.045 1.00 90.94 325 ALA A O 1
ATOM 2594 N N . CYS A 1 326 ? -3.152 -8.837 0.237 1.00 95.75 326 CYS A N 1
ATOM 2595 C CA . CYS A 1 326 ? -4.187 -8.458 -0.727 1.00 95.75 326 CYS A CA 1
ATOM 2596 C C . CYS A 1 326 ? -3.870 -8.984 -2.131 1.00 95.75 326 CYS A C 1
ATOM 2598 O O . CYS A 1 326 ? -4.734 -9.591 -2.758 1.00 95.75 326 CYS A O 1
ATOM 2600 N N . LEU A 1 327 ? -2.629 -8.818 -2.605 1.00 94.06 327 LEU A N 1
ATOM 2601 C CA . LEU A 1 327 ? -2.199 -9.331 -3.909 1.00 94.06 327 LEU A CA 1
ATOM 2602 C C . LEU A 1 327 ? -2.330 -10.855 -3.999 1.00 94.06 327 LEU A C 1
ATOM 2604 O O . LEU A 1 327 ? -2.837 -11.351 -4.996 1.00 94.06 327 LEU A O 1
ATOM 2608 N N . LYS A 1 328 ? -1.952 -11.604 -2.954 1.00 93.94 328 LYS A N 1
ATOM 2609 C CA . LYS A 1 328 ? -2.128 -13.068 -2.926 1.00 93.94 328 LYS A CA 1
ATOM 2610 C C . LYS A 1 328 ? -3.596 -13.471 -3.062 1.00 93.94 328 LYS A C 1
ATOM 2612 O O . LYS A 1 328 ? -3.905 -14.379 -3.827 1.00 93.94 328 LYS A O 1
ATOM 2617 N N . HIS A 1 329 ? -4.501 -12.791 -2.360 1.00 95.62 329 HIS A N 1
ATOM 2618 C CA . HIS A 1 329 ? -5.940 -13.063 -2.469 1.00 95.62 329 HIS A CA 1
ATOM 2619 C C . HIS A 1 329 ? -6.509 -12.686 -3.837 1.00 95.62 329 HIS A C 1
ATOM 2621 O O . HIS A 1 329 ? -7.328 -13.419 -4.382 1.00 95.62 329 HIS A O 1
ATOM 2627 N N . LEU A 1 330 ? -6.051 -11.575 -4.415 1.00 95.56 330 LEU A N 1
ATOM 2628 C CA . LEU A 1 330 ? -6.427 -11.156 -5.766 1.00 95.56 330 LEU A CA 1
ATOM 2629 C C . LEU A 1 330 ? -5.914 -12.139 -6.832 1.00 95.56 330 LEU A C 1
ATOM 2631 O O . LEU A 1 330 ? -6.632 -12.423 -7.787 1.00 95.56 330 LEU A O 1
ATOM 2635 N N . GLU A 1 331 ? -4.716 -12.702 -6.658 1.00 93.44 331 GLU A N 1
ATOM 2636 C CA . GLU A 1 331 ? -4.135 -13.705 -7.561 1.00 93.44 331 GLU A CA 1
ATOM 2637 C C . GLU A 1 331 ? -4.968 -15.000 -7.595 1.00 93.44 331 GLU A C 1
ATOM 2639 O O . GLU A 1 331 ? -5.156 -15.587 -8.661 1.00 93.44 331 GLU A O 1
ATOM 2644 N N . VAL A 1 332 ? -5.545 -15.411 -6.456 1.00 92.88 332 VAL A N 1
ATOM 2645 C CA . VAL A 1 332 ? -6.408 -16.608 -6.346 1.00 92.88 332 VAL A CA 1
ATOM 2646 C C . VAL A 1 332 ? -7.667 -16.515 -7.216 1.00 92.88 332 VAL A C 1
ATOM 2648 O O . VAL A 1 332 ? -8.182 -17.547 -7.647 1.00 92.88 332 VAL A O 1
ATOM 2651 N N . LEU A 1 333 ? -8.147 -15.306 -7.528 1.00 91.69 333 LEU A N 1
ATOM 2652 C CA . LEU A 1 333 ? -9.297 -15.103 -8.421 1.00 91.69 333 LEU A CA 1
ATOM 2653 C C . LEU A 1 333 ? -8.996 -15.496 -9.878 1.00 91.69 333 LEU A C 1
ATOM 2655 O O . LEU A 1 333 ? -9.914 -15.618 -10.689 1.00 91.69 333 LEU A O 1
ATOM 2659 N N . GLY A 1 334 ? -7.726 -15.703 -10.237 1.00 90.44 334 GLY A N 1
ATOM 2660 C CA . GLY A 1 334 ? -7.349 -16.153 -11.568 1.00 90.44 334 GLY A CA 1
ATOM 2661 C C . GLY A 1 334 ? -7.764 -15.155 -12.652 1.00 90.44 334 GLY A C 1
ATOM 2662 O O . GLY A 1 334 ? -7.524 -13.955 -12.548 1.00 90.44 334 GLY A O 1
ATOM 2663 N N . THR A 1 335 ? -8.395 -15.645 -13.719 1.00 90.12 335 THR A N 1
ATOM 2664 C CA . THR A 1 335 ? -8.846 -14.822 -14.856 1.00 90.12 335 THR A CA 1
ATOM 2665 C C . THR A 1 335 ? -9.821 -13.714 -14.460 1.00 90.12 335 THR A C 1
ATOM 2667 O O . THR A 1 335 ? -9.871 -12.681 -15.130 1.00 90.12 335 THR A O 1
ATOM 2670 N N . ASP A 1 336 ? -10.572 -13.904 -13.375 1.00 92.25 336 ASP A N 1
ATOM 2671 C CA . ASP A 1 336 ? -11.675 -13.021 -12.995 1.00 92.25 336 ASP A CA 1
ATOM 2672 C C . ASP A 1 336 ? -11.184 -11.687 -12.415 1.00 92.25 336 ASP A C 1
ATOM 2674 O O . ASP A 1 336 ? -11.940 -10.718 -12.376 1.00 92.25 336 ASP A O 1
ATOM 2678 N N . VAL A 1 337 ? -9.906 -11.593 -12.024 1.00 94.38 337 VAL A N 1
ATOM 2679 C CA . VAL A 1 337 ? -9.312 -10.345 -11.516 1.00 94.38 337 VAL A CA 1
ATOM 2680 C C . VAL A 1 337 ? -8.974 -9.346 -12.628 1.00 94.38 337 VAL A C 1
ATOM 2682 O O . VAL A 1 337 ? -8.931 -8.139 -12.390 1.00 94.38 337 VAL A O 1
ATOM 2685 N N . LEU A 1 338 ? -8.737 -9.820 -13.857 1.00 94.50 338 LEU A N 1
ATOM 2686 C CA . LEU A 1 338 ? -8.195 -8.993 -14.938 1.00 94.50 338 LEU A CA 1
ATOM 2687 C C . LEU A 1 338 ? -9.088 -7.788 -15.306 1.00 94.50 338 LEU A C 1
ATOM 2689 O O . LEU A 1 338 ? -8.537 -6.698 -15.481 1.00 94.50 338 LEU A O 1
ATOM 2693 N N . PRO A 1 339 ? -10.432 -7.907 -15.387 1.00 95.25 339 PRO A N 1
ATOM 2694 C CA . PRO A 1 339 ? -11.305 -6.755 -15.618 1.00 95.25 339 PRO A CA 1
ATOM 2695 C C . PRO A 1 339 ? -11.184 -5.679 -14.536 1.00 95.25 339 PRO A C 1
ATOM 2697 O O . PRO A 1 339 ? -11.218 -4.495 -14.859 1.00 95.25 339 PRO A O 1
ATOM 2700 N N . TYR A 1 340 ? -10.990 -6.070 -13.273 1.00 95.94 340 TYR A N 1
ATOM 2701 C CA . TYR A 1 340 ? -10.823 -5.126 -12.168 1.00 95.94 340 TYR A CA 1
ATOM 2702 C C . TYR A 1 340 ? -9.483 -4.394 -12.244 1.00 95.94 340 TYR A C 1
ATOM 2704 O O . TYR A 1 340 ? -9.433 -3.188 -12.019 1.00 95.94 340 TYR A O 1
ATOM 2712 N N . ILE A 1 341 ? -8.405 -5.090 -12.621 1.00 95.94 341 ILE A N 1
ATOM 2713 C CA . ILE A 1 341 ? -7.096 -4.459 -12.851 1.00 95.94 341 ILE A CA 1
ATOM 2714 C C . ILE A 1 341 ? -7.185 -3.463 -14.010 1.00 95.94 341 ILE A C 1
ATOM 2716 O O . ILE A 1 341 ? -6.730 -2.330 -13.872 1.00 95.94 341 ILE A O 1
ATOM 2720 N N . ARG A 1 342 ? -7.811 -3.853 -15.128 1.00 95.94 342 ARG A N 1
ATOM 2721 C CA . ARG A 1 342 ? -8.045 -2.956 -16.271 1.00 95.94 342 ARG A CA 1
ATOM 2722 C C . ARG A 1 342 ? -8.851 -1.719 -15.861 1.00 95.94 342 ARG A C 1
ATOM 2724 O O . ARG A 1 342 ? -8.456 -0.610 -16.203 1.00 95.94 342 ARG A O 1
ATOM 2731 N N . ASP A 1 343 ? -9.925 -1.897 -15.091 1.00 96.56 343 ASP A N 1
ATOM 2732 C CA . ASP A 1 343 ? -10.726 -0.793 -14.543 1.00 96.56 343 ASP A CA 1
ATOM 2733 C C . ASP A 1 343 ? -9.898 0.131 -13.640 1.00 96.56 343 ASP A C 1
ATOM 2735 O O . ASP A 1 343 ? -9.978 1.349 -13.775 1.00 96.56 343 ASP A O 1
ATOM 2739 N N . ALA A 1 344 ? -9.044 -0.424 -12.773 1.00 96.06 344 ALA A N 1
ATOM 2740 C CA . ALA A 1 344 ? -8.195 0.362 -11.882 1.00 96.06 344 ALA A CA 1
ATOM 2741 C C . ALA A 1 344 ? -7.212 1.270 -12.639 1.00 96.06 344 ALA A C 1
ATOM 2743 O O . ALA A 1 344 ? -6.998 2.400 -12.207 1.00 96.06 344 ALA A O 1
ATOM 2744 N N . PHE A 1 345 ? -6.652 0.823 -13.767 1.00 96.94 345 PHE A N 1
ATOM 2745 C CA . PHE A 1 345 ? -5.815 1.657 -14.646 1.00 96.94 345 PHE A CA 1
ATOM 2746 C C . PHE A 1 345 ? -6.625 2.604 -15.551 1.00 96.94 345 PHE A C 1
ATOM 2748 O O . PHE A 1 345 ? -6.050 3.481 -16.186 1.00 96.94 345 PHE A O 1
ATOM 2755 N N . GLY A 1 346 ? -7.953 2.464 -15.610 1.00 95.81 346 GLY A N 1
ATOM 2756 C CA . GLY A 1 346 ? -8.852 3.354 -16.354 1.00 95.81 346 GLY A CA 1
ATOM 2757 C C . GLY A 1 346 ? -9.369 4.561 -15.559 1.00 95.81 346 GLY A C 1
ATOM 2758 O O . GLY A 1 346 ? -10.141 5.354 -16.095 1.00 95.81 346 GLY A O 1
ATOM 2759 N N . ARG A 1 347 ? -8.989 4.694 -14.283 1.00 94.50 347 ARG A N 1
ATOM 2760 C CA . ARG A 1 347 ? -9.417 5.765 -13.367 1.00 94.50 347 ARG A CA 1
ATOM 2761 C C . ARG A 1 347 ? -8.279 6.176 -12.444 1.00 94.50 347 ARG A C 1
ATOM 2763 O O . ARG A 1 347 ? -7.307 5.444 -12.325 1.00 94.50 347 ARG A O 1
ATOM 2770 N N . ASP A 1 348 ? -8.418 7.300 -11.740 1.00 94.81 348 ASP A N 1
ATOM 2771 C CA . ASP A 1 348 ? -7.481 7.720 -10.684 1.00 94.81 348 ASP A CA 1
ATOM 2772 C C . ASP A 1 348 ? -6.006 7.732 -11.158 1.00 94.81 348 ASP A C 1
ATOM 2774 O O . ASP A 1 348 ? -5.129 7.164 -10.504 1.00 94.81 348 ASP A O 1
ATOM 2778 N N . HIS A 1 349 ? -5.747 8.320 -12.334 1.00 95.75 349 HIS A N 1
ATOM 2779 C CA . HIS A 1 349 ? -4.452 8.246 -13.036 1.00 95.75 349 HIS A CA 1
ATOM 2780 C C . HIS A 1 349 ? -3.280 8.871 -12.272 1.00 95.75 349 HIS A C 1
ATOM 2782 O O . HIS A 1 349 ? -2.145 8.413 -12.377 1.00 95.75 349 HIS A O 1
ATOM 2788 N N . ASP A 1 350 ? -3.560 9.865 -11.423 1.00 94.69 350 ASP A N 1
ATOM 2789 C CA . ASP A 1 350 ? -2.564 10.466 -10.527 1.00 94.69 350 ASP A CA 1
ATOM 2790 C C . ASP A 1 350 ? -1.892 9.423 -9.607 1.00 94.69 350 ASP A C 1
ATOM 2792 O O . ASP A 1 350 ? -0.788 9.654 -9.120 1.00 94.69 350 ASP A O 1
ATOM 2796 N N . PHE A 1 351 ? -2.535 8.266 -9.396 1.00 96.88 351 PHE A N 1
ATOM 2797 C CA . PHE A 1 351 ? -2.081 7.182 -8.523 1.00 96.88 351 PHE A CA 1
ATOM 2798 C C . PHE A 1 351 ? -1.570 5.948 -9.280 1.00 96.88 351 PHE A C 1
ATOM 2800 O O . PHE A 1 351 ? -1.357 4.906 -8.658 1.00 96.88 351 PHE A O 1
ATOM 2807 N N . ASP A 1 352 ? -1.374 6.015 -10.601 1.00 96.56 352 ASP A N 1
ATOM 2808 C CA . ASP A 1 352 ? -0.930 4.859 -11.398 1.00 96.56 352 ASP A CA 1
ATOM 2809 C C . ASP A 1 352 ? 0.437 4.310 -10.945 1.00 96.56 352 ASP A C 1
ATOM 2811 O O . ASP A 1 352 ? 0.664 3.098 -10.995 1.00 96.56 352 ASP A O 1
ATOM 2815 N N . GLU A 1 353 ? 1.309 5.160 -10.386 1.00 92.19 353 GLU A N 1
ATOM 2816 C CA . GLU A 1 353 ? 2.567 4.742 -9.745 1.00 92.19 353 GLU A CA 1
ATOM 2817 C C . GLU A 1 353 ? 2.351 3.731 -8.600 1.00 92.19 353 GLU A C 1
ATOM 2819 O O . GLU A 1 353 ? 3.170 2.829 -8.413 1.00 92.19 353 GLU A O 1
ATOM 2824 N N . LEU A 1 354 ? 1.235 3.821 -7.864 1.00 93.94 354 LEU A N 1
ATOM 2825 C CA . LEU A 1 354 ? 0.905 2.912 -6.755 1.00 93.94 354 LEU A CA 1
ATOM 2826 C C . LEU A 1 354 ? 0.306 1.579 -7.234 1.00 93.94 354 LEU A C 1
ATOM 2828 O O . LEU A 1 354 ? 0.288 0.593 -6.496 1.00 93.94 354 LEU A O 1
ATOM 2832 N N . LYS A 1 355 ? -0.176 1.515 -8.480 1.00 96.19 355 LYS A N 1
ATOM 2833 C CA . LYS A 1 355 ? -0.879 0.347 -9.045 1.00 96.19 355 LYS A CA 1
ATOM 2834 C C . LYS A 1 355 ? 0.067 -0.720 -9.596 1.00 96.19 355 LYS A C 1
ATOM 2836 O O . LYS A 1 355 ? -0.364 -1.807 -9.982 1.00 96.19 355 LYS A O 1
ATOM 2841 N N . VAL A 1 356 ? 1.373 -0.455 -9.612 1.00 93.75 356 VAL A N 1
ATOM 2842 C CA . VAL A 1 356 ? 2.388 -1.338 -10.212 1.00 93.75 356 VAL A CA 1
ATOM 2843 C C . VAL A 1 356 ? 2.461 -2.733 -9.579 1.00 93.75 356 VAL A C 1
ATOM 2845 O O . VAL A 1 356 ? 2.886 -3.688 -10.234 1.00 93.75 356 VAL A O 1
ATOM 2848 N N . GLY A 1 357 ? 1.996 -2.883 -8.333 1.00 91.88 357 GLY A N 1
ATOM 2849 C CA . GLY A 1 357 ? 1.844 -4.185 -7.679 1.00 91.88 357 GLY A CA 1
ATOM 2850 C C . GLY A 1 357 ? 0.920 -5.132 -8.453 1.00 91.88 357 GLY A C 1
ATOM 2851 O O . GLY A 1 357 ? 1.244 -6.312 -8.597 1.00 91.88 357 GLY A O 1
ATOM 2852 N N . PHE A 1 358 ? -0.167 -4.609 -9.036 1.00 96.06 358 PHE A N 1
ATOM 2853 C CA . PHE A 1 358 ? -1.079 -5.396 -9.869 1.00 96.06 358 PHE A CA 1
ATOM 2854 C C . PHE A 1 358 ? -0.389 -5.894 -11.133 1.00 96.06 358 PHE A C 1
ATOM 2856 O O . PHE A 1 358 ? -0.561 -7.049 -11.503 1.00 96.06 358 PHE A O 1
ATOM 2863 N N . ILE A 1 359 ? 0.446 -5.057 -11.759 1.00 95.94 359 ILE A N 1
ATOM 2864 C CA . ILE A 1 359 ? 1.207 -5.443 -12.952 1.00 95.94 359 ILE A CA 1
ATOM 2865 C C . ILE A 1 359 ? 2.127 -6.613 -12.610 1.00 95.94 359 ILE A C 1
ATOM 2867 O O . ILE A 1 359 ? 2.109 -7.628 -13.299 1.00 95.94 359 ILE A O 1
ATOM 2871 N N . ASN A 1 360 ? 2.890 -6.524 -11.515 1.00 92.25 360 ASN A N 1
ATOM 2872 C CA . ASN A 1 360 ? 3.778 -7.613 -11.110 1.00 92.25 360 ASN A CA 1
ATOM 2873 C C . ASN A 1 360 ? 3.020 -8.920 -10.822 1.00 92.25 360 ASN A C 1
ATOM 2875 O O . ASN A 1 360 ? 3.511 -9.988 -11.188 1.00 92.25 360 ASN A O 1
ATOM 2879 N N . MET A 1 361 ? 1.831 -8.850 -10.217 1.00 92.81 361 MET A N 1
ATOM 2880 C CA . MET A 1 361 ? 0.977 -10.020 -9.969 1.00 92.81 361 MET A CA 1
ATOM 2881 C C . MET A 1 361 ? 0.605 -10.754 -11.269 1.00 92.81 361 MET A C 1
ATOM 2883 O O . MET A 1 361 ? 0.583 -11.983 -11.294 1.00 92.81 361 MET A O 1
ATOM 2887 N N . LEU A 1 362 ? 0.440 -10.036 -12.389 1.00 92.94 362 LEU A N 1
ATOM 2888 C CA . LEU A 1 362 ? 0.176 -10.642 -13.703 1.00 92.94 362 LEU A CA 1
ATOM 2889 C C . LEU A 1 362 ? 1.304 -11.564 -14.199 1.00 92.94 362 LEU A C 1
ATOM 2891 O O . LEU A 1 362 ? 1.091 -12.349 -15.124 1.00 92.94 362 LEU A O 1
ATOM 2895 N N . SER A 1 363 ? 2.500 -11.519 -13.595 1.00 89.94 363 SER A N 1
ATOM 2896 C CA . SER A 1 363 ? 3.566 -12.478 -13.921 1.00 89.94 363 SER A CA 1
ATOM 2897 C C . SER A 1 363 ? 3.226 -13.918 -13.540 1.00 89.94 363 SER A C 1
ATOM 2899 O O . SER A 1 363 ? 3.703 -14.831 -14.209 1.00 89.94 363 SER A O 1
ATOM 2901 N N . ASN A 1 364 ? 2.369 -14.112 -12.538 1.00 86.75 364 ASN A N 1
ATOM 2902 C CA . ASN A 1 364 ? 1.920 -15.430 -12.092 1.00 86.75 364 ASN A CA 1
ATOM 2903 C C . ASN A 1 364 ? 0.561 -15.827 -12.691 1.00 86.75 364 ASN A C 1
ATOM 2905 O O . ASN A 1 364 ? 0.114 -16.958 -12.511 1.00 86.75 364 ASN A O 1
ATOM 2909 N N . LEU A 1 365 ? -0.101 -14.910 -13.407 1.00 87.81 365 LEU A N 1
ATOM 2910 C CA . LEU A 1 365 ? -1.448 -15.122 -13.915 1.00 87.81 365 LEU A CA 1
ATOM 2911 C C . LEU A 1 365 ? -1.429 -15.685 -15.343 1.00 87.81 365 LEU A C 1
ATOM 2913 O O . LEU A 1 365 ? -1.060 -15.001 -16.304 1.00 87.81 365 LEU A O 1
ATOM 2917 N N . ASP A 1 366 ? -1.868 -16.934 -15.491 1.00 83.62 366 ASP A N 1
ATOM 2918 C CA . ASP A 1 366 ? -2.095 -17.565 -16.794 1.00 83.62 366 ASP A CA 1
ATOM 2919 C C . ASP A 1 366 ? -3.550 -17.354 -17.240 1.00 83.62 366 ASP A C 1
ATOM 2921 O O . ASP A 1 366 ? -4.425 -18.195 -17.034 1.00 83.62 366 ASP A O 1
ATOM 2925 N N . ALA A 1 367 ? -3.826 -16.166 -17.783 1.00 82.81 367 ALA A N 1
ATOM 2926 C CA . ALA A 1 367 ? -5.155 -15.746 -18.215 1.00 82.81 367 ALA A CA 1
ATOM 2927 C C . ALA A 1 367 ? -5.128 -15.164 -19.643 1.00 82.81 367 ALA A C 1
ATOM 2929 O O . ALA A 1 367 ? -4.225 -14.383 -19.973 1.00 82.81 367 ALA A O 1
ATOM 2930 N N . PRO A 1 368 ? -6.126 -15.478 -20.498 1.00 86.19 368 PRO A N 1
ATOM 2931 C CA . PRO A 1 368 ? -6.282 -14.812 -21.787 1.00 86.19 368 PRO A CA 1
ATOM 2932 C C . PRO A 1 368 ? -6.390 -13.291 -21.617 1.00 86.19 368 PRO A C 1
ATOM 2934 O O . PRO A 1 368 ? -7.081 -12.808 -20.723 1.00 86.19 368 PRO A O 1
ATOM 2937 N N . GLY A 1 369 ? -5.717 -12.532 -22.482 1.00 91.06 369 GLY A N 1
ATOM 2938 C CA . GLY A 1 369 ? -5.759 -11.065 -22.474 1.00 91.06 369 GLY A CA 1
ATOM 2939 C C . GLY A 1 369 ? -4.797 -10.375 -21.498 1.00 91.06 369 GLY A C 1
ATOM 2940 O O . GLY A 1 369 ? -4.750 -9.143 -21.496 1.00 91.06 369 GLY A O 1
ATOM 2941 N N . VAL A 1 370 ? -4.015 -11.125 -20.704 1.00 94.44 370 VAL A N 1
ATOM 2942 C CA . VAL A 1 370 ? -2.929 -10.561 -19.874 1.00 94.44 370 VAL A CA 1
ATOM 2943 C C . VAL A 1 370 ? -1.866 -9.913 -20.750 1.00 94.44 370 VAL A C 1
ATOM 2945 O O . VAL A 1 370 ? -1.504 -8.765 -20.524 1.00 94.44 370 VAL A O 1
ATOM 2948 N N . ASP A 1 371 ? -1.397 -10.620 -21.776 1.00 94.50 371 ASP A N 1
ATOM 2949 C CA . ASP A 1 371 ? -0.367 -10.096 -22.675 1.00 94.50 371 ASP A CA 1
ATOM 2950 C C . ASP A 1 371 ? -0.864 -8.873 -23.452 1.00 94.50 371 ASP A C 1
ATOM 2952 O O . ASP A 1 371 ? -0.127 -7.900 -23.580 1.00 94.50 371 ASP A O 1
ATOM 2956 N N . ASP A 1 372 ? -2.120 -8.894 -23.908 1.00 95.25 372 ASP A N 1
ATOM 2957 C CA . ASP A 1 372 ? -2.747 -7.750 -24.577 1.00 95.25 372 ASP A CA 1
ATOM 2958 C C . ASP A 1 372 ? -2.809 -6.540 -23.637 1.00 95.25 372 ASP A C 1
ATOM 2960 O O . ASP A 1 372 ? -2.458 -5.431 -24.026 1.00 95.25 372 ASP A O 1
ATOM 2964 N N . PHE A 1 373 ? -3.168 -6.758 -22.368 1.00 96.94 373 PHE A N 1
ATOM 2965 C CA . PHE A 1 373 ? -3.187 -5.687 -21.375 1.00 96.94 373 PHE A CA 1
ATOM 2966 C C . PHE A 1 373 ? -1.787 -5.135 -21.085 1.00 96.94 373 PHE A C 1
ATOM 2968 O O . PHE A 1 373 ? -1.595 -3.927 -21.001 1.00 96.94 373 PHE A O 1
ATOM 2975 N N . LEU A 1 374 ? -0.787 -6.007 -20.952 1.00 97.62 374 LEU A N 1
ATOM 2976 C CA . LEU A 1 374 ? 0.597 -5.588 -20.737 1.00 97.62 374 LEU A CA 1
ATOM 2977 C C . LEU A 1 374 ? 1.134 -4.778 -21.920 1.00 97.62 374 LEU A C 1
ATOM 2979 O O . LEU A 1 374 ? 1.890 -3.837 -21.703 1.00 97.62 374 LEU A O 1
ATOM 2983 N N . LEU A 1 375 ? 0.737 -5.124 -23.148 1.00 97.44 375 LEU A N 1
ATOM 2984 C CA . LEU A 1 375 ? 1.049 -4.351 -24.348 1.00 97.44 375 LEU A CA 1
ATOM 2985 C C . LEU A 1 375 ? 0.386 -2.971 -24.325 1.00 97.44 375 LEU A C 1
ATOM 2987 O O . LEU A 1 375 ? 1.065 -1.991 -24.606 1.00 97.44 375 LEU A O 1
ATOM 2991 N N . GLU A 1 376 ? -0.889 -2.875 -23.935 1.00 97.56 376 GLU A N 1
ATOM 2992 C CA . GLU A 1 376 ? -1.568 -1.583 -23.738 1.00 97.56 376 GLU A CA 1
ATOM 2993 C C . GLU A 1 376 ? -0.815 -0.705 -22.718 1.00 97.56 376 GLU A C 1
ATOM 2995 O O . GLU A 1 376 ? -0.614 0.488 -22.942 1.00 97.56 376 GLU A O 1
ATOM 3000 N N . LEU A 1 377 ? -0.319 -1.298 -21.623 1.00 98.06 377 LEU A N 1
ATOM 3001 C CA . LEU A 1 377 ? 0.451 -0.577 -20.603 1.00 98.06 377 LEU A CA 1
ATOM 3002 C C . LEU A 1 377 ? 1.838 -0.117 -21.077 1.00 98.06 377 LEU A C 1
ATOM 3004 O O . LEU A 1 377 ? 2.425 0.760 -20.442 1.00 98.06 377 LEU A O 1
ATOM 3008 N N . LEU A 1 378 ? 2.378 -0.651 -22.179 1.00 98.12 378 LEU A N 1
ATOM 3009 C CA . LEU A 1 378 ? 3.647 -0.162 -22.727 1.00 98.12 378 LEU A CA 1
ATOM 3010 C C . LEU A 1 378 ? 3.540 1.250 -23.302 1.00 98.12 378 LEU A C 1
ATOM 3012 O O . LEU A 1 378 ? 4.574 1.912 -23.398 1.00 98.12 378 LEU A O 1
ATOM 3016 N N . ASP A 1 379 ? 2.336 1.717 -23.642 1.00 96.81 379 ASP A N 1
ATOM 3017 C CA . ASP A 1 379 ? 2.080 3.068 -24.154 1.00 96.81 379 ASP A CA 1
ATOM 3018 C C . ASP A 1 379 ? 1.793 4.092 -23.044 1.00 96.81 379 ASP A C 1
ATOM 3020 O O . ASP A 1 379 ? 1.762 5.293 -23.319 1.00 96.81 379 ASP A O 1
ATOM 3024 N N . HIS A 1 380 ? 1.673 3.641 -21.790 1.00 97.75 380 HIS A N 1
ATOM 3025 C CA . HIS A 1 380 ? 1.326 4.468 -20.634 1.00 97.75 380 HIS A CA 1
ATOM 3026 C C . HIS A 1 380 ? 2.276 5.669 -20.444 1.00 97.75 380 HIS A C 1
ATOM 3028 O O . HIS A 1 380 ? 3.463 5.596 -20.779 1.00 97.75 380 HIS A O 1
ATOM 3034 N N . GLU A 1 381 ? 1.751 6.778 -19.908 1.00 94.69 381 GLU A N 1
ATOM 3035 C CA . GLU A 1 381 ? 2.525 8.010 -19.680 1.00 94.69 381 GLU A CA 1
ATOM 3036 C C . GLU A 1 381 ? 3.507 7.863 -18.512 1.00 94.69 381 GLU A C 1
ATOM 3038 O O . GLU A 1 381 ? 4.641 8.325 -18.605 1.00 94.69 381 GLU A O 1
ATOM 3043 N N . GLU A 1 382 ? 3.086 7.186 -17.439 1.00 94.81 382 GLU A N 1
ATOM 3044 C CA . GLU A 1 382 ? 3.904 6.955 -16.244 1.00 94.81 382 GLU A CA 1
ATOM 3045 C C . GLU A 1 382 ? 5.044 5.940 -16.486 1.00 94.81 382 GLU A C 1
ATOM 3047 O O . GLU A 1 382 ? 4.772 4.745 -16.670 1.00 94.81 382 GLU A O 1
ATOM 3052 N N . PRO A 1 383 ? 6.330 6.353 -16.428 1.00 93.62 383 PRO A N 1
ATOM 3053 C CA . PRO A 1 383 ? 7.470 5.464 -16.652 1.00 93.62 383 PRO A CA 1
ATOM 3054 C C . PRO A 1 383 ? 7.509 4.228 -15.751 1.00 93.62 383 PRO A C 1
ATOM 3056 O O . PRO A 1 383 ? 7.998 3.182 -16.184 1.00 93.62 383 PRO A O 1
ATOM 3059 N N . ALA A 1 384 ? 7.031 4.324 -14.504 1.00 91.19 384 ALA A N 1
ATOM 3060 C CA . ALA A 1 384 ? 7.002 3.181 -13.595 1.00 91.19 384 ALA A CA 1
ATOM 3061 C C . ALA A 1 384 ? 6.083 2.061 -14.111 1.00 91.19 384 ALA A C 1
ATOM 3063 O O . ALA A 1 384 ? 6.478 0.894 -14.095 1.00 91.19 384 ALA A O 1
ATOM 3064 N N . VAL A 1 385 ? 4.897 2.406 -14.623 1.00 97.31 385 VAL A N 1
ATOM 3065 C CA . VAL A 1 385 ? 3.932 1.450 -15.196 1.00 97.31 385 VAL A CA 1
ATOM 3066 C C . VAL A 1 385 ? 4.552 0.705 -16.375 1.00 97.31 385 VAL A C 1
ATOM 3068 O O . VAL A 1 385 ? 4.533 -0.526 -16.417 1.00 97.31 385 VAL A O 1
ATOM 3071 N N . VAL A 1 386 ? 5.192 1.448 -17.277 1.00 98.19 386 VAL A N 1
ATOM 3072 C CA . VAL A 1 386 ? 5.853 0.904 -18.467 1.00 98.19 386 VAL A CA 1
ATOM 3073 C C . VAL A 1 386 ? 7.025 -0.021 -18.095 1.00 98.19 386 VAL A C 1
ATOM 3075 O O . VAL A 1 386 ? 7.154 -1.115 -18.649 1.00 98.19 386 VAL A O 1
ATOM 3078 N N . ASP A 1 387 ? 7.866 0.376 -17.129 1.00 96.38 387 ASP A N 1
ATOM 3079 C CA . ASP A 1 387 ? 9.000 -0.428 -16.640 1.00 96.38 387 ASP A CA 1
ATOM 3080 C C . ASP A 1 387 ? 8.534 -1.773 -16.053 1.00 96.38 387 ASP A C 1
ATOM 3082 O O . ASP A 1 387 ? 9.126 -2.824 -16.323 1.00 96.38 387 ASP A O 1
ATOM 3086 N N . TRP A 1 388 ? 7.440 -1.762 -15.284 1.00 97.19 388 TRP A N 1
ATOM 3087 C CA . TRP A 1 388 ? 6.841 -2.974 -14.725 1.00 97.19 388 TRP A CA 1
ATOM 3088 C C . TRP A 1 388 ? 6.153 -3.845 -15.781 1.00 97.19 388 TRP A C 1
ATOM 3090 O O . TRP A 1 388 ? 6.323 -5.064 -15.747 1.00 97.19 388 TRP A O 1
ATOM 3100 N N . ALA A 1 389 ? 5.435 -3.263 -16.744 1.00 98.19 389 ALA A N 1
ATOM 3101 C CA . ALA A 1 389 ? 4.814 -4.028 -17.827 1.00 98.19 389 ALA A CA 1
ATOM 3102 C C . ALA A 1 389 ? 5.876 -4.746 -18.678 1.00 98.19 389 ALA A C 1
ATOM 3104 O O . ALA A 1 389 ? 5.780 -5.952 -18.925 1.00 98.19 389 ALA A O 1
ATOM 3105 N N . GLY A 1 390 ? 6.959 -4.040 -19.024 1.00 97.56 390 GLY A N 1
ATOM 3106 C CA . GLY A 1 390 ? 8.100 -4.613 -19.734 1.00 97.56 390 GLY A CA 1
ATOM 3107 C C . GLY A 1 390 ? 8.794 -5.738 -18.961 1.00 97.56 390 GLY A C 1
ATOM 3108 O O . GLY A 1 390 ? 9.155 -6.758 -19.552 1.00 97.56 390 GLY A O 1
ATOM 3109 N N . LEU A 1 391 ? 8.932 -5.608 -17.633 1.00 96.88 391 LEU A N 1
ATOM 3110 C CA . LEU A 1 391 ? 9.441 -6.687 -16.779 1.00 96.88 391 LEU A CA 1
ATOM 3111 C C . LEU A 1 391 ? 8.604 -7.960 -16.907 1.00 96.88 391 LEU A C 1
ATOM 3113 O O . LEU A 1 391 ? 9.156 -9.053 -17.040 1.00 96.88 391 LEU A O 1
ATOM 3117 N N . VAL A 1 392 ? 7.282 -7.823 -16.830 1.00 96.06 392 VAL A N 1
ATOM 3118 C CA . VAL A 1 392 ? 6.365 -8.965 -16.832 1.00 96.06 392 VAL A CA 1
ATOM 3119 C C . VAL A 1 392 ? 6.356 -9.647 -18.195 1.00 96.06 392 VAL A C 1
ATOM 3121 O O . VAL A 1 392 ? 6.471 -10.869 -18.245 1.00 96.06 392 VAL A O 1
ATOM 3124 N N . LEU A 1 393 ? 6.344 -8.890 -19.295 1.00 97.06 393 LEU A N 1
ATOM 3125 C CA . LEU A 1 393 ? 6.510 -9.444 -20.646 1.00 97.06 393 LEU A CA 1
ATOM 3126 C C . LEU A 1 393 ? 7.843 -10.197 -20.800 1.00 97.06 393 LEU A C 1
ATOM 3128 O O . LEU A 1 393 ? 7.890 -11.260 -21.419 1.00 97.06 393 LEU A O 1
ATOM 3132 N N . GLY A 1 394 ? 8.913 -9.690 -20.177 1.00 95.69 394 GLY A N 1
ATOM 3133 C CA . GLY A 1 394 ? 10.203 -10.374 -20.089 1.00 95.69 394 GLY A CA 1
ATOM 3134 C C . GLY A 1 394 ? 10.144 -11.700 -19.334 1.00 95.69 394 GLY A C 1
ATOM 3135 O O . GLY A 1 394 ? 10.642 -12.702 -19.835 1.00 95.69 394 GLY A O 1
ATOM 3136 N N . LYS A 1 395 ? 9.512 -11.727 -18.152 1.00 94.12 395 LYS A N 1
ATOM 3137 C CA . LYS A 1 395 ? 9.309 -12.954 -17.353 1.00 94.12 395 LYS A CA 1
ATOM 3138 C C . LYS A 1 395 ? 8.438 -13.993 -18.067 1.00 94.12 395 LYS A C 1
ATOM 3140 O O . LYS A 1 395 ? 8.546 -15.177 -17.772 1.00 94.12 395 LYS A O 1
ATOM 3145 N N . ARG A 1 396 ? 7.578 -13.542 -18.982 1.00 93.38 396 ARG A N 1
ATOM 3146 C CA . ARG A 1 396 ? 6.699 -14.374 -19.817 1.00 93.38 396 ARG A CA 1
ATOM 3147 C C . ARG A 1 396 ? 7.359 -14.787 -21.138 1.00 93.38 396 ARG A C 1
ATOM 3149 O O . ARG A 1 396 ? 6.682 -15.270 -22.039 1.00 93.38 396 ARG A O 1
ATOM 3156 N N . ASP A 1 397 ? 8.674 -14.586 -21.261 1.00 94.75 397 ASP A N 1
ATOM 3157 C CA . ASP A 1 397 ? 9.505 -15.004 -22.392 1.00 94.75 397 ASP A CA 1
ATOM 3158 C C . ASP A 1 397 ? 8.982 -14.541 -23.769 1.00 94.75 397 ASP A C 1
ATOM 3160 O O . ASP A 1 397 ? 9.159 -15.225 -24.784 1.00 94.75 397 ASP A O 1
ATOM 3164 N N . ARG A 1 398 ? 8.364 -13.351 -23.832 1.00 94.94 398 ARG A N 1
ATOM 3165 C CA . ARG A 1 398 ? 7.839 -12.743 -25.068 1.00 94.94 398 ARG A CA 1
ATOM 3166 C C . ARG A 1 398 ? 8.949 -12.189 -25.967 1.00 94.94 398 ARG A C 1
ATOM 3168 O O . ARG A 1 398 ? 9.089 -10.985 -26.171 1.00 94.94 398 ARG A O 1
ATOM 3175 N N . VAL A 1 399 ? 9.766 -13.092 -26.512 1.00 96.44 399 VAL A N 1
ATOM 3176 C CA . VAL A 1 399 ? 10.910 -12.786 -27.395 1.00 96.44 399 VAL A CA 1
ATOM 3177 C C . VAL A 1 399 ? 10.478 -12.032 -28.658 1.00 96.44 399 VAL A C 1
ATOM 3179 O O . VAL A 1 399 ? 11.243 -11.231 -29.197 1.00 96.44 399 VAL A O 1
ATOM 3182 N N . ASP A 1 400 ? 9.252 -12.263 -29.124 1.00 96.19 400 ASP A N 1
ATOM 3183 C CA . ASP A 1 400 ? 8.655 -11.585 -30.273 1.00 96.19 400 ASP A CA 1
ATOM 3184 C C . ASP A 1 400 ? 8.481 -10.070 -30.063 1.00 96.19 400 ASP A C 1
ATOM 3186 O O . ASP A 1 400 ? 8.516 -9.317 -31.033 1.00 96.19 400 ASP A O 1
ATOM 3190 N N . LEU A 1 401 ? 8.393 -9.616 -28.808 1.00 97.31 401 LEU A N 1
ATOM 3191 C CA . LEU A 1 401 ? 8.224 -8.207 -28.437 1.00 97.31 401 LEU A CA 1
ATOM 3192 C C . LEU A 1 401 ? 9.545 -7.468 -28.186 1.00 97.31 401 LEU A C 1
ATOM 3194 O O . LEU A 1 401 ? 9.533 -6.296 -27.815 1.00 97.31 401 LEU A O 1
ATOM 3198 N N . LEU A 1 402 ? 10.694 -8.122 -28.383 1.00 96.94 402 LEU A N 1
ATOM 3199 C CA . LEU A 1 402 ? 12.004 -7.537 -28.087 1.00 96.94 402 LEU A CA 1
ATOM 3200 C C . LEU A 1 402 ? 12.232 -6.151 -28.739 1.00 96.94 402 LEU A C 1
ATOM 3202 O O . LEU A 1 402 ? 12.654 -5.256 -28.009 1.00 96.94 402 LEU A O 1
ATOM 3206 N N . PRO A 1 403 ? 11.924 -5.918 -30.037 1.00 97.69 403 PRO A N 1
ATOM 3207 C CA . PRO A 1 403 ? 12.096 -4.594 -30.644 1.00 97.69 403 PRO A CA 1
ATOM 3208 C C . PRO A 1 403 ? 11.228 -3.516 -29.982 1.00 97.69 403 PRO A C 1
ATOM 3210 O O . PRO A 1 403 ? 11.699 -2.410 -29.736 1.00 97.69 403 PRO A O 1
ATOM 3213 N N . THR A 1 404 ? 9.980 -3.857 -29.644 1.00 98.00 404 THR A N 1
ATOM 3214 C CA . THR A 1 404 ? 9.049 -2.954 -28.957 1.00 98.00 404 THR A CA 1
ATOM 3215 C C . THR A 1 404 ? 9.568 -2.588 -27.570 1.00 98.00 404 THR A C 1
ATOM 3217 O O . THR A 1 404 ? 9.573 -1.418 -27.203 1.00 98.00 404 THR A O 1
ATOM 3220 N N . LEU A 1 405 ? 10.062 -3.567 -26.804 1.00 97.94 405 LEU A N 1
ATOM 3221 C CA . LEU A 1 405 ? 10.612 -3.312 -25.471 1.00 97.94 405 LEU A CA 1
ATOM 3222 C C . LEU A 1 405 ? 11.869 -2.434 -25.524 1.00 97.94 405 LEU A C 1
ATOM 3224 O O . LEU A 1 405 ? 12.041 -1.585 -24.654 1.00 97.94 405 LEU A O 1
ATOM 3228 N N . GLU A 1 406 ? 12.732 -2.601 -26.532 1.00 98.06 406 GLU A N 1
ATOM 3229 C CA . GLU A 1 406 ? 13.900 -1.733 -26.740 1.00 98.06 406 GLU A CA 1
ATOM 3230 C C . GLU A 1 406 ? 13.496 -0.279 -27.004 1.00 98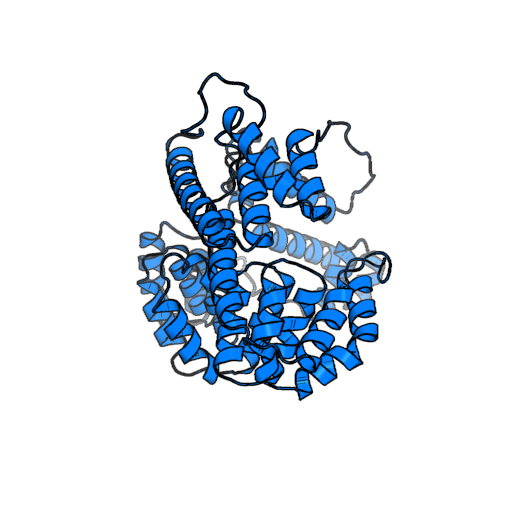.06 406 GLU A C 1
ATOM 3232 O O . GLU A 1 406 ? 13.995 0.621 -26.327 1.00 98.06 406 GLU A O 1
ATOM 3237 N N . GLU A 1 407 ? 12.562 -0.055 -27.932 1.00 98.00 407 GLU A N 1
ATOM 3238 C CA . GLU A 1 407 ? 12.046 1.277 -28.267 1.00 98.00 407 GLU A CA 1
ATOM 3239 C C . GLU A 1 407 ? 11.414 1.962 -27.048 1.00 98.00 407 GLU A C 1
ATOM 3241 O O . GLU A 1 407 ? 11.755 3.097 -26.698 1.00 98.00 407 GLU A O 1
ATOM 3246 N N . VAL A 1 408 ? 10.530 1.243 -26.357 1.00 97.56 408 VAL A N 1
ATOM 3247 C CA . VAL A 1 408 ? 9.804 1.762 -25.199 1.00 97.56 408 VAL A CA 1
ATOM 3248 C C . VAL A 1 408 ? 10.749 2.043 -24.030 1.00 97.56 408 VAL A C 1
ATOM 3250 O O . VAL A 1 408 ? 10.608 3.070 -23.368 1.00 97.56 408 VAL A O 1
ATOM 3253 N N . ASN A 1 409 ? 11.756 1.198 -23.794 1.00 96.81 409 ASN A N 1
ATOM 3254 C CA . ASN A 1 409 ? 12.748 1.439 -22.748 1.00 96.81 409 ASN A CA 1
ATOM 3255 C C . ASN A 1 409 ? 13.563 2.715 -23.007 1.00 96.81 409 ASN A C 1
ATOM 3257 O O . ASN A 1 409 ? 13.808 3.492 -22.084 1.00 96.81 409 ASN A O 1
ATOM 3261 N N . THR A 1 410 ? 13.948 2.971 -24.261 1.00 96.25 410 THR A N 1
ATOM 3262 C CA . THR A 1 410 ? 14.594 4.235 -24.631 1.00 96.25 410 THR A CA 1
ATOM 3263 C C . THR A 1 410 ? 13.665 5.425 -24.376 1.00 96.25 410 THR A C 1
ATOM 3265 O O . THR A 1 410 ? 14.111 6.418 -23.798 1.00 96.25 410 THR A O 1
ATOM 3268 N N . ARG A 1 411 ? 12.372 5.319 -24.722 1.00 96.50 411 ARG A N 1
ATOM 3269 C CA . ARG A 1 411 ? 11.362 6.372 -24.491 1.00 96.50 411 ARG A CA 1
ATOM 3270 C C . ARG A 1 411 ? 11.269 6.790 -23.020 1.00 96.50 411 ARG A C 1
ATOM 3272 O O . ARG A 1 411 ? 11.174 7.979 -22.737 1.00 96.50 411 ARG A O 1
ATOM 3279 N N . ILE A 1 412 ? 11.331 5.835 -22.092 1.00 93.50 412 ILE A N 1
ATOM 3280 C CA . ILE A 1 412 ? 11.175 6.092 -20.649 1.00 93.50 412 ILE A CA 1
ATOM 3281 C C . ILE A 1 412 ? 12.500 6.335 -19.901 1.00 93.50 412 ILE A C 1
ATOM 3283 O O . ILE A 1 412 ? 12.512 6.410 -18.669 1.00 93.50 412 ILE A O 1
ATOM 3287 N N . GLY A 1 413 ? 13.621 6.464 -20.620 1.00 90.31 413 GLY A N 1
ATOM 3288 C CA . GLY A 1 413 ? 14.927 6.775 -20.034 1.00 90.31 413 GLY A CA 1
ATOM 3289 C C . GLY A 1 413 ? 15.652 5.576 -19.418 1.00 90.31 413 GLY A C 1
ATOM 3290 O O . GLY A 1 413 ? 16.227 5.703 -18.339 1.00 90.31 413 GLY A O 1
ATOM 3291 N N . GLU A 1 414 ? 15.619 4.425 -20.093 1.00 90.31 414 GLU A N 1
ATOM 3292 C CA . GLU A 1 414 ? 16.416 3.227 -19.783 1.00 90.31 414 GLU A CA 1
ATOM 3293 C C . GLU A 1 414 ? 16.196 2.679 -18.363 1.00 90.31 414 GLU A C 1
ATOM 3295 O O . GLU A 1 414 ? 17.127 2.467 -17.580 1.00 90.31 414 GLU A O 1
ATOM 3300 N N . LYS A 1 415 ? 14.931 2.438 -18.006 1.00 86.31 415 LYS A N 1
ATOM 3301 C CA . LYS A 1 415 ? 14.568 1.945 -16.675 1.00 86.31 415 LYS A CA 1
ATOM 3302 C C . LYS A 1 415 ? 15.085 0.517 -16.430 1.00 86.31 415 LYS A C 1
ATOM 3304 O O . LYS A 1 415 ? 15.218 -0.289 -17.359 1.00 86.31 415 LYS A O 1
ATOM 3309 N N . PRO A 1 416 ? 15.432 0.175 -15.175 1.00 83.44 416 PRO A N 1
ATOM 3310 C CA . PRO A 1 416 ? 16.203 -1.029 -14.883 1.00 83.44 416 PRO A CA 1
ATOM 3311 C C . PRO A 1 416 ? 15.446 -2.345 -15.111 1.00 83.44 416 PRO A C 1
ATOM 3313 O O . PRO A 1 416 ? 16.092 -3.332 -15.474 1.00 83.44 416 PRO A O 1
ATOM 3316 N N . ARG A 1 417 ? 14.120 -2.407 -14.914 1.00 90.75 417 ARG A N 1
ATOM 3317 C CA . ARG A 1 417 ? 13.391 -3.684 -14.984 1.00 90.75 417 ARG A CA 1
ATOM 3318 C C . ARG A 1 417 ? 13.149 -4.112 -16.425 1.00 90.75 417 ARG A C 1
ATOM 3320 O O . ARG A 1 417 ? 13.465 -5.247 -16.779 1.00 90.75 417 ARG A O 1
ATOM 3327 N N . ILE A 1 418 ? 12.687 -3.203 -17.278 1.00 92.31 418 ILE A N 1
ATOM 3328 C CA . ILE A 1 418 ? 12.568 -3.471 -18.716 1.00 92.31 418 ILE A CA 1
ATOM 3329 C C . ILE A 1 418 ? 13.958 -3.681 -19.352 1.00 92.31 418 ILE A C 1
ATOM 3331 O O . ILE A 1 418 ? 14.125 -4.555 -20.201 1.00 92.31 418 ILE A O 1
ATOM 3335 N N . SER A 1 419 ? 15.004 -2.996 -18.867 1.00 90.56 419 SER A N 1
ATOM 3336 C CA . SER A 1 419 ? 16.391 -3.252 -19.291 1.00 90.56 419 SER A CA 1
ATOM 3337 C C . SER A 1 419 ? 16.861 -4.670 -18.951 1.00 90.56 419 SER A C 1
ATOM 3339 O O . SER A 1 419 ? 17.610 -5.279 -19.721 1.00 90.56 419 SER A O 1
ATOM 3341 N N . TRP A 1 420 ? 16.445 -5.212 -17.802 1.00 96.50 420 TRP A N 1
ATOM 3342 C CA . TRP A 1 420 ? 16.671 -6.616 -17.462 1.00 96.50 420 TRP A CA 1
ATOM 3343 C C . TRP A 1 420 ? 15.900 -7.545 -18.409 1.00 96.50 420 TRP A C 1
ATOM 3345 O O . TRP A 1 420 ? 16.503 -8.468 -18.957 1.00 96.50 420 TRP A O 1
ATOM 3355 N N . ALA A 1 421 ? 14.621 -7.256 -18.674 1.00 94.19 421 ALA A N 1
ATOM 3356 C CA . ALA A 1 421 ? 13.784 -8.044 -19.580 1.00 94.19 421 ALA A CA 1
ATOM 3357 C C . ALA A 1 421 ? 14.390 -8.138 -20.989 1.00 94.19 421 ALA A C 1
ATOM 3359 O O . ALA A 1 421 ? 14.539 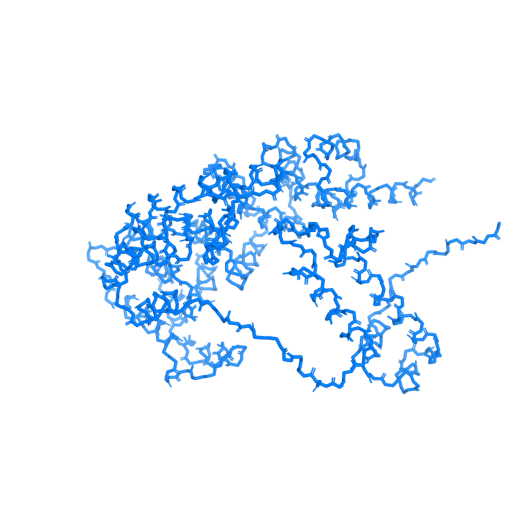-9.232 -21.523 1.00 94.19 421 ALA A O 1
ATOM 3360 N N . ILE A 1 422 ? 14.840 -7.017 -21.559 1.00 96.12 422 ILE A N 1
ATOM 3361 C CA . ILE A 1 422 ? 15.500 -6.972 -22.875 1.00 96.12 422 ILE A CA 1
ATOM 3362 C C . ILE A 1 422 ? 16.739 -7.877 -22.903 1.00 96.12 422 ILE A C 1
ATOM 3364 O O . ILE A 1 422 ? 16.935 -8.637 -23.852 1.00 96.12 422 ILE A O 1
ATOM 3368 N N . LYS A 1 423 ? 17.586 -7.819 -21.866 1.00 96.12 423 LYS A N 1
ATOM 3369 C CA . LYS A 1 423 ? 18.796 -8.657 -21.772 1.00 96.12 423 LYS A CA 1
ATOM 3370 C C . LYS A 1 423 ? 18.448 -10.143 -21.682 1.00 96.12 423 LYS A C 1
ATOM 3372 O O . LYS A 1 423 ? 19.085 -10.950 -22.355 1.00 96.12 423 LYS A O 1
ATOM 3377 N N . HIS A 1 424 ? 17.441 -10.489 -20.883 1.00 95.50 424 HIS A N 1
ATOM 3378 C CA . HIS A 1 424 ? 16.937 -11.857 -20.745 1.00 95.50 424 HIS A CA 1
ATOM 3379 C C . HIS A 1 424 ? 16.401 -12.400 -22.078 1.00 95.50 424 HIS A C 1
ATOM 3381 O O . HIS A 1 424 ? 16.834 -13.454 -22.540 1.00 95.50 424 HIS A O 1
ATOM 3387 N N . LEU A 1 425 ? 15.546 -11.636 -22.761 1.00 96.88 425 LEU A N 1
ATOM 3388 C CA . LEU A 1 425 ? 14.945 -12.032 -24.037 1.00 96.88 425 LEU A CA 1
ATOM 3389 C C . LEU A 1 425 ? 15.972 -12.147 -25.178 1.00 96.88 425 LEU A C 1
ATOM 3391 O O . LEU A 1 425 ? 15.839 -13.033 -26.023 1.00 96.88 425 LEU A O 1
ATOM 3395 N N . LYS A 1 426 ? 17.018 -11.304 -25.199 1.00 97.06 426 LYS A N 1
ATOM 3396 C CA . LYS A 1 426 ? 18.147 -11.445 -26.142 1.00 97.06 426 LYS A CA 1
ATOM 3397 C C . LYS A 1 426 ? 18.845 -12.787 -25.986 1.00 97.06 426 LYS A C 1
ATOM 3399 O O . LYS A 1 426 ? 19.025 -13.486 -26.978 1.00 97.06 426 LYS A O 1
ATOM 3404 N N . LYS A 1 427 ? 19.157 -13.167 -24.745 1.00 95.62 427 LYS A N 1
ATOM 3405 C CA . LYS A 1 427 ? 19.782 -14.457 -24.448 1.00 95.62 427 LYS A CA 1
ATOM 3406 C C . LYS A 1 427 ? 18.900 -15.623 -24.906 1.00 95.62 427 LYS A C 1
ATOM 3408 O O . LYS A 1 427 ? 19.368 -16.505 -25.612 1.00 95.62 427 LYS A O 1
ATOM 3413 N N . LEU A 1 428 ? 17.599 -15.581 -24.608 1.00 93.62 428 LEU A N 1
ATOM 3414 C CA . LEU A 1 428 ? 16.659 -16.617 -25.056 1.00 93.62 428 LEU A CA 1
ATOM 3415 C C . LEU A 1 428 ? 16.536 -16.724 -26.582 1.00 93.62 428 LEU A C 1
ATOM 3417 O O . LEU A 1 428 ? 16.276 -17.808 -27.101 1.00 93.62 428 LEU A O 1
ATOM 3421 N N . LYS A 1 429 ? 16.675 -15.607 -27.305 1.00 93.44 429 LYS A N 1
ATOM 3422 C CA . LYS A 1 429 ? 16.677 -15.594 -28.771 1.00 93.44 429 LYS A CA 1
ATOM 3423 C C . LYS A 1 429 ? 17.940 -16.241 -29.339 1.00 93.44 429 LYS A C 1
ATOM 3425 O O . LYS A 1 429 ? 17.841 -16.950 -30.334 1.00 93.44 429 LYS A O 1
ATOM 3430 N N . GLU A 1 430 ? 19.089 -15.990 -28.715 1.00 91.19 430 GLU A N 1
ATOM 3431 C CA . GLU A 1 430 ? 20.378 -16.592 -29.073 1.00 91.19 430 GLU A CA 1
ATOM 3432 C C . GLU A 1 430 ? 20.398 -18.100 -28.789 1.00 91.19 430 GLU A C 1
ATOM 3434 O O . GLU A 1 430 ? 20.863 -18.856 -29.628 1.00 91.19 430 GLU A O 1
ATOM 3439 N N . ASP A 1 431 ? 19.817 -18.555 -27.676 1.00 85.31 431 ASP A N 1
ATOM 3440 C CA . ASP A 1 431 ? 19.773 -19.982 -27.311 1.00 85.31 431 ASP A CA 1
ATOM 3441 C C . ASP A 1 431 ? 18.821 -20.820 -28.200 1.00 85.31 431 ASP A C 1
ATOM 3443 O O . ASP A 1 431 ? 18.901 -22.051 -28.221 1.00 85.31 431 ASP A O 1
ATOM 3447 N N . LYS A 1 432 ? 17.891 -20.174 -28.921 1.00 73.94 432 LYS A N 1
ATOM 3448 C CA . LYS A 1 432 ? 16.904 -20.820 -29.813 1.00 73.94 432 LYS A CA 1
ATOM 3449 C C . LYS A 1 432 ? 17.277 -20.770 -31.303 1.00 73.94 432 LYS A C 1
ATOM 3451 O O . LYS A 1 432 ? 16.560 -21.378 -32.103 1.00 73.94 432 LYS A O 1
ATOM 3456 N N . GLY A 1 433 ? 18.321 -20.026 -31.679 1.00 57.06 433 GLY A N 1
ATOM 3457 C CA . GLY A 1 433 ? 18.815 -19.883 -33.056 1.00 57.06 433 GLY A CA 1
ATOM 3458 C C . GLY A 1 433 ? 20.105 -20.653 -33.273 1.00 57.06 433 GLY A C 1
ATOM 3459 O O . GLY A 1 433 ? 20.246 -21.227 -34.377 1.00 57.06 433 GLY A O 1
#

Foldseek 3Di:
DDDDDPDDDDDPLLVVLLVCVQQVHQLCVSQVVVPHDSVVSVVVSVVVLVVVLCVVQPCVVVDPQDQQDQPPVLPLHRCVVPCVVVSVVSVCSRVPDDDDDDDPDDPPDDPPLLVVLVVCVVVLVLVVSLVSLVVCCVVQVQAVSSLVSNLSSCLSVVVLVVSLVSLVVLLVQLVVQSVCCVVPSDGPPDDPPDPPPDRDRDHSLVSLLSNLLSVLLNVLQVPADVVHDPVLLVLLVVLQCLQVCVVQVDDDPVSLVVSCVVSVVSLVVLLVVAPSSVSVLSNVLSDDGSSVLSSLVSLLSRPDPSSLLSLQSSLLSPPPNSVVSSLVSLLVCAQVSVVVLVVVCVDPVVSVLSSLSVLQSLLSHPYPCNLVVLVVQLPDPDLNSNLSSLLSCLSVLVLVCLVVLVVSCVVSPNDDRNVVSNVSSVVVVVVVD

pLDDT: mean 85.28, std 16.11, range [29.06, 98.69]

Sequence (433 aa):
MTGTENQEKPSKEVLEAILQVVEGGNPEEIAPNVGMDAQQLAALSDSYVQQKYESLLGEAAKRKIGRNEPCTCGSGKKYKKCCLRKHEKLKELMRGEVDFQQPEEADEGPPEYVLKGFDLLAGGNHDEAVVYANDLLSTYPEDDRIHDTLASAQLASGQYDEAIDICRSRWQVAKEEKSFYVEHGHHQRLPQDDTGGPVHFYPPETWLEKYWIVLKAKDYHAFLPDPQDPEIKRLVDELQTANDLERFPAQQEQGLEQRKEALAPTIDQLKQVGPDAIPYLLQVMSQFSWAALFVPDILAHYSTEMAIRSLMEITMFSYHFVSEACLKHLEVLGTDVLPYIRDAFGRDHDFDELKVGFINMLSNLDAPGVDDFLLELLDHEEPAVVDWAGLVLGKRDRVDLLPTLEEVNTRIGEKPRISWAIKHLKKLKEDKG

Radius of gyration: 25.04 Å; chains: 1; bounding box: 66×64×60 Å